Protein AF-0000000084941086 (afdb_homodimer)

pLDDT: mean 76.82, std 32.76, range [15.24, 99.0]

Nearest PDB structures (foldseek):
  3d6x-assembly1_D  TM=9.545E-01  e=1.524E-13  Campylobacter jejuni subsp. jejuni 81-176
  3d6x-assembly1_A  TM=9.362E-01  e=7.195E-14  Campylobacter jejuni subsp. jejuni 81-176
  1u1z-assembly1_A  TM=9.597E-01  e=3.048E-13  Pseudomonas aeruginosa
  3d6x-assembly1_B  TM=9.109E-01  e=1.142E-13  Campylobacter jejuni subsp. jejuni 81-176
  5buy-assembly1_B  TM=9.090E-01  e=2.171E-12  Francisella tularensis subsp. tularensis SCHU S4

Radius of gyration: 41.55 Å; Cα contacts (8 Å, |Δi|>4): 781; chains: 2; bounding box: 78×143×113 Å

Foldseek 3Di:
DDDDDDPDDDDPDPPDDDDDDDDDDDDYYDDDDDDDDPPPPPPPPPPPPPPPPPPPPPLLPQQDPFFAPVSLVQFELDDPPLAFWGTWHDADAQFKTKTKGFQAQPPPCQCVCPVVDRFDDPVSVVSNLVSRVSSRDCSNVSNGNFDKDWDDKAPKDFDDTHHHGFMKMKIWGWDDDDQFKTKIWIWIDGVPHTGIIIITMMGTDDDD/DPPPPPDDDDDPVVPPPDDCPDDDDDDDDDCPPPPPPPPCPVPPPPPPPPPPPPPPPPLLPQQDPFFAPVSLVQFELDDPPLAFWGTWHDADAQFKTKTKGFQAQPPPCQCVCPVVDGFDDPVSVVSNLVSRVSSRDCSNVSNGNFDKDWDDKAPKDFDDTHHHGFMKMKIWGWDDDDQFKTKIWIWIDGVPHTGIIIITMMGTDDDD

Sequence (416 aa):
MTGQGGLSMEENRLRDEMPDREAKGAPAESSVRVEARERTASRESGSEPASEPASEPASEPAVSF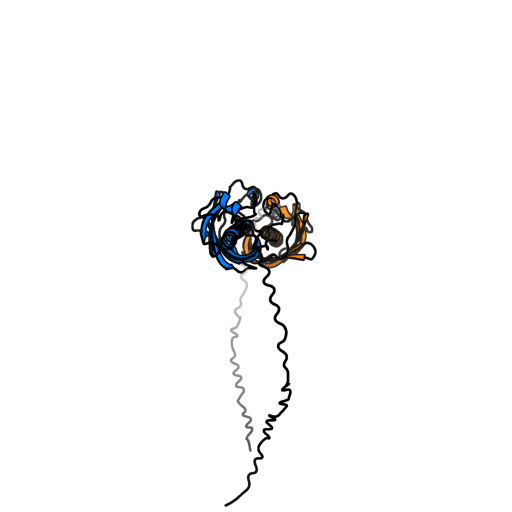PCGRAGVEALLPHRDPFIWVSRILACEPGVSITAELDVDPALPLFAGHFPSHPVLPGVILMEALAQAASCCVLSGRGRAGTIGFLTGIDKAKFRAQVHPGDTVRLEVRIIRDSSRMAVADVSAYVGDVLAAQATQKYVIARQGMTGQGGLSMEENRLRDEMPDREAKGAPAESSVRVEARERTASRESGSEPASEPASEPASEPAVSFPCGRAGVEALLPHRDPFIWVSRILACEPGVSITAELDVDPALPLFAGHFPSHPVLPGVILMEALAQAASCCVLSGRGRAGTIGFLTGIDKAKFRAQVHPGDTVRLEVRIIRDSSRMAVADVSAYVGDVLAAQATQKYVIARQG

InterPro domains:
  IPR010084 Beta-hydroxyacyl-(acyl-carrier-protein) dehydratase FabZ [NF000582] (72-200)
  IPR013114 Beta-hydroxydecanoyl thiol ester dehydrase, FabA/FabZ [PF07977] (76-198)
  IPR013114 Beta-hydroxydecanoyl thiol ester dehydrase, FabA/FabZ [PTHR30272] (71-201)
  IPR029069 HotDog domain superfamily [SSF54637] (72-204)

Organism: Slackia exigua (strain ATCC 700122 / DSM 15923 / CIP 105133 / JCM 11022 / KCTC 5966 / S-7) (NCBI:txid649764)

Solvent-accessible surface area (backbone atoms only — not comparable to full-atom values): 24240 Å² total; per-residue (Å²): 140,88,87,79,92,78,88,85,88,90,91,84,88,82,96,80,82,91,92,84,84,86,81,89,74,84,85,86,86,91,86,87,78,79,85,75,88,76,81,80,76,83,72,79,74,71,78,66,74,77,72,69,73,73,73,67,75,78,70,73,82,78,78,63,75,55,33,44,48,69,44,46,48,56,31,34,51,45,29,67,78,51,56,54,60,44,29,37,64,41,64,47,61,48,42,29,32,35,31,31,27,68,36,58,68,77,47,65,49,39,54,1,33,21,65,92,56,54,36,59,58,66,47,54,54,52,48,32,44,50,51,50,44,46,42,20,45,23,57,46,68,72,43,56,43,52,56,65,43,72,36,31,36,34,65,28,39,47,70,44,90,45,42,65,63,42,54,34,39,31,39,32,37,49,76,41,78,54,92,63,38,36,31,30,43,36,37,33,21,49,81,90,44,64,25,33,37,31,36,38,30,33,34,55,58,79,81,129,136,85,80,75,82,72,83,73,88,82,79,86,68,85,71,81,83,72,72,81,77,79,81,70,87,75,89,87,73,86,67,81,74,75,79,71,80,74,76,77,74,80,71,77,72,70,76,67,75,76,72,70,75,74,72,66,75,76,68,73,80,78,78,63,74,55,31,44,48,67,44,48,48,57,32,35,54,44,29,67,77,51,56,54,58,43,30,36,64,41,66,47,58,49,42,29,31,36,30,30,26,67,37,59,67,77,48,64,47,37,53,0,33,22,62,93,55,54,36,59,57,65,45,54,55,52,49,32,45,49,50,50,43,46,43,21,44,23,58,46,68,72,41,57,43,50,57,66,43,72,36,32,37,34,65,28,38,46,71,46,89,45,44,67,64,39,55,34,39,32,38,32,37,49,76,42,79,54,93,63,38,37,32,31,44,36,36,32,21,48,81,89,43,64,25,34,36,32,36,38,30,33,34,54,58,79,80,129

Secondary structure (DSSP, 8-state):
----------------------------------------------------------------SSB-HHHHHHH-S--TTS----EEEEEETTTEEEEEEE--TT-GGGGTS-TTS----HHHHHHHHHHHHHHHHHHHHT-TT--EEEEEEEEEEE-S---TT-EEEEEEEEEEE-SS-EEEEEEEEETTEEEEEEEEEEEEPP--/----------------------------------------------------------------SSB-HHHHHHH-S--TTS----EEEEEETTTEEEEEEE--TT-GGGGTS-TTS----HHHHHHHHHHHHHHHHHHHHT-TT--EEEEEEEEEEE-S---TT-EEEEEEEEEEE-SS-EEEEEEEEETTEEEEEEEEEEEEPP--

Structure (mmCIF, N/CA/C/O backbone):
data_AF-0000000084941086-model_v1
#
loop_
_entity.id
_entity.type
_entity.pdbx_description
1 polymer 'FabA-like domain protein'
#
loop_
_atom_site.group_PDB
_atom_site.id
_atom_site.type_symbol
_atom_site.label_atom_id
_atom_site.label_alt_id
_atom_site.label_comp_id
_atom_site.label_asym_id
_atom_site.label_entity_id
_atom_site.label_seq_id
_atom_site.pdbx_PDB_ins_code
_atom_site.Cartn_x
_atom_site.Cartn_y
_atom_site.Cartn_z
_atom_site.occupancy
_atom_site.B_iso_or_equiv
_atom_site.auth_seq_id
_atom_site.auth_comp_id
_atom_site.auth_asym_id
_atom_site.auth_atom_id
_atom_site.pdbx_PDB_model_num
ATOM 1 N N . MET A 1 1 ? 8.812 -44.031 88.188 1 19.05 1 MET A N 1
ATOM 2 C CA . MET A 1 1 ? 7.676 -44.844 87.75 1 19.05 1 MET A CA 1
ATOM 3 C C . MET A 1 1 ? 6.797 -44.094 86.75 1 19.05 1 MET A C 1
ATOM 5 O O . MET A 1 1 ? 7.027 -42.906 86.5 1 19.05 1 MET A O 1
ATOM 9 N N . THR A 1 2 ? 5.363 -43.688 86.75 1 17.78 2 THR A N 1
ATOM 10 C CA . THR A 1 2 ? 4.336 -44.156 85.812 1 17.78 2 THR A CA 1
ATOM 11 C C . THR A 1 2 ? 4.02 -43.094 84.75 1 17.78 2 THR A C 1
ATOM 13 O O . THR A 1 2 ? 3.92 -43.406 83.562 1 17.78 2 THR A O 1
ATOM 16 N N . GLY A 1 3 ? 3.555 -41.75 84.812 1 17.47 3 GLY A N 1
ATOM 17 C CA . GLY A 1 3 ? 2.166 -41.438 84.5 1 17.47 3 GLY A CA 1
ATOM 18 C C . GLY A 1 3 ? 1.954 -40.875 83.125 1 17.47 3 GLY A C 1
ATOM 19 O O . GLY A 1 3 ? 2.916 -40.656 82.375 1 17.47 3 GLY A O 1
ATOM 20 N N . GLN A 1 4 ? 1.145 -39.562 82.75 1 17.61 4 GLN A N 1
ATOM 21 C CA . GLN A 1 4 ? -0.218 -39.344 82.25 1 17.61 4 GLN A CA 1
ATOM 22 C C . GLN A 1 4 ? -0.226 -38.781 80.812 1 17.61 4 GLN A C 1
ATOM 24 O O . GLN A 1 4 ? -1.277 -38.688 80.188 1 17.61 4 GLN A O 1
ATOM 29 N N . GLY A 1 5 ? 0.778 -38.25 80 1 20.33 5 GLY A N 1
ATOM 30 C CA . GLY A 1 5 ? 0.46 -37.031 79.312 1 20.33 5 GLY A CA 1
ATOM 31 C C . GLY A 1 5 ? -0.357 -37.25 78.062 1 20.33 5 GLY A C 1
ATOM 32 O O . GLY A 1 5 ? -0.054 -38.156 77.25 1 20.33 5 GLY A O 1
ATOM 33 N N . GLY A 1 6 ? -1.713 -36.781 77.75 1 18.66 6 GLY A N 1
ATOM 34 C CA . GLY A 1 6 ? -2.969 -37.094 77.125 1 18.66 6 GLY A CA 1
ATOM 35 C C . GLY A 1 6 ? -3.023 -36.562 75.688 1 18.66 6 GLY A C 1
ATOM 36 O O . GLY A 1 6 ? -3.955 -35.844 75.312 1 18.66 6 GLY A O 1
ATOM 37 N N . LEU A 1 7 ? -2.131 -36.375 74.75 1 19 7 LEU A N 1
ATOM 38 C CA . LEU A 1 7 ? -2.244 -35.531 73.562 1 19 7 LEU A CA 1
ATOM 39 C C . LEU A 1 7 ? -3.168 -36.156 72.5 1 19 7 LEU A C 1
ATOM 41 O O . LEU A 1 7 ? -2.941 -37.281 72.062 1 19 7 LEU A O 1
ATOM 45 N N . SER A 1 8 ? -4.586 -35.719 72.312 1 18.36 8 SER A N 1
ATOM 46 C CA . SER A 1 8 ? -5.75 -36.25 71.625 1 18.36 8 SER A CA 1
ATOM 47 C C . SER A 1 8 ? -5.688 -35.969 70.125 1 18.36 8 SER A C 1
ATOM 49 O O . SER A 1 8 ? -5.535 -34.812 69.688 1 18.36 8 SER A O 1
ATOM 51 N N . MET A 1 9 ? -5.324 -36.812 69.062 1 18.05 9 MET A N 1
ATOM 52 C CA . MET A 1 9 ? -5.09 -36.875 67.625 1 18.05 9 MET A CA 1
ATOM 53 C C . MET A 1 9 ? -6.391 -36.688 66.812 1 18.05 9 MET A C 1
ATOM 55 O O . MET A 1 9 ? -7.453 -37.125 67.25 1 18.05 9 MET A O 1
ATOM 59 N N . GLU A 1 10 ? -6.477 -35.75 65.688 1 17.2 10 GLU A N 1
ATOM 60 C CA . GLU A 1 10 ? -7.25 -35.125 64.688 1 17.2 10 GLU A CA 1
ATOM 61 C C . GLU A 1 10 ? -7.734 -36.125 63.625 1 17.2 10 GLU A C 1
ATOM 63 O O . GLU A 1 10 ? -6.984 -37.031 63.219 1 17.2 10 GLU A O 1
ATOM 68 N N . GLU A 1 11 ? -9.094 -36.188 63.094 1 16.02 11 GLU A N 1
ATOM 69 C CA . GLU A 1 11 ? -10.125 -37.094 62.594 1 16.02 11 GLU A CA 1
ATOM 70 C C . GLU A 1 11 ? -10.109 -37.156 61.062 1 16.02 11 GLU A C 1
ATOM 72 O O . GLU A 1 11 ? -10.266 -36.125 60.406 1 16.02 11 GLU A O 1
ATOM 77 N N . ASN A 1 12 ? -9.461 -38.125 60.156 1 16.8 12 ASN A N 1
ATOM 78 C CA . ASN A 1 12 ? -9.164 -38.562 58.781 1 16.8 12 ASN A CA 1
ATOM 79 C C . ASN A 1 12 ? -10.422 -39 58.062 1 16.8 12 ASN A C 1
ATOM 81 O O . ASN A 1 12 ? -10.758 -40.188 58.062 1 16.8 12 ASN A O 1
ATOM 85 N N . ARG A 1 13 ? -11.617 -38.344 57.875 1 15.79 13 ARG A N 1
ATOM 86 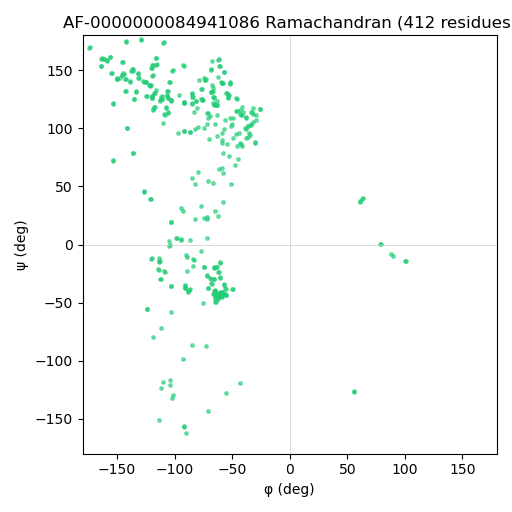C CA . ARG A 1 13 ? -12.719 -39.156 57.344 1 15.79 13 ARG A CA 1
ATOM 87 C C . ARG A 1 13 ? -12.633 -39.281 55.812 1 15.79 13 ARG A C 1
ATOM 89 O O . ARG A 1 13 ? -12.703 -38.281 55.094 1 15.79 13 ARG A O 1
ATOM 96 N N . LEU A 1 14 ? -12.133 -40.312 54.938 1 17.38 14 LEU A N 1
ATOM 97 C CA . LEU A 1 14 ? -11.875 -40.812 53.594 1 17.38 14 LEU A CA 1
ATOM 98 C C . LEU A 1 14 ? -13.148 -41.375 52.969 1 17.38 14 LEU A C 1
ATOM 100 O O . LEU A 1 14 ? -13.352 -42.594 52.969 1 17.38 14 LEU A O 1
ATOM 104 N N . ARG A 1 15 ? -14.469 -40.812 52.594 1 16.08 15 ARG A N 1
ATOM 105 C CA . ARG A 1 15 ? -15.586 -41.688 52.219 1 16.08 15 ARG A CA 1
ATOM 106 C C . ARG A 1 15 ? -15.5 -42.094 50.75 1 16.08 15 ARG A C 1
ATOM 108 O O . ARG A 1 15 ? -15.492 -41.219 49.875 1 16.08 15 ARG A O 1
ATOM 115 N N . ASP A 1 16 ? -15.266 -43.438 50.031 1 17.06 16 ASP A N 1
ATOM 116 C CA . ASP A 1 16 ? -14.93 -44.344 48.938 1 17.06 16 ASP A CA 1
ATOM 117 C C . ASP A 1 16 ? -16.156 -44.688 48.125 1 17.06 16 ASP A C 1
ATOM 119 O O . ASP A 1 16 ? -16.031 -45.188 47 1 17.06 16 ASP A O 1
ATOM 123 N N . GLU A 1 17 ? -17.562 -44.688 48.344 1 15.87 17 GLU A N 1
ATOM 124 C CA . GLU A 1 17 ? -18.266 -45.969 48.125 1 15.87 17 GLU A CA 1
ATOM 125 C C . GLU A 1 17 ? -18.609 -46.125 46.656 1 15.87 17 GLU A C 1
ATOM 127 O O . GLU A 1 17 ? -18.312 -47.156 46.031 1 15.87 17 GLU A O 1
ATOM 132 N N . MET A 1 18 ? -19.828 -45.656 45.781 1 16.16 18 MET A N 1
ATOM 133 C CA . MET A 1 18 ? -20.906 -46.625 45.688 1 16.16 18 MET A CA 1
ATOM 134 C C . MET A 1 18 ? -20.906 -47.312 44.344 1 16.16 18 MET A C 1
ATOM 136 O O . MET A 1 18 ? -20.25 -46.875 43.406 1 16.16 18 MET A O 1
ATOM 140 N N . PRO A 1 19 ? -22.188 -47.312 43.219 1 16.45 19 PRO A N 1
ATOM 141 C CA . PRO A 1 19 ? -23.094 -48.469 43.094 1 16.45 19 PRO A CA 1
ATOM 142 C C . PRO A 1 19 ? -22.906 -49.219 41.781 1 16.45 19 PRO A C 1
ATOM 144 O O . PRO A 1 19 ? -22.141 -48.781 40.906 1 16.45 19 PRO A O 1
ATOM 147 N N . ASP A 1 20 ? -23.984 -49.375 40.75 1 15.81 20 ASP A N 1
ATOM 148 C CA . ASP A 1 20 ? -24.812 -50.531 40.531 1 15.81 20 ASP A CA 1
ATOM 149 C C . ASP A 1 20 ? -24.547 -51.125 39.125 1 15.81 20 ASP A C 1
ATOM 151 O O . ASP A 1 20 ? -24.391 -50.406 38.156 1 15.81 20 ASP A O 1
ATOM 155 N N . ARG A 1 21 ? -24.344 -52.438 38.906 1 16.64 21 ARG A N 1
ATOM 156 C CA . ARG A 1 21 ? -23.875 -53.531 38.031 1 16.64 21 ARG A CA 1
ATOM 157 C C . ARG A 1 21 ? -24.938 -53.906 37.031 1 16.64 21 ARG A C 1
ATOM 159 O O . ARG A 1 21 ? -24.781 -54.906 36.312 1 16.64 21 ARG A O 1
ATOM 166 N N . GLU A 1 22 ? -26 -53.094 36.625 1 15.24 22 GLU A N 1
ATOM 167 C CA . GLU A 1 22 ? -27.094 -54 36.312 1 15.24 22 GLU A CA 1
ATOM 168 C C . GLU A 1 22 ? -26.812 -54.781 35.031 1 15.24 22 GLU A C 1
ATOM 170 O O . GLU A 1 22 ? -25.969 -54.375 34.219 1 15.24 22 GLU A O 1
ATOM 175 N N . ALA A 1 23 ? -27.953 -55.094 34.094 1 15.8 23 ALA A N 1
ATOM 176 C CA . ALA A 1 23 ? -28.781 -56.281 33.906 1 15.8 23 ALA A CA 1
ATOM 177 C C . ALA A 1 23 ? -28.516 -56.938 32.562 1 15.8 23 ALA A C 1
ATOM 179 O O . ALA A 1 23 ? -28.359 -58.156 32.469 1 15.8 23 ALA A O 1
ATOM 180 N N . LYS A 1 24 ? -28.875 -56.5 31.172 1 16 24 LYS A N 1
ATOM 181 C CA . LYS A 1 24 ? -29.984 -57.25 30.594 1 16 24 LYS A CA 1
ATOM 182 C C . LYS A 1 24 ? -29.516 -58.156 29.453 1 16 24 LYS A C 1
ATOM 184 O O . LYS A 1 24 ? -28.953 -57.656 28.484 1 16 24 LYS A O 1
ATOM 189 N N . GLY A 1 25 ? -29.359 -59.5 29.531 1 17.09 25 GLY A N 1
ATOM 190 C CA . GLY A 1 25 ? -28.812 -60.562 28.734 1 17.09 25 GLY A CA 1
ATOM 191 C C . GLY A 1 25 ? -29.766 -61.062 27.656 1 17.09 25 GLY A C 1
ATOM 192 O O . GLY A 1 25 ? -29.562 -62.125 27.078 1 17.09 25 GLY A O 1
ATOM 193 N N . ALA A 1 26 ? -30.328 -60.219 26.828 1 16.19 26 ALA A N 1
ATOM 194 C CA . ALA A 1 26 ? -31.516 -60.812 26.234 1 16.19 26 ALA A CA 1
ATOM 195 C C . ALA A 1 26 ? -31.141 -61.969 25.312 1 16.19 26 ALA A C 1
ATOM 197 O O . ALA A 1 26 ? -30.109 -61.938 24.641 1 16.19 26 ALA A O 1
ATOM 198 N N . PRO A 1 27 ? -32.062 -62.875 25.047 1 16.67 27 PRO A N 1
ATOM 199 C CA . PRO A 1 27 ? -32.156 -64.312 24.844 1 16.67 27 PRO A CA 1
ATOM 200 C C . PRO A 1 27 ? -32.031 -64.688 23.375 1 16.67 27 PRO A C 1
ATOM 202 O O . PRO A 1 27 ? -31.172 -65.562 23.031 1 16.67 27 PRO A O 1
ATOM 205 N N . ALA A 1 28 ? -33.219 -64.938 22.609 1 16.59 28 ALA A N 1
ATOM 206 C CA . ALA A 1 28 ? -33.781 -66.25 22.312 1 16.59 28 ALA A CA 1
ATOM 207 C C . ALA A 1 28 ? -33.469 -66.625 20.875 1 16.59 28 ALA A C 1
ATOM 209 O O . ALA A 1 28 ? -33.094 -65.812 20.047 1 16.59 28 ALA A O 1
ATOM 210 N N . GLU A 1 29 ? -34.5 -66.812 19.875 1 16.98 29 GLU A N 1
ATOM 211 C CA . GLU A 1 29 ? -34.969 -68.062 19.344 1 16.98 29 GLU A CA 1
ATOM 212 C C . GLU A 1 29 ? -34.594 -68.25 17.875 1 16.98 29 GLU A C 1
ATOM 214 O O . GLU A 1 29 ? -34.156 -67.312 17.219 1 16.98 29 GLU A O 1
ATOM 219 N N . SER A 1 30 ? -35.531 -68.5 16.781 1 17.64 30 SER A N 1
ATOM 220 C CA . SER A 1 30 ? -35.875 -69.75 16.094 1 17.64 30 SER A CA 1
ATOM 221 C C . SER A 1 30 ? -35.438 -69.75 14.633 1 17.64 30 SER A C 1
ATOM 223 O O . SER A 1 30 ? -35.156 -68.688 14.078 1 17.64 30 SER A O 1
ATOM 225 N N . SER A 1 31 ? -36.125 -70.5 13.562 1 19.05 31 SER A N 1
ATOM 226 C CA . SER A 1 31 ? -35.938 -71.75 12.812 1 19.05 31 SER A CA 1
ATOM 227 C C . SER A 1 31 ? -35.781 -71.5 11.32 1 19.05 31 SER A C 1
ATOM 229 O O . SER A 1 31 ? -34.875 -72 10.68 1 19.05 31 SER A O 1
ATOM 231 N N . VAL A 1 32 ? -36.938 -71.25 10.422 1 20.89 32 VAL A N 1
ATOM 232 C CA . VAL A 1 32 ? -37.438 -72.125 9.367 1 20.89 32 VAL A CA 1
ATOM 233 C C . VAL A 1 32 ? -36.844 -71.688 8.023 1 20.89 32 VAL A C 1
ATOM 235 O O . VAL A 1 32 ? -36.938 -70.5 7.645 1 20.89 32 VAL A O 1
ATOM 238 N N . ARG A 1 33 ? -36.219 -72.5 7.164 1 19.7 33 ARG A N 1
ATOM 239 C CA . ARG A 1 33 ? -35.281 -72.5 6.055 1 19.7 33 ARG A CA 1
ATOM 240 C C . ARG A 1 33 ? -36 -72.438 4.719 1 19.7 33 ARG A C 1
ATOM 242 O O . ARG A 1 33 ? -35.438 -72.688 3.67 1 19.7 33 ARG A O 1
ATOM 249 N N . VAL A 1 34 ? -37.125 -71.875 4.641 1 20.83 34 VAL A N 1
ATOM 250 C CA . VAL A 1 34 ? -37.812 -72.312 3.449 1 20.83 34 VAL A CA 1
ATOM 251 C C . VAL A 1 34 ? -36.969 -72.062 2.207 1 20.83 34 VAL A C 1
ATOM 253 O O . VAL A 1 34 ? -36.031 -71.25 2.264 1 20.83 34 VAL A O 1
ATOM 256 N N . GLU A 1 35 ? -37.625 -71.312 1.108 1 21.47 35 GLU A N 1
ATOM 257 C CA . GLU A 1 35 ? -38.062 -71.625 -0.255 1 21.47 35 GLU A CA 1
ATOM 258 C C . GLU A 1 35 ? -37.094 -71.062 -1.278 1 21.47 35 GLU A C 1
ATOM 260 O O . GLU A 1 35 ? -36.719 -69.875 -1.219 1 21.47 35 GLU A O 1
ATOM 265 N N . ALA A 1 36 ? -36.5 -71.875 -2.199 1 20.91 36 ALA A N 1
ATOM 266 C CA . ALA A 1 36 ? -35.312 -71.812 -3.066 1 20.91 36 ALA A CA 1
ATOM 267 C C . ALA A 1 36 ? -35.594 -71.062 -4.355 1 20.91 36 ALA A C 1
ATOM 269 O O . ALA A 1 36 ? -34.688 -70.562 -5.004 1 20.91 36 ALA A O 1
ATOM 270 N N . ARG A 1 37 ? -36.812 -70.75 -4.973 1 26.88 37 ARG A N 1
ATOM 271 C CA . ARG A 1 37 ? -36.844 -71.062 -6.398 1 26.88 37 ARG A CA 1
ATOM 272 C C . ARG A 1 37 ? -35.969 -70.062 -7.191 1 26.88 37 ARG A C 1
ATOM 274 O O . ARG A 1 37 ? -36.156 -68.875 -7.102 1 26.88 37 ARG A O 1
ATOM 281 N N . GLU A 1 38 ? -34.719 -70.375 -7.691 1 24.45 38 GLU A N 1
ATOM 282 C CA . GLU A 1 38 ? -33.656 -69.562 -8.289 1 24.45 38 GLU A CA 1
ATOM 283 C C . GLU A 1 38 ? -33.906 -69.375 -9.773 1 24.45 38 GLU A C 1
ATOM 285 O O . GLU A 1 38 ? -33.875 -70.312 -10.57 1 24.45 38 GLU A O 1
ATOM 290 N N . ARG A 1 39 ? -35.062 -68.812 -10.336 1 27.44 39 ARG A N 1
ATOM 291 C CA . ARG A 1 39 ? -35.125 -68.625 -11.781 1 27.44 39 ARG A CA 1
ATOM 292 C C . ARG A 1 39 ? -33.906 -67.875 -12.297 1 27.44 39 ARG A C 1
ATOM 294 O O . ARG A 1 39 ? -33.594 -66.75 -11.781 1 27.44 39 ARG A O 1
ATOM 301 N N . THR A 1 40 ? -32.938 -68.375 -13 1 25.83 40 THR A N 1
ATOM 302 C CA . THR A 1 40 ? -31.688 -67.938 -13.586 1 25.83 40 THR A CA 1
ATOM 303 C C . THR A 1 40 ? -31.938 -67 -14.781 1 25.83 40 THR A C 1
ATOM 305 O O . THR A 1 40 ? -32.5 -67.438 -15.789 1 25.83 40 THR A O 1
ATOM 308 N N . ALA A 1 41 ? -32.625 -65.938 -14.789 1 27.75 41 ALA A N 1
ATOM 309 C CA . ALA A 1 41 ? -32.719 -65 -15.945 1 27.75 41 ALA A CA 1
ATOM 310 C C . ALA A 1 41 ? -31.344 -64.625 -16.469 1 27.75 41 ALA A C 1
ATOM 312 O O . ALA A 1 41 ? -30.484 -64.188 -15.695 1 27.75 41 ALA A O 1
ATOM 313 N N . SER A 1 42 ? -30.891 -65.188 -17.625 1 28.91 42 SER A N 1
ATOM 314 C CA . SER A 1 42 ? -29.656 -64.875 -18.359 1 28.91 42 SER A CA 1
ATOM 315 C C . SER A 1 42 ? -29.625 -63.406 -18.75 1 28.91 42 SER A C 1
ATOM 317 O O . SER A 1 42 ? -30.516 -62.938 -19.469 1 28.91 42 SER A O 1
ATOM 319 N N . ARG A 1 43 ? -29.328 -62.438 -17.969 1 27.58 43 ARG A N 1
ATOM 320 C CA . ARG A 1 43 ? -29.156 -61.031 -18.328 1 27.58 43 ARG A CA 1
ATOM 321 C C . ARG A 1 43 ? -28.062 -60.875 -19.375 1 27.58 43 ARG A C 1
ATOM 323 O O . ARG A 1 43 ? -26.922 -61.281 -19.156 1 27.58 43 ARG A O 1
ATOM 330 N N . GLU A 1 44 ? -28.469 -61 -20.672 1 36.53 44 GLU A N 1
ATOM 331 C CA . GLU A 1 44 ? -27.562 -60.5 -21.703 1 36.53 44 GLU A CA 1
ATOM 332 C C . GLU A 1 44 ? -26.969 -59.156 -21.328 1 36.53 44 GLU A C 1
ATOM 334 O O . GLU A 1 44 ? -27.703 -58.219 -21.016 1 36.53 44 GLU A O 1
ATOM 339 N N . SER A 1 45 ? -25.891 -59.094 -20.625 1 32.75 45 SER A N 1
ATOM 340 C CA . SER A 1 45 ? -25.141 -57.875 -20.25 1 32.75 45 SER A CA 1
ATOM 341 C C . SER A 1 45 ? -24.812 -57.031 -21.469 1 32.75 45 SER A C 1
ATOM 343 O O . SER A 1 45 ? -24.172 -57.531 -22.406 1 32.75 45 SER A O 1
ATOM 345 N N . GLY A 1 46 ? -25.812 -56.312 -21.984 1 36.44 46 GLY A N 1
ATOM 346 C CA . GLY A 1 46 ? -25.422 -55.25 -22.922 1 36.44 46 GLY A CA 1
ATOM 347 C C . GLY A 1 46 ? -24.156 -54.531 -22.5 1 36.44 46 GLY A C 1
ATOM 348 O O . GLY A 1 46 ? -24.031 -54.125 -21.344 1 36.44 46 GLY A O 1
ATOM 349 N N . SER A 1 47 ? -23.047 -54.938 -23.141 1 37.31 47 SER A N 1
ATOM 350 C CA . SER A 1 47 ? -21.797 -54.188 -22.922 1 37.31 47 SER A CA 1
ATOM 351 C C . SER A 1 47 ? -22.031 -52.688 -23 1 37.31 47 SER A C 1
ATOM 353 O O . SER A 1 47 ? -22.594 -52.188 -23.984 1 37.31 47 SER A O 1
ATOM 355 N N . GLU A 1 48 ? -22.453 -52.062 -21.875 1 44.03 48 GLU A N 1
ATOM 356 C CA . GLU A 1 48 ? -22.438 -50.594 -21.859 1 44.03 48 GLU A CA 1
ATOM 357 C C . GLU A 1 48 ? -21.188 -50.062 -22.531 1 44.03 48 GLU A C 1
ATOM 359 O O . GLU A 1 48 ? -20.078 -50.562 -22.312 1 44.03 48 GLU A O 1
ATOM 364 N N . PRO A 1 49 ? -21.406 -49.406 -23.641 1 46.16 49 PRO A N 1
ATOM 365 C CA . PRO A 1 49 ? -20.203 -48.812 -24.234 1 46.16 49 PRO A CA 1
ATOM 366 C C . PRO A 1 49 ? -19.297 -48.188 -23.188 1 46.16 49 PRO A C 1
ATOM 368 O O . PRO A 1 49 ? -19.766 -47.688 -22.156 1 46.16 49 PRO A O 1
ATOM 371 N N . ALA A 1 50 ? -18.031 -48.75 -23.094 1 44.72 50 ALA A N 1
ATOM 372 C CA . ALA A 1 50 ? -17 -48.125 -22.25 1 44.72 50 ALA A CA 1
ATOM 373 C C . ALA A 1 50 ? -17.062 -46.625 -22.312 1 44.72 50 ALA A C 1
ATOM 375 O O . ALA A 1 50 ? -17.062 -46.031 -23.406 1 44.72 50 ALA A O 1
ATOM 376 N N . SER A 1 51 ? -17.844 -45.969 -21.359 1 45.03 51 SER A N 1
ATOM 377 C CA . SER A 1 51 ? -17.719 -44.531 -21.25 1 45.03 51 SER A CA 1
ATOM 378 C C . SER A 1 51 ? -16.281 -44.062 -21.469 1 45.03 51 SER A C 1
ATOM 380 O O . SER A 1 51 ? -15.359 -44.625 -20.859 1 45.03 51 SER A O 1
ATOM 382 N N . GLU A 1 52 ? -15.914 -43.531 -22.609 1 45.69 52 GLU A N 1
ATOM 383 C CA . GLU A 1 52 ? -14.609 -42.875 -22.766 1 45.69 52 GLU A CA 1
ATOM 384 C C . GLU A 1 52 ? -14.242 -42.094 -21.516 1 45.69 52 GLU A C 1
ATOM 386 O O . GLU A 1 52 ? -15.094 -41.438 -20.906 1 45.69 52 GLU A O 1
ATOM 391 N N . PRO A 1 53 ? -13.219 -42.594 -20.75 1 38.81 53 PRO A N 1
ATOM 392 C CA . PRO A 1 53 ? -12.906 -41.781 -19.594 1 38.81 53 PRO A CA 1
ATOM 393 C C . PRO A 1 53 ? -13.109 -40.281 -19.844 1 38.81 53 PRO A C 1
ATOM 395 O O . PRO A 1 53 ? -12.867 -39.812 -20.953 1 38.81 53 PRO A O 1
ATOM 398 N N . ALA A 1 54 ? -14.039 -39.688 -19.188 1 44.94 54 ALA A N 1
ATOM 399 C CA . ALA A 1 54 ? -14.133 -38.219 -19.141 1 44.94 54 ALA A CA 1
ATOM 400 C C . ALA A 1 54 ? -12.75 -37.594 -19.172 1 44.94 54 ALA A C 1
ATOM 402 O O . ALA A 1 54 ? -11.844 -38.031 -18.453 1 44.94 54 ALA A O 1
ATOM 403 N N . SER A 1 55 ? -12.305 -37.031 -20.297 1 41.81 55 SER A N 1
ATOM 404 C CA . SER A 1 55 ? -11.07 -36.25 -20.344 1 41.81 55 SER A CA 1
ATOM 405 C C . SER A 1 55 ? -10.844 -35.5 -19.031 1 41.81 55 SER A C 1
ATOM 407 O O . SER A 1 55 ? -11.773 -34.906 -18.5 1 41.81 55 SER A O 1
ATOM 409 N N . GLU A 1 56 ? -9.945 -35.969 -18.156 1 46.69 56 GLU A N 1
ATOM 410 C CA . GLU A 1 56 ? -9.578 -35.125 -17.031 1 46.69 56 GLU A CA 1
ATOM 411 C C . GLU A 1 56 ? -9.648 -33.625 -17.406 1 46.69 56 GLU A C 1
ATOM 413 O O . GLU A 1 56 ? -9.359 -33.25 -18.531 1 46.69 56 GLU A O 1
ATOM 418 N N . PRO A 1 57 ? -10.547 -32.906 -16.859 1 43.69 57 PRO A N 1
ATOM 419 C CA . PRO A 1 57 ? -10.477 -31.469 -17.219 1 43.69 57 PRO A CA 1
ATOM 420 C C . PRO A 1 57 ? -9.055 -31.016 -17.531 1 43.69 57 PRO A C 1
ATOM 422 O O . PRO A 1 57 ? -8.094 -31.469 -16.891 1 43.69 57 PRO A O 1
ATOM 425 N N . ALA A 1 58 ? -8.734 -30.703 -18.703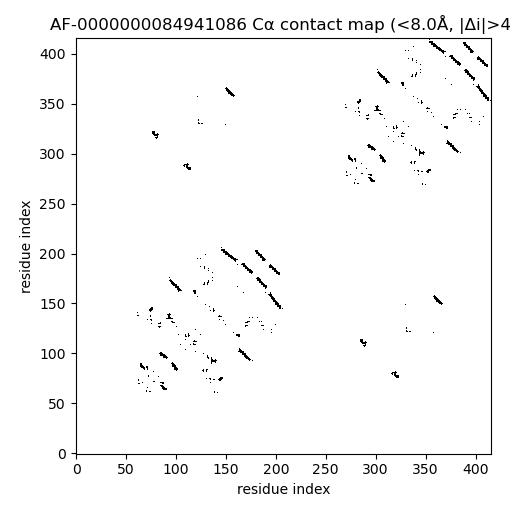 1 43.12 58 ALA A N 1
ATOM 426 C CA . ALA A 1 58 ? -7.441 -30.156 -19.109 1 43.12 58 ALA A CA 1
ATOM 427 C C . ALA A 1 58 ? -6.812 -29.328 -17.984 1 43.12 58 ALA A C 1
ATOM 429 O O . ALA A 1 58 ? -7.418 -28.375 -17.5 1 43.12 58 ALA A O 1
ATOM 430 N N . SER A 1 59 ? -6.055 -29.859 -17.047 1 48.16 59 SER A N 1
ATOM 431 C CA . SER A 1 59 ? -5.273 -29.125 -16.078 1 48.16 59 SER A CA 1
ATOM 432 C C . SER A 1 59 ? -4.723 -27.828 -16.672 1 48.16 59 SER A C 1
ATOM 434 O O . SER A 1 59 ? -4.16 -27.844 -17.766 1 48.16 59 SER A O 1
ATOM 436 N N . GLU A 1 60 ? -5.34 -26.656 -16.562 1 53.19 60 GLU A N 1
ATOM 437 C CA . GLU A 1 60 ? -4.734 -25.422 -17.031 1 53.19 60 GLU A CA 1
ATOM 438 C C . GLU A 1 60 ? -3.211 -25.516 -17.047 1 53.19 60 GLU A C 1
ATOM 440 O O . GLU A 1 60 ? -2.617 -26.172 -16.188 1 53.19 60 GLU A O 1
ATOM 445 N N . PRO A 1 61 ? -2.572 -25.422 -18.188 1 58.03 61 PRO A N 1
ATOM 446 C CA . PRO A 1 61 ? -1.122 -25.609 -18.281 1 58.03 61 PRO A CA 1
ATOM 447 C C . PRO A 1 61 ? -0.358 -24.922 -17.156 1 58.03 61 PRO A C 1
ATOM 449 O O . PRO A 1 61 ? -0.616 -23.75 -16.844 1 58.03 61 PRO A O 1
ATOM 452 N N . ALA A 1 62 ? 0.297 -25.688 -16.219 1 79.44 62 ALA A N 1
ATOM 453 C CA . ALA A 1 62 ? 1.203 -25.25 -15.148 1 79.44 62 ALA A CA 1
ATOM 454 C C . ALA A 1 62 ? 2.236 -24.266 -15.672 1 79.44 62 ALA A C 1
ATOM 456 O O . ALA A 1 62 ? 2.818 -24.469 -16.734 1 79.44 62 ALA A O 1
ATOM 457 N N . VAL A 1 63 ? 2.254 -22.953 -15.227 1 90.94 63 VAL A N 1
ATOM 458 C CA . VAL A 1 63 ? 3.25 -21.953 -15.562 1 90.94 63 VAL A CA 1
ATOM 459 C C . VAL A 1 63 ? 4.648 -22.469 -15.25 1 90.94 63 VAL A C 1
ATOM 461 O O . VAL A 1 63 ? 4.871 -23.078 -14.195 1 90.94 63 VAL A O 1
ATOM 464 N N . SER A 1 64 ? 5.527 -22.422 -16.219 1 96.25 64 SER A N 1
ATOM 465 C CA . SER A 1 64 ? 6.922 -22.797 -16 1 96.25 64 SER A CA 1
ATOM 466 C C . SER A 1 64 ? 7.766 -21.578 -15.641 1 96.25 64 SER A C 1
ATOM 468 O O . SER A 1 64 ? 7.422 -20.453 -16 1 96.25 64 SER A O 1
ATOM 470 N N . PHE A 1 65 ? 8.891 -21.891 -14.906 1 97.81 65 PHE A N 1
ATOM 471 C CA . PHE A 1 65 ? 9.766 -20.812 -14.469 1 97.81 65 PHE A CA 1
ATOM 472 C C . PHE A 1 65 ? 11.172 -20.984 -15.023 1 97.81 65 PHE A C 1
ATOM 474 O O . PHE A 1 65 ? 11.633 -22.109 -15.195 1 97.81 65 PHE A O 1
ATOM 481 N N . PRO A 1 66 ? 11.891 -19.859 -15.219 1 98.56 66 PRO A N 1
ATOM 482 C CA . PRO A 1 66 ? 11.43 -18.469 -15.133 1 98.56 66 PRO A CA 1
ATOM 483 C C . PRO A 1 66 ? 10.344 -18.141 -16.156 1 98.56 66 PRO A C 1
ATOM 485 O O . PRO A 1 66 ? 10.148 -18.906 -17.109 1 98.56 66 PRO A O 1
ATOM 488 N N . CYS A 1 67 ? 9.555 -17.094 -15.93 1 98.81 67 CYS A N 1
ATOM 489 C CA . CYS A 1 67 ? 8.562 -16.625 -16.891 1 98.81 67 CYS A CA 1
ATOM 490 C C . CYS A 1 67 ? 8.438 -15.109 -16.859 1 98.81 67 CYS A C 1
ATOM 492 O O . CYS A 1 67 ? 8.805 -14.477 -15.867 1 98.81 67 CYS A O 1
ATOM 494 N N . GLY A 1 68 ? 7.969 -14.523 -17.938 1 98.62 68 GLY A N 1
ATOM 495 C CA . GLY A 1 68 ? 7.727 -13.094 -18.047 1 98.62 68 GLY A CA 1
ATOM 496 C C . GLY A 1 68 ? 6.309 -12.703 -17.672 1 98.62 68 GLY A C 1
ATOM 497 O O . GLY A 1 68 ? 5.645 -13.406 -16.906 1 98.62 68 GLY A O 1
ATOM 498 N N . ARG A 1 69 ? 5.953 -11.586 -18.188 1 98.69 69 ARG A N 1
ATOM 499 C CA . ARG A 1 69 ? 4.668 -10.977 -17.875 1 98.69 69 ARG A CA 1
ATOM 500 C C . ARG A 1 69 ? 3.518 -11.93 -18.172 1 98.69 69 ARG A C 1
ATOM 502 O O . ARG A 1 69 ? 2.549 -12.008 -17.422 1 98.69 69 ARG A O 1
ATOM 509 N N . ALA A 1 70 ? 3.613 -12.672 -19.219 1 98.25 70 ALA A N 1
ATOM 510 C CA . ALA A 1 70 ? 2.541 -13.586 -19.594 1 98.25 70 ALA A CA 1
ATOM 511 C C . ALA A 1 70 ? 2.322 -14.648 -18.531 1 98.25 70 ALA A C 1
ATOM 513 O O . ALA A 1 70 ? 1.182 -15 -18.203 1 98.25 70 ALA A O 1
ATOM 514 N N . GLY A 1 71 ? 3.432 -15.195 -18 1 98.75 71 GLY A N 1
ATOM 515 C CA . GLY A 1 71 ? 3.328 -16.156 -16.922 1 98.75 71 GLY A CA 1
ATOM 516 C C . GLY A 1 71 ? 2.752 -15.57 -15.648 1 98.75 71 GLY A C 1
ATOM 517 O O . GLY A 1 71 ? 1.961 -16.219 -14.961 1 98.75 71 GLY A O 1
ATOM 518 N N . VAL A 1 72 ? 3.143 -14.336 -15.32 1 98.88 72 VAL A N 1
ATOM 519 C CA . VAL A 1 72 ? 2.619 -13.625 -14.148 1 98.88 72 VAL A CA 1
ATOM 520 C C . VAL A 1 72 ? 1.106 -13.469 -14.281 1 98.88 72 VAL A C 1
ATOM 522 O O . VAL A 1 72 ? 0.362 -13.766 -13.344 1 98.88 72 VAL A O 1
ATOM 525 N N . GLU A 1 73 ? 0.647 -13.086 -15.484 1 98.69 73 GLU A N 1
ATOM 526 C CA . GLU A 1 73 ? -0.771 -12.836 -15.727 1 98.69 73 GLU A CA 1
ATOM 527 C C . GLU A 1 73 ? -1.562 -14.141 -15.75 1 98.69 73 GLU A C 1
ATOM 529 O O . GLU A 1 73 ? -2.764 -14.156 -15.477 1 98.69 73 GLU A O 1
ATOM 534 N N . ALA A 1 74 ? -0.889 -15.234 -16.094 1 98.44 74 ALA A N 1
ATOM 535 C CA . ALA A 1 74 ? -1.551 -16.547 -16.062 1 98.44 74 ALA A CA 1
ATOM 536 C C . ALA A 1 74 ? -1.84 -16.969 -14.617 1 98.44 74 ALA A C 1
ATOM 538 O O . ALA A 1 74 ? -2.803 -17.688 -14.359 1 98.44 74 ALA A O 1
ATOM 539 N N . LEU A 1 75 ? -1.032 -16.516 -13.727 1 98.31 75 LEU A N 1
ATOM 540 C CA . LEU A 1 75 ? -1.158 -16.938 -12.328 1 98.31 75 LEU A CA 1
ATOM 541 C C . LEU A 1 75 ? -2.07 -15.984 -11.562 1 98.31 75 LEU A C 1
ATOM 543 O O . LEU A 1 75 ? -2.857 -16.422 -10.719 1 98.31 75 LEU A O 1
ATOM 547 N N . LEU A 1 76 ? -2 -14.727 -11.836 1 98.38 76 LEU A N 1
ATOM 548 C CA . LEU A 1 76 ? -2.693 -13.719 -11.047 1 98.38 76 LEU A CA 1
ATOM 549 C C . LEU A 1 76 ? -3.963 -13.25 -11.75 1 98.38 76 LEU A C 1
ATOM 551 O O . LEU A 1 76 ? -3.98 -13.109 -12.977 1 98.38 76 LEU A O 1
ATOM 555 N N . PRO A 1 77 ? -4.945 -12.859 -11 1 98.12 77 PRO A N 1
ATOM 556 C CA . PRO A 1 77 ? -6.125 -12.219 -11.586 1 98.12 77 PRO A CA 1
ATOM 557 C C . PRO A 1 77 ? -5.93 -10.727 -11.836 1 98.12 77 PRO A C 1
ATOM 559 O O . PRO A 1 77 ? -6.746 -10.102 -12.516 1 98.12 77 PRO A O 1
ATOM 562 N N . HIS A 1 78 ? -4.949 -10.125 -11.32 1 98.75 78 HIS A N 1
ATOM 563 C CA . HIS A 1 78 ? -4.621 -8.719 -11.508 1 98.75 78 HIS A CA 1
ATOM 564 C C . HIS A 1 78 ? -4.348 -8.406 -12.977 1 98.75 78 HIS A C 1
ATOM 566 O O . HIS A 1 78 ? -3.896 -9.273 -13.719 1 98.75 78 HIS A O 1
ATOM 572 N N . ARG A 1 79 ? -4.586 -7.184 -13.312 1 98.75 79 ARG A N 1
ATOM 573 C CA . ARG A 1 79 ? -4.219 -6.66 -14.625 1 98.75 79 ARG A CA 1
ATOM 574 C C . ARG A 1 79 ? -3.727 -5.223 -14.523 1 98.75 79 ARG A C 1
ATOM 576 O O . ARG A 1 79 ? -3.727 -4.633 -13.445 1 98.75 79 ARG A O 1
ATOM 583 N N . ASP A 1 80 ? -3.283 -4.727 -15.656 1 97.94 80 ASP A N 1
ATOM 584 C CA . ASP A 1 80 ? -2.939 -3.311 -15.703 1 97.94 80 ASP A CA 1
ATOM 585 C C . ASP A 1 80 ? -4.145 -2.439 -15.359 1 97.94 80 ASP A C 1
ATOM 587 O O . ASP A 1 80 ? -5.277 -2.768 -15.719 1 97.94 80 ASP A O 1
ATOM 591 N N . PRO A 1 81 ? -3.797 -1.415 -14.586 1 98.12 81 PRO A N 1
ATOM 592 C CA . PRO A 1 81 ? -2.502 -0.847 -14.203 1 98.12 81 PRO A CA 1
ATOM 593 C C . PRO A 1 81 ? -2.084 -1.232 -12.789 1 98.12 81 PRO A C 1
ATOM 595 O O . PRO A 1 81 ? -1.288 -0.526 -12.164 1 98.12 81 PRO A O 1
ATOM 598 N N . PHE A 1 82 ? -2.723 -2.365 -12.203 1 98.62 82 PHE A N 1
ATOM 599 C CA . PHE A 1 82 ? -2.385 -2.67 -10.82 1 98.62 82 PHE A CA 1
ATOM 600 C C . PHE A 1 82 ? -1.791 -4.066 -10.703 1 98.62 82 PHE A C 1
ATOM 602 O O . PHE A 1 82 ? -2.199 -4.852 -9.844 1 98.62 82 PHE A O 1
ATOM 609 N N . ILE A 1 83 ? -1.01 -4.387 -11.648 1 98.81 83 ILE A N 1
ATOM 610 C CA . ILE A 1 83 ? -0.124 -5.547 -11.633 1 98.81 83 ILE A CA 1
ATOM 611 C C . ILE A 1 83 ? 1.331 -5.082 -11.602 1 98.81 83 ILE A C 1
ATOM 613 O O . ILE A 1 83 ? 1.763 -4.316 -12.469 1 98.81 83 ILE A O 1
ATOM 617 N N . TRP A 1 84 ? 2.064 -5.539 -10.602 1 98.94 84 TRP A N 1
ATOM 618 C CA . TRP A 1 84 ? 3.334 -4.879 -10.32 1 98.94 84 TRP A CA 1
ATOM 619 C C . TRP A 1 84 ? 4.508 -5.812 -10.594 1 98.94 84 TRP A C 1
ATOM 621 O O . TRP A 1 84 ? 5.637 -5.363 -10.781 1 98.94 84 TRP A O 1
ATOM 631 N N . VAL A 1 85 ? 4.25 -7.129 -10.594 1 98.94 85 VAL A N 1
ATOM 632 C CA . VAL A 1 85 ? 5.32 -8.078 -10.867 1 98.94 85 VAL A CA 1
ATOM 633 C C . VAL A 1 85 ? 5.613 -8.109 -12.367 1 98.94 85 VAL A C 1
ATOM 635 O O . VAL A 1 85 ? 4.719 -8.367 -13.18 1 98.94 85 VAL A O 1
ATOM 638 N N . SER A 1 86 ? 6.812 -7.895 -12.734 1 98.94 86 SER A N 1
ATOM 639 C CA . SER A 1 86 ? 7.223 -7.832 -14.133 1 98.94 86 SER A CA 1
ATOM 640 C C . SER A 1 86 ? 7.566 -9.219 -14.672 1 98.94 86 SER A C 1
ATOM 642 O O . SER A 1 86 ? 7.281 -9.531 -15.828 1 98.94 86 SER A O 1
ATOM 644 N N . ARG A 1 87 ? 8.203 -10.023 -13.852 1 98.94 87 ARG A N 1
ATOM 645 C CA . ARG A 1 87 ? 8.625 -11.367 -14.227 1 98.94 87 ARG A CA 1
ATOM 646 C C . ARG A 1 87 ? 8.961 -12.195 -12.992 1 98.94 87 ARG A C 1
ATOM 648 O O . ARG A 1 87 ? 9.133 -11.656 -11.898 1 98.94 87 ARG A O 1
ATOM 655 N N . ILE A 1 88 ? 8.969 -13.469 -13.133 1 98.94 88 ILE A N 1
ATOM 656 C CA . ILE A 1 88 ? 9.383 -14.414 -12.102 1 98.94 88 ILE A CA 1
ATOM 657 C C . ILE A 1 88 ? 10.695 -15.078 -12.516 1 98.94 88 ILE A C 1
ATOM 659 O O . ILE A 1 88 ? 10.789 -15.672 -13.594 1 98.94 88 ILE A O 1
ATOM 663 N N . LEU A 1 89 ? 11.672 -14.984 -11.656 1 98.94 89 LEU A N 1
ATOM 664 C CA . LEU A 1 89 ? 12.992 -15.531 -11.945 1 98.94 89 LEU A CA 1
ATOM 665 C C . LEU A 1 89 ? 13.086 -16.984 -11.508 1 98.94 89 LEU A C 1
ATOM 667 O O . LEU A 1 89 ? 13.719 -17.812 -12.18 1 98.94 89 LEU A O 1
ATOM 671 N N . ALA A 1 90 ? 12.531 -17.281 -10.398 1 98.94 90 ALA A N 1
ATOM 672 C CA . ALA A 1 90 ? 12.531 -18.625 -9.812 1 98.94 90 ALA A CA 1
ATOM 673 C C . ALA A 1 90 ? 11.344 -18.812 -8.875 1 98.94 90 ALA A C 1
ATOM 675 O O . ALA A 1 90 ? 10.914 -17.859 -8.211 1 98.94 90 ALA A O 1
ATOM 676 N N . CYS A 1 91 ? 10.906 -20.094 -8.883 1 98.81 91 CYS A N 1
ATOM 677 C CA . CYS A 1 91 ? 9.805 -20.406 -7.984 1 98.81 91 CYS A CA 1
ATOM 678 C C . CYS A 1 91 ? 9.82 -21.875 -7.598 1 98.81 91 CYS A C 1
ATOM 680 O O . CYS A 1 91 ? 9.906 -22.75 -8.461 1 98.81 91 CYS A O 1
ATOM 682 N N . GLU A 1 92 ? 9.914 -22.094 -6.363 1 98.75 92 GLU A N 1
ATOM 683 C CA . GLU A 1 92 ? 9.469 -23.359 -5.797 1 98.75 92 GLU A CA 1
ATOM 684 C C . GLU A 1 92 ? 8.016 -23.281 -5.348 1 98.75 92 GLU A C 1
ATOM 686 O O . GLU A 1 92 ? 7.711 -22.75 -4.277 1 98.75 92 GLU A O 1
ATOM 691 N N . PRO A 1 93 ? 7.141 -23.734 -6.141 1 98.19 93 PRO A N 1
ATOM 692 C CA . PRO A 1 93 ? 5.707 -23.547 -5.914 1 98.19 93 PRO A CA 1
ATOM 693 C C . PRO A 1 93 ? 5.293 -23.844 -4.473 1 98.19 93 PRO A C 1
ATOM 695 O O . PRO A 1 93 ? 5.578 -24.938 -3.963 1 98.19 93 PRO A O 1
ATOM 698 N N . GLY A 1 94 ? 4.633 -22.875 -3.812 1 97.94 94 GLY A N 1
ATOM 699 C CA . GLY A 1 94 ? 4.113 -23.031 -2.463 1 97.94 94 GLY A CA 1
ATOM 700 C C . GLY A 1 94 ? 5.18 -22.875 -1.395 1 97.94 94 GLY A C 1
ATOM 701 O O . GLY A 1 94 ? 4.895 -23 -0.202 1 97.94 94 GLY A O 1
ATOM 702 N N . VAL A 1 95 ? 6.422 -22.609 -1.787 1 98.75 95 VAL A N 1
ATOM 703 C CA . VAL A 1 95 ? 7.512 -22.578 -0.816 1 98.75 95 VAL A CA 1
ATOM 704 C C . VAL A 1 95 ? 8.219 -21.234 -0.868 1 98.75 95 VAL A C 1
ATOM 706 O O . VAL A 1 95 ? 8.328 -20.531 0.147 1 98.75 95 VAL A O 1
ATOM 709 N N . SER A 1 96 ? 8.68 -20.875 -2.064 1 98.94 96 SER A N 1
ATOM 710 C CA . SER A 1 96 ? 9.406 -19.625 -2.203 1 98.94 96 SER A CA 1
ATOM 711 C C . SER A 1 96 ? 9.391 -19.141 -3.648 1 98.94 96 SER A C 1
ATOM 713 O O . SER A 1 96 ? 9.195 -19.922 -4.574 1 98.94 96 SER A O 1
ATOM 715 N N . ILE A 1 97 ? 9.609 -17.875 -3.807 1 98.94 97 ILE A N 1
ATOM 716 C CA . ILE A 1 97 ? 9.633 -17.281 -5.141 1 98.94 97 ILE A CA 1
ATOM 717 C C . ILE A 1 97 ? 10.57 -16.078 -5.152 1 98.94 97 ILE A C 1
ATOM 719 O O . ILE A 1 97 ? 10.688 -15.359 -4.156 1 98.94 97 ILE A O 1
ATOM 723 N N . THR A 1 98 ? 11.297 -15.875 -6.211 1 99 98 THR A N 1
ATOM 724 C CA . THR A 1 98 ? 12.039 -14.664 -6.543 1 99 98 THR A CA 1
ATOM 725 C C . THR A 1 98 ? 11.5 -14.031 -7.824 1 99 98 THR A C 1
ATOM 727 O O . THR A 1 98 ? 11.484 -14.672 -8.875 1 99 98 THR A O 1
ATOM 730 N N . ALA A 1 99 ? 11.023 -12.875 -7.75 1 99 99 ALA A N 1
ATOM 731 C CA . ALA A 1 99 ? 10.445 -12.133 -8.867 1 99 99 ALA A CA 1
ATOM 732 C C . ALA A 1 99 ? 11.047 -10.734 -8.961 1 99 99 ALA A C 1
ATOM 734 O O . ALA A 1 99 ? 11.914 -10.367 -8.156 1 99 99 ALA A O 1
ATOM 735 N N . GLU A 1 100 ? 10.617 -10 -10 1 99 100 GLU A N 1
ATOM 736 C CA . GLU A 1 100 ? 11.109 -8.633 -10.141 1 99 100 GLU A CA 1
ATOM 737 C C . GLU A 1 100 ? 9.984 -7.68 -10.523 1 99 100 GLU A C 1
ATOM 739 O O . GLU A 1 100 ? 9.039 -8.07 -11.211 1 99 100 GLU A O 1
ATOM 744 N N . LEU A 1 101 ? 10.109 -6.477 -10.133 1 98.94 101 LEU A N 1
ATOM 745 C CA . LEU A 1 101 ? 9.328 -5.309 -10.531 1 98.94 101 LEU A CA 1
ATOM 746 C C . LEU A 1 101 ? 10.211 -4.266 -11.203 1 98.94 101 LEU A C 1
ATOM 748 O O . LEU A 1 101 ? 11.148 -3.75 -10.594 1 98.94 101 LEU A O 1
ATOM 752 N N . ASP A 1 102 ? 9.945 -4 -12.453 1 98.94 102 ASP A N 1
ATOM 753 C CA . ASP A 1 102 ? 10.562 -2.855 -13.125 1 98.94 102 ASP A CA 1
ATOM 754 C C . ASP A 1 102 ? 9.773 -1.577 -12.859 1 98.94 102 ASP A C 1
ATOM 756 O O . ASP A 1 102 ? 8.594 -1.489 -13.211 1 98.94 102 ASP A O 1
ATOM 760 N N . VAL A 1 103 ? 10.453 -0.604 -12.281 1 98.94 103 VAL A N 1
ATOM 761 C CA . VAL A 1 103 ? 9.781 0.653 -11.969 1 98.94 103 VAL A CA 1
ATOM 762 C C . VAL A 1 103 ? 9.836 1.586 -13.18 1 98.94 103 VAL A C 1
ATOM 764 O O . VAL A 1 103 ? 10.82 2.305 -13.367 1 98.94 103 VAL A O 1
ATOM 767 N N . ASP A 1 104 ? 8.789 1.578 -13.914 1 98.69 104 ASP A N 1
ATOM 768 C CA . ASP A 1 104 ? 8.664 2.432 -15.094 1 98.69 104 ASP A CA 1
ATOM 769 C C . ASP A 1 104 ? 8.695 3.908 -14.703 1 98.69 104 ASP A C 1
ATOM 771 O O . ASP A 1 104 ? 7.848 4.375 -13.945 1 98.69 104 ASP A O 1
ATOM 775 N N . PRO A 1 105 ? 9.664 4.668 -15.203 1 98.44 105 PRO A N 1
ATOM 776 C CA . PRO A 1 105 ? 9.742 6.086 -14.852 1 98.44 105 PRO A CA 1
ATOM 777 C C . PRO A 1 105 ? 8.5 6.871 -15.273 1 98.44 105 PRO A C 1
ATOM 779 O O . PRO A 1 105 ? 8.281 7.984 -14.789 1 98.44 105 PRO A O 1
ATOM 782 N N . ALA A 1 106 ? 7.688 6.328 -16.109 1 98 106 ALA A N 1
ATOM 783 C CA . ALA A 1 106 ? 6.535 7.043 -16.656 1 98 106 ALA A CA 1
ATOM 784 C C . ALA A 1 106 ? 5.277 6.758 -15.836 1 98 106 ALA A C 1
ATOM 786 O O . ALA A 1 106 ? 4.184 7.199 -16.203 1 98 106 ALA A O 1
ATOM 787 N N . LEU A 1 107 ? 5.418 6.023 -14.773 1 98.44 107 LEU A N 1
ATOM 788 C CA . LEU A 1 107 ? 4.25 5.766 -13.938 1 98.44 107 LEU A CA 1
ATOM 789 C C . LEU A 1 107 ? 3.584 7.07 -13.516 1 98.44 107 LEU A C 1
ATOM 791 O O . LEU A 1 107 ? 4.246 7.965 -12.984 1 98.44 107 LEU A O 1
ATOM 795 N N . PRO A 1 108 ? 2.303 7.184 -13.68 1 98.06 108 PRO A N 1
ATOM 796 C CA . PRO A 1 108 ? 1.595 8.422 -13.344 1 98.06 108 PRO A CA 1
ATOM 797 C C . PRO A 1 108 ? 1.726 8.797 -11.867 1 98.06 108 PRO A C 1
ATOM 799 O O . PRO A 1 108 ? 1.697 9.984 -11.523 1 98.06 108 PRO A O 1
ATOM 802 N N . LEU A 1 109 ? 1.889 7.848 -11.016 1 98.5 109 LEU A N 1
ATOM 803 C CA . LEU A 1 109 ? 1.882 8.109 -9.586 1 98.5 109 LEU A CA 1
ATOM 804 C C . LEU A 1 109 ? 3.045 9.016 -9.188 1 98.5 109 LEU A C 1
ATOM 806 O O . LEU A 1 109 ? 2.99 9.688 -8.156 1 98.5 109 LEU A O 1
ATOM 810 N N . PHE A 1 110 ? 4.078 9.141 -10 1 98.56 110 PHE A N 1
ATOM 811 C CA . PHE A 1 110 ? 5.246 9.938 -9.656 1 98.56 110 PHE A CA 1
ATOM 812 C C . PHE A 1 110 ? 4.934 11.43 -9.766 1 98.56 110 PHE A C 1
ATOM 814 O O . PHE A 1 110 ? 5.652 12.258 -9.211 1 98.56 110 PHE A O 1
ATOM 821 N N . ALA A 1 111 ? 3.873 11.781 -10.492 1 98.31 111 ALA A N 1
ATOM 822 C CA . ALA A 1 111 ? 3.428 13.172 -10.539 1 98.31 111 ALA A CA 1
ATOM 823 C C . ALA A 1 111 ? 2.922 13.633 -9.18 1 98.31 111 ALA A C 1
ATOM 825 O O . ALA A 1 111 ? 2.943 14.828 -8.875 1 98.31 111 ALA A O 1
ATOM 826 N N . GLY A 1 112 ? 2.594 12.625 -8.367 1 98.56 112 GLY A N 1
ATOM 827 C CA . GLY A 1 112 ? 1.973 13 -7.109 1 98.56 112 GLY A CA 1
ATOM 828 C C . GLY A 1 112 ? 2.758 12.539 -5.895 1 98.56 112 GLY A C 1
ATOM 829 O O . GLY A 1 112 ? 2.459 12.938 -4.77 1 98.56 112 GLY A O 1
ATOM 830 N N . HIS A 1 113 ? 3.764 11.648 -6.02 1 98.56 113 HIS A N 1
ATOM 831 C CA . HIS A 1 113 ? 4.523 11.078 -4.914 1 98.56 113 HIS A CA 1
ATOM 832 C C . HIS A 1 113 ? 6.016 11.062 -5.223 1 98.56 113 HIS A C 1
ATOM 834 O O . HIS A 1 113 ? 6.57 10.016 -5.574 1 98.56 113 HIS A O 1
ATOM 840 N N . PHE A 1 114 ? 6.73 12.07 -5.121 1 97.31 114 PHE A N 1
ATOM 841 C CA . PHE A 1 114 ? 6.234 13.43 -4.977 1 97.31 114 PHE A CA 1
ATOM 842 C C . PHE A 1 114 ? 6.625 14.281 -6.18 1 97.31 114 PHE A C 1
ATOM 844 O O . PHE A 1 114 ? 7.617 13.992 -6.852 1 97.31 114 PHE A O 1
ATOM 851 N N . PRO A 1 115 ? 5.984 15.266 -6.5 1 96.31 115 PRO A N 1
ATOM 852 C CA . PRO A 1 115 ? 6.301 16.078 -7.676 1 96.31 115 PRO A CA 1
ATOM 853 C C . PRO A 1 115 ? 7.773 16.484 -7.734 1 96.31 115 PRO A C 1
ATOM 855 O O . PRO A 1 115 ? 8.406 16.375 -8.789 1 96.31 115 PRO A O 1
ATOM 858 N N . SER A 1 116 ? 8.43 16.812 -6.641 1 94.75 116 SER A N 1
ATOM 859 C CA . SER A 1 116 ? 9.812 17.281 -6.641 1 94.75 116 SER A CA 1
ATOM 860 C C . SER A 1 116 ? 10.766 16.188 -6.164 1 94.75 116 SER A C 1
ATOM 862 O O . SER A 1 116 ? 11.984 16.391 -6.137 1 94.75 116 SER A O 1
ATOM 864 N N . HIS A 1 117 ? 10.297 15.086 -5.832 1 97.12 117 HIS A N 1
ATOM 865 C CA . HIS A 1 117 ? 11.07 13.984 -5.273 1 97.12 117 HIS A CA 1
ATOM 866 C C . HIS A 1 117 ? 10.414 12.641 -5.574 1 97.12 117 HIS A C 1
ATOM 868 O O . HIS A 1 117 ? 9.906 11.977 -4.664 1 97.12 117 HIS A O 1
ATOM 874 N N . PRO A 1 118 ? 10.5 12.281 -6.812 1 98.44 118 PRO A N 1
ATOM 875 C CA . PRO A 1 118 ? 9.781 11.062 -7.191 1 98.44 118 PRO A CA 1
ATOM 876 C C . PRO A 1 118 ? 10.344 9.805 -6.531 1 98.44 118 PRO A C 1
ATOM 878 O O . PRO A 1 118 ? 11.539 9.516 -6.676 1 98.44 118 PRO A O 1
ATOM 881 N N . VAL A 1 119 ? 9.57 9.133 -5.809 1 98.69 119 VAL A N 1
ATOM 882 C CA . VAL A 1 119 ? 9.906 7.859 -5.176 1 98.69 119 VAL A CA 1
ATOM 883 C C . VAL A 1 119 ? 8.688 6.934 -5.211 1 98.69 119 VAL A C 1
ATOM 885 O O . VAL A 1 119 ? 7.551 7.391 -5.117 1 98.69 119 VAL A O 1
ATOM 888 N N . LEU A 1 120 ? 8.914 5.648 -5.422 1 98.94 120 LEU A N 1
ATOM 889 C CA . LEU A 1 120 ? 7.832 4.676 -5.371 1 98.94 120 LEU A CA 1
ATOM 890 C C . LEU A 1 120 ? 7.266 4.566 -3.959 1 98.94 120 LEU A C 1
ATOM 892 O O . LEU A 1 120 ? 8.016 4.355 -3 1 98.94 120 LEU A O 1
ATOM 896 N N . PRO A 1 121 ? 5.965 4.723 -3.818 1 98.81 121 PRO A N 1
ATOM 897 C CA . PRO A 1 121 ? 5.41 4.598 -2.469 1 98.81 121 PRO A CA 1
ATOM 898 C C . PRO A 1 121 ? 5.699 3.24 -1.835 1 98.81 121 PRO A C 1
ATOM 900 O O . PRO A 1 121 ? 5.594 2.209 -2.502 1 98.81 121 PRO A O 1
ATOM 903 N N . GLY A 1 122 ? 6.035 3.24 -0.571 1 98.88 122 GLY A N 1
ATOM 904 C CA . GLY A 1 122 ? 6.305 1.999 0.137 1 98.88 122 GLY A CA 1
ATOM 905 C C . GLY A 1 122 ? 5.145 1.024 0.096 1 98.88 122 GLY A C 1
ATOM 906 O O . GLY A 1 122 ? 5.348 -0.19 0.039 1 98.88 122 GLY A O 1
ATOM 907 N N . VAL A 1 123 ? 3.953 1.458 0.107 1 98.94 123 VAL A N 1
ATOM 908 C CA . VAL A 1 123 ? 2.771 0.602 0.111 1 98.94 123 VAL A CA 1
ATOM 909 C C . VAL A 1 123 ? 2.689 -0.173 -1.202 1 98.94 123 VAL A C 1
ATOM 911 O O . VAL A 1 123 ? 2.148 -1.28 -1.244 1 98.94 123 VAL A O 1
ATOM 914 N N . ILE A 1 124 ? 3.199 0.379 -2.324 1 98.94 124 ILE A N 1
ATOM 915 C CA . ILE A 1 124 ? 3.207 -0.316 -3.607 1 98.94 124 ILE A CA 1
ATOM 916 C C . ILE A 1 124 ? 4.215 -1.463 -3.566 1 98.94 124 ILE A C 1
ATOM 918 O O . ILE A 1 124 ? 3.979 -2.523 -4.148 1 98.94 124 ILE A O 1
ATOM 922 N N . LEU A 1 125 ? 5.34 -1.24 -2.908 1 98.94 125 LEU A N 1
ATOM 923 C CA . LEU A 1 125 ? 6.258 -2.352 -2.693 1 98.94 125 LEU A CA 1
ATOM 924 C C . LEU A 1 125 ? 5.562 -3.5 -1.969 1 98.94 125 LEU A C 1
ATOM 926 O O . LEU A 1 125 ? 5.758 -4.668 -2.314 1 98.94 125 LEU A O 1
ATOM 930 N N . MET A 1 126 ? 4.77 -3.172 -0.956 1 98.94 126 MET A N 1
ATOM 931 C CA . MET A 1 126 ? 4.02 -4.199 -0.237 1 98.94 126 MET A CA 1
ATOM 932 C C . MET A 1 126 ? 3.064 -4.93 -1.1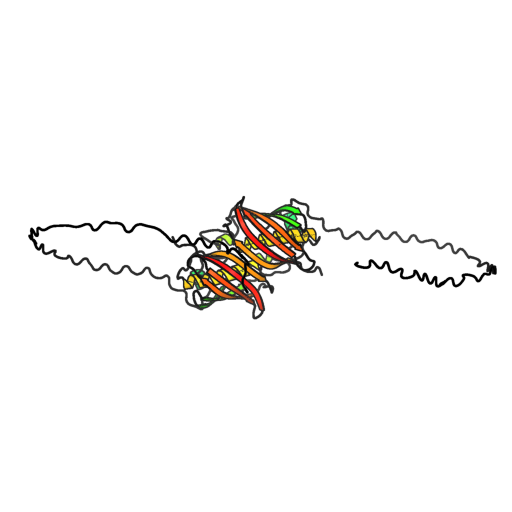73 1 98.94 126 MET A C 1
ATOM 934 O O . MET A 1 126 ? 2.906 -6.148 -1.074 1 98.94 126 MET A O 1
ATOM 938 N N . GLU A 1 127 ? 2.412 -4.188 -2.037 1 98.94 127 GLU A N 1
ATOM 939 C CA . GLU A 1 127 ? 1.522 -4.797 -3.02 1 98.94 127 GLU A CA 1
ATOM 940 C C . GLU A 1 127 ? 2.289 -5.727 -3.955 1 98.94 127 GLU A C 1
ATOM 942 O O . GLU A 1 127 ? 1.846 -6.844 -4.23 1 98.94 127 GLU A O 1
ATOM 947 N N . ALA A 1 128 ? 3.43 -5.277 -4.48 1 99 128 ALA A N 1
ATOM 948 C CA . ALA A 1 128 ? 4.242 -6.094 -5.375 1 99 128 ALA A CA 1
ATOM 949 C C . ALA A 1 128 ? 4.656 -7.398 -4.699 1 99 128 ALA A C 1
ATOM 951 O O . ALA A 1 128 ? 4.617 -8.469 -5.316 1 99 128 ALA A O 1
ATOM 952 N N . LEU A 1 129 ? 5.008 -7.281 -3.457 1 99 129 LEU A N 1
ATOM 953 C CA . LEU A 1 129 ? 5.395 -8.453 -2.678 1 99 129 LEU A CA 1
ATOM 954 C C . LEU A 1 129 ? 4.203 -9.391 -2.479 1 99 129 LEU A C 1
ATOM 956 O O . LEU A 1 129 ? 4.348 -10.609 -2.574 1 99 129 LEU A O 1
ATOM 960 N N . ALA A 1 130 ? 3.051 -8.828 -2.184 1 98.94 130 ALA A N 1
ATOM 961 C CA . ALA A 1 130 ? 1.84 -9.633 -2.051 1 98.94 130 ALA A CA 1
ATOM 962 C C . ALA A 1 130 ? 1.524 -10.367 -3.35 1 98.94 130 ALA A C 1
ATOM 964 O O . ALA A 1 130 ? 1.135 -11.539 -3.328 1 98.94 130 ALA A O 1
ATOM 965 N N . GLN A 1 131 ? 1.678 -9.695 -4.426 1 98.94 131 GLN A N 1
ATOM 966 C CA . GLN A 1 131 ? 1.435 -10.32 -5.727 1 98.94 131 GLN A CA 1
ATOM 967 C C . GLN A 1 131 ? 2.416 -11.453 -5.984 1 98.94 131 GLN A C 1
ATOM 969 O O . GLN A 1 131 ? 2.023 -12.531 -6.449 1 98.94 131 GLN A O 1
ATOM 974 N N . ALA A 1 132 ? 3.715 -11.234 -5.688 1 98.94 132 ALA A N 1
ATOM 975 C CA . ALA A 1 132 ? 4.703 -12.297 -5.832 1 98.94 132 ALA A CA 1
ATOM 976 C C . ALA A 1 132 ? 4.348 -13.5 -4.957 1 98.94 132 ALA A C 1
ATOM 978 O O . ALA A 1 132 ? 4.402 -14.641 -5.414 1 98.94 132 ALA A O 1
ATOM 979 N N . ALA A 1 133 ? 3.975 -13.234 -3.736 1 98.94 133 ALA A N 1
ATOM 980 C CA . ALA A 1 133 ? 3.57 -14.297 -2.822 1 98.94 133 ALA A CA 1
ATOM 981 C C . ALA A 1 133 ? 2.369 -15.062 -3.371 1 98.94 133 ALA A C 1
ATOM 983 O O . ALA A 1 133 ? 2.322 -16.297 -3.297 1 98.94 133 ALA A O 1
ATOM 984 N N . SER A 1 134 ? 1.418 -14.328 -3.879 1 98.56 134 SER A N 1
ATOM 985 C CA . SER A 1 134 ? 0.231 -14.953 -4.453 1 98.56 134 SER A CA 1
ATOM 986 C C . SER A 1 134 ? 0.598 -15.875 -5.613 1 98.56 134 SER A C 1
ATOM 988 O O . SER A 1 134 ? 0.053 -16.969 -5.734 1 98.56 134 SER A O 1
ATOM 990 N N . CYS A 1 135 ? 1.51 -15.438 -6.477 1 98.75 135 CYS A N 1
ATOM 991 C CA . CYS A 1 135 ? 1.979 -16.312 -7.551 1 98.75 135 CYS A CA 1
ATOM 992 C C . CYS A 1 135 ? 2.508 -17.625 -6.996 1 98.75 135 CYS A C 1
ATOM 994 O O . CYS A 1 135 ? 2.203 -18.688 -7.527 1 98.75 135 CYS A O 1
ATOM 996 N N . CYS A 1 136 ? 3.271 -17.562 -5.926 1 98.69 136 CYS A N 1
ATOM 997 C CA . CYS A 1 136 ? 3.879 -18.734 -5.312 1 98.69 136 CYS A CA 1
ATOM 998 C C . CYS A 1 136 ? 2.814 -19.672 -4.762 1 98.69 136 CYS A C 1
ATOM 1000 O O . CYS A 1 136 ? 2.832 -20.875 -5.043 1 98.69 136 CYS A O 1
ATOM 1002 N N . VAL A 1 137 ? 1.917 -19.125 -4.016 1 98.25 137 VAL A N 1
ATOM 1003 C CA . VAL A 1 137 ? 0.872 -19.891 -3.355 1 98.25 137 VAL A CA 1
ATOM 1004 C C . VAL A 1 137 ? -0.041 -20.531 -4.402 1 98.25 137 VAL A C 1
ATOM 1006 O O . VAL A 1 137 ? -0.348 -21.719 -4.324 1 98.25 137 VAL A O 1
ATOM 1009 N N . LEU A 1 138 ? -0.458 -19.75 -5.395 1 97.19 138 LEU A N 1
ATOM 1010 C CA . LEU A 1 138 ? -1.376 -20.234 -6.418 1 97.19 138 LEU A CA 1
ATOM 1011 C C . LEU A 1 138 ? -0.726 -21.328 -7.254 1 97.19 138 LEU A C 1
ATOM 1013 O O . LEU A 1 138 ? -1.388 -22.297 -7.641 1 97.19 138 LEU A O 1
ATOM 1017 N N . SER A 1 139 ? 0.551 -21.125 -7.566 1 97.38 139 SER A N 1
ATOM 1018 C CA . SER A 1 139 ? 1.283 -22.156 -8.289 1 97.38 139 SER A CA 1
ATOM 1019 C C . SER A 1 139 ? 1.312 -23.469 -7.5 1 97.38 139 SER A C 1
ATOM 1021 O O . SER A 1 139 ? 1.127 -24.547 -8.062 1 97.38 139 SER A O 1
ATOM 1023 N N . GLY A 1 140 ? 1.532 -23.359 -6.211 1 96.31 140 GLY A N 1
ATOM 1024 C CA . GLY A 1 140 ? 1.588 -24.547 -5.359 1 96.31 140 GLY A CA 1
ATOM 1025 C C . GLY A 1 140 ? 0.249 -25.234 -5.219 1 96.31 140 GLY A C 1
ATOM 1026 O O . GLY A 1 140 ? 0.188 -26.469 -5.141 1 96.31 140 GLY A O 1
ATOM 1027 N N . ARG A 1 141 ? -0.792 -24.469 -5.234 1 94.88 141 ARG A N 1
ATOM 1028 C CA . ARG A 1 141 ? -2.133 -25 -5.02 1 94.88 141 ARG A CA 1
ATOM 1029 C C . ARG A 1 141 ? -2.771 -25.438 -6.336 1 94.88 141 ARG A C 1
ATOM 1031 O O . ARG A 1 141 ? -3.818 -26.078 -6.344 1 94.88 141 ARG A O 1
ATOM 1038 N N . GLY A 1 142 ? -2.174 -25.094 -7.414 1 94.94 142 GLY A N 1
ATOM 1039 C CA . GLY A 1 142 ? -2.805 -25.328 -8.703 1 94.94 142 GLY A CA 1
ATOM 1040 C C . GLY A 1 142 ? -4.09 -24.547 -8.891 1 94.94 142 GLY A C 1
ATOM 1041 O O . GLY A 1 142 ? -5.074 -25.078 -9.422 1 94.94 142 GLY A O 1
ATOM 1042 N N . ARG A 1 143 ? -4.105 -23.297 -8.438 1 95.25 143 ARG A N 1
ATOM 1043 C CA . ARG A 1 143 ? -5.305 -22.469 -8.453 1 95.25 143 ARG A CA 1
ATOM 1044 C C . ARG A 1 143 ? -5.039 -21.141 -9.141 1 95.25 143 ARG A C 1
ATOM 1046 O O . ARG A 1 143 ? -5.422 -20.078 -8.633 1 95.25 143 ARG A O 1
ATOM 1053 N N . ALA A 1 144 ? -4.387 -21.219 -10.258 1 96.62 144 ALA A N 1
ATOM 1054 C CA . ALA A 1 144 ? -4.098 -20.016 -11.047 1 96.62 144 ALA A CA 1
ATOM 1055 C C . ALA A 1 144 ? -5.367 -19.219 -11.297 1 96.62 144 ALA A C 1
ATOM 1057 O O . ALA A 1 144 ? -6.43 -19.781 -11.562 1 96.62 144 ALA A O 1
ATOM 1058 N N . GLY A 1 145 ? -5.184 -17.875 -11.172 1 95.75 145 GLY A N 1
ATOM 1059 C CA . GLY A 1 145 ? -6.266 -16.969 -11.523 1 95.75 145 GLY A CA 1
ATOM 1060 C C . GLY A 1 145 ? -7.203 -16.688 -10.367 1 95.75 145 GLY A C 1
ATOM 1061 O O . GLY A 1 145 ? -8.078 -15.812 -10.469 1 95.75 145 GLY A O 1
ATOM 1062 N N . THR A 1 146 ? -7.062 -17.391 -9.266 1 95.94 146 THR A N 1
ATOM 1063 C CA . THR A 1 146 ? -7.93 -17.188 -8.109 1 95.94 146 THR A CA 1
ATOM 1064 C C . THR A 1 146 ? -7.566 -15.898 -7.379 1 95.94 146 THR A C 1
ATOM 1066 O O . THR A 1 146 ? -6.387 -15.578 -7.219 1 95.94 146 THR A O 1
ATOM 1069 N N . ILE A 1 147 ? -8.57 -15.203 -6.863 1 96.88 147 ILE A N 1
ATOM 1070 C CA . ILE A 1 147 ? -8.336 -13.961 -6.133 1 96.88 147 ILE A CA 1
ATOM 1071 C C . ILE A 1 147 ? -7.797 -14.281 -4.738 1 96.88 147 ILE A C 1
ATOM 1073 O O . ILE A 1 147 ? -8.375 -15.102 -4.016 1 96.88 147 ILE A O 1
ATOM 1077 N N . GLY A 1 148 ? -6.711 -13.75 -4.41 1 96.44 148 GLY A N 1
ATOM 1078 C CA . GLY A 1 148 ? -6.203 -13.68 -3.047 1 96.44 148 GLY A CA 1
ATOM 1079 C C . GLY A 1 148 ? -6.336 -12.297 -2.434 1 96.44 148 GLY A C 1
ATOM 1080 O O . GLY A 1 148 ? -6.117 -11.289 -3.107 1 96.44 148 GLY A O 1
ATOM 1081 N N . PHE A 1 149 ? -6.691 -12.266 -1.197 1 98.06 149 PHE A N 1
ATOM 1082 C CA . PHE A 1 149 ? -6.824 -11 -0.488 1 98.06 149 PHE A CA 1
ATOM 1083 C C . PHE A 1 149 ? -5.734 -10.859 0.571 1 98.06 149 PHE A C 1
ATOM 1085 O O . PHE A 1 149 ? -5.508 -11.781 1.36 1 98.06 149 PHE A O 1
ATOM 1092 N N . LEU A 1 150 ? -5.008 -9.773 0.562 1 98.81 150 LEU A N 1
ATOM 1093 C CA . LEU A 1 150 ? -4.109 -9.391 1.646 1 98.81 150 LEU A CA 1
ATOM 1094 C C . LEU A 1 150 ? -4.898 -9.078 2.916 1 98.81 150 LEU A C 1
ATOM 1096 O O . LEU A 1 150 ? -5.727 -8.164 2.93 1 98.81 150 LEU A O 1
ATOM 1100 N N . THR A 1 151 ? -4.641 -9.797 3.992 1 98.81 151 THR A N 1
ATOM 1101 C CA . THR A 1 151 ? -5.473 -9.633 5.18 1 98.81 151 THR A CA 1
ATOM 1102 C C . THR A 1 151 ? -4.664 -9.031 6.324 1 98.81 151 THR A C 1
ATOM 1104 O O . THR A 1 151 ? -5.234 -8.57 7.32 1 98.81 151 THR A O 1
ATOM 1107 N N . GLY A 1 152 ? -3.346 -9.062 6.172 1 98.94 152 GLY A N 1
ATOM 1108 C CA . GLY A 1 152 ? -2.541 -8.484 7.238 1 98.94 152 GLY A CA 1
ATOM 1109 C C . GLY A 1 152 ? -1.108 -8.203 6.82 1 98.94 152 GLY A C 1
ATOM 1110 O O . GLY A 1 152 ? -0.578 -8.867 5.926 1 98.94 152 GLY A O 1
ATOM 1111 N N . ILE A 1 153 ? -0.501 -7.281 7.441 1 98.94 153 ILE A N 1
ATOM 1112 C CA . ILE A 1 153 ? 0.917 -6.953 7.34 1 98.94 153 ILE A CA 1
ATOM 1113 C C . ILE A 1 153 ? 1.494 -6.723 8.734 1 98.94 153 ILE A C 1
ATOM 1115 O O . ILE A 1 153 ? 0.993 -5.883 9.484 1 98.94 153 ILE A O 1
ATOM 1119 N N . ASP A 1 154 ? 2.533 -7.438 9.031 1 98.94 154 ASP A N 1
ATOM 1120 C CA . ASP A 1 154 ? 3.213 -7.273 10.32 1 98.94 154 ASP A CA 1
ATOM 1121 C C . ASP A 1 154 ? 4.676 -6.883 10.117 1 98.94 154 ASP A C 1
ATOM 1123 O O . ASP A 1 154 ? 5.34 -7.391 9.211 1 98.94 154 ASP A O 1
ATOM 1127 N N . LYS A 1 155 ? 5.156 -5.977 10.875 1 98.88 155 LYS A N 1
ATOM 1128 C CA . LYS A 1 155 ? 6.57 -5.629 10.992 1 98.88 155 LYS A CA 1
ATOM 1129 C C . LYS A 1 155 ? 7.137 -5.156 9.656 1 98.88 155 LYS A C 1
ATOM 1131 O O . LYS A 1 155 ? 8.227 -5.57 9.25 1 98.88 155 LYS A O 1
ATOM 1136 N N . ALA A 1 156 ? 6.281 -4.441 8.93 1 99 156 ALA A N 1
ATOM 1137 C CA . ALA A 1 156 ? 6.816 -3.852 7.703 1 99 156 ALA A CA 1
ATOM 1138 C C . ALA A 1 156 ? 7.836 -2.758 8.023 1 99 156 ALA A C 1
ATOM 1140 O O . ALA A 1 156 ? 7.586 -1.898 8.867 1 99 156 ALA A O 1
ATOM 1141 N N . LYS A 1 157 ? 8.922 -2.828 7.395 1 98.94 157 LYS A N 1
ATOM 1142 C CA . LYS A 1 157 ? 9.969 -1.812 7.449 1 98.94 157 LYS A CA 1
ATOM 1143 C C . LYS A 1 157 ? 10.328 -1.312 6.055 1 98.94 157 LYS A C 1
ATOM 1145 O O . LYS A 1 157 ? 10.555 -2.109 5.141 1 98.94 157 LYS A O 1
ATOM 1150 N N . PHE A 1 158 ? 10.312 -0.055 5.883 1 98.94 158 PHE A N 1
ATOM 1151 C CA . PHE A 1 158 ? 10.758 0.607 4.664 1 98.94 158 PHE A CA 1
ATOM 1152 C C . PHE A 1 158 ? 12.109 1.277 4.879 1 98.94 158 PHE A C 1
ATOM 1154 O O . PHE A 1 158 ? 12.203 2.297 5.566 1 98.94 158 PHE A O 1
ATOM 1161 N N . ARG A 1 159 ? 13.141 0.781 4.215 1 98.75 159 ARG A N 1
ATOM 1162 C CA . ARG A 1 159 ? 14.508 1.063 4.652 1 98.75 159 ARG A CA 1
ATOM 1163 C C . ARG A 1 159 ? 15.234 1.944 3.645 1 98.75 159 ARG A C 1
ATOM 1165 O O . ARG A 1 159 ? 16.219 2.613 3.99 1 98.75 159 ARG A O 1
ATOM 1172 N N . ALA A 1 160 ? 14.867 1.827 2.43 1 98.75 160 ALA A N 1
ATOM 1173 C CA . ALA A 1 160 ? 15.5 2.615 1.376 1 98.75 160 ALA A CA 1
ATOM 1174 C C . ALA A 1 160 ? 14.492 3.012 0.304 1 98.75 160 ALA A C 1
ATOM 1176 O O . ALA A 1 160 ? 13.562 2.258 0.009 1 98.75 160 ALA A O 1
ATOM 1177 N N . GLN A 1 161 ? 14.727 4.168 -0.264 1 98.69 161 GLN A N 1
ATOM 1178 C CA . GLN A 1 161 ? 13.836 4.668 -1.304 1 98.69 161 GLN A CA 1
ATOM 1179 C C . GLN A 1 161 ? 14.039 3.914 -2.615 1 98.69 161 GLN A C 1
ATOM 1181 O O . GLN A 1 161 ? 15.164 3.512 -2.934 1 98.69 161 GLN A O 1
ATOM 1186 N N . VAL A 1 162 ? 12.961 3.666 -3.289 1 98.94 162 VAL A N 1
ATOM 1187 C CA . VAL A 1 162 ? 12.977 3.104 -4.633 1 98.94 162 VAL A CA 1
ATOM 1188 C C . VAL A 1 162 ? 12.617 4.188 -5.652 1 98.94 162 VAL A C 1
ATOM 1190 O O . VAL A 1 162 ? 11.625 4.895 -5.484 1 98.94 162 VAL A O 1
ATOM 1193 N N . HIS A 1 163 ? 13.383 4.301 -6.719 1 98.81 163 HIS A N 1
ATOM 1194 C CA . HIS A 1 163 ? 13.266 5.43 -7.637 1 98.81 163 HIS A CA 1
ATOM 1195 C C . HIS A 1 163 ? 12.82 4.969 -9.023 1 98.81 163 HIS A C 1
ATOM 1197 O O . HIS A 1 163 ? 12.938 3.787 -9.352 1 98.81 163 HIS A O 1
ATOM 1203 N N . PRO A 1 164 ? 12.289 6.02 -9.789 1 98.81 164 PRO A N 1
ATOM 1204 C CA . PRO A 1 164 ? 11.984 5.699 -11.18 1 98.81 164 PRO A CA 1
ATOM 1205 C C . PRO A 1 164 ? 13.18 5.098 -11.922 1 98.81 164 PRO A C 1
ATOM 1207 O O . PRO A 1 164 ? 14.289 5.629 -11.844 1 98.81 164 PRO A O 1
ATOM 1210 N N . GLY A 1 165 ? 12.93 3.945 -12.578 1 98.88 165 GLY A N 1
ATOM 1211 C CA . GLY A 1 165 ? 13.992 3.307 -13.344 1 98.88 165 GLY A CA 1
ATOM 1212 C C . GLY A 1 165 ? 14.641 2.146 -12.617 1 98.88 165 GLY A C 1
ATOM 1213 O O . GLY A 1 165 ? 15.352 1.344 -13.227 1 98.88 165 GLY A O 1
ATOM 1214 N N . ASP A 1 166 ? 14.406 2.021 -11.344 1 98.94 166 ASP A N 1
ATOM 1215 C CA . ASP A 1 166 ? 14.953 0.908 -10.578 1 98.94 166 ASP A CA 1
ATOM 1216 C C . ASP A 1 166 ? 14.305 -0.413 -10.992 1 98.94 166 ASP A C 1
ATOM 1218 O O . ASP A 1 166 ? 13.18 -0.43 -11.5 1 98.94 166 ASP A O 1
ATOM 1222 N N . THR A 1 167 ? 15.008 -1.461 -10.859 1 98.94 167 THR A N 1
ATOM 1223 C CA . THR A 1 167 ? 14.461 -2.812 -10.812 1 98.94 167 THR A CA 1
ATOM 1224 C C . THR A 1 167 ? 14.508 -3.367 -9.391 1 98.94 167 THR A C 1
ATOM 1226 O O . THR A 1 167 ? 15.57 -3.383 -8.758 1 98.94 167 THR A O 1
ATOM 1229 N N . VAL A 1 168 ? 13.398 -3.801 -8.898 1 99 168 VAL A N 1
ATOM 1230 C CA . VAL A 1 168 ? 13.273 -4.301 -7.535 1 99 168 VAL A CA 1
ATOM 1231 C C . VAL A 1 168 ? 13.219 -5.828 -7.547 1 99 168 VAL A C 1
ATOM 1233 O O . VAL A 1 168 ? 12.383 -6.418 -8.234 1 99 168 VAL A O 1
ATOM 1236 N N . ARG A 1 169 ? 14.078 -6.457 -6.832 1 99 169 ARG A N 1
ATOM 1237 C CA . ARG A 1 169 ? 13.977 -7.895 -6.605 1 99 169 ARG A CA 1
ATOM 1238 C C . ARG A 1 169 ? 13.039 -8.203 -5.441 1 99 169 ARG A C 1
ATOM 1240 O O . ARG A 1 169 ? 13.195 -7.652 -4.352 1 99 169 ARG A O 1
ATOM 1247 N N . LEU A 1 170 ? 12.117 -9.039 -5.711 1 99 170 LEU A N 1
ATOM 1248 C CA . LEU A 1 170 ? 11.102 -9.445 -4.746 1 99 170 LEU A CA 1
ATOM 1249 C C . LEU A 1 170 ? 11.352 -10.867 -4.266 1 99 170 LEU A C 1
ATOM 1251 O O . LEU A 1 170 ? 11.328 -11.812 -5.059 1 99 170 LEU A O 1
ATOM 1255 N N . GLU A 1 171 ? 11.586 -11.031 -3.012 1 99 171 GLU A N 1
ATOM 1256 C CA . GLU A 1 171 ? 11.828 -12.352 -2.436 1 99 171 GLU A CA 1
ATOM 1257 C C . GLU A 1 171 ? 10.758 -12.711 -1.412 1 99 171 GLU A C 1
ATOM 1259 O O . GLU A 1 171 ? 10.477 -11.922 -0.501 1 99 171 GLU A O 1
ATOM 1264 N N . VAL A 1 172 ? 10.227 -13.914 -1.599 1 99 172 VAL A N 1
ATOM 1265 C CA . VAL A 1 172 ? 9.125 -14.367 -0.751 1 99 172 VAL A CA 1
ATOM 1266 C C . VAL A 1 172 ? 9.391 -15.789 -0.262 1 99 172 VAL A C 1
ATOM 1268 O O . VAL A 1 172 ? 9.789 -16.656 -1.044 1 99 172 VAL A O 1
ATOM 1271 N N . ARG A 1 173 ? 9.234 -15.977 0.96 1 98.94 173 ARG A N 1
ATOM 1272 C CA . ARG A 1 173 ? 9.195 -17.312 1.555 1 98.94 173 ARG A CA 1
ATOM 1273 C C . ARG A 1 173 ? 7.863 -17.562 2.242 1 98.94 173 ARG A C 1
ATOM 1275 O O . ARG A 1 173 ? 7.469 -16.828 3.148 1 98.94 173 ARG A O 1
ATOM 1282 N N . ILE A 1 174 ? 7.211 -18.656 1.865 1 98.94 174 ILE A N 1
ATOM 1283 C CA . ILE A 1 174 ? 5.949 -19.031 2.498 1 98.94 174 ILE A CA 1
ATOM 1284 C C . ILE A 1 174 ? 6.234 -19.75 3.816 1 98.94 174 ILE A C 1
ATOM 1286 O O . ILE A 1 174 ? 6.879 -20.797 3.836 1 98.94 174 ILE A O 1
ATOM 1290 N N . ILE A 1 175 ? 5.684 -19.234 4.867 1 98.62 175 ILE A N 1
ATOM 1291 C CA . ILE A 1 175 ? 6.047 -19.812 6.156 1 98.62 175 ILE A CA 1
ATOM 1292 C C . ILE A 1 175 ? 4.867 -20.609 6.719 1 98.62 175 ILE A C 1
ATOM 1294 O O . ILE A 1 175 ? 5.035 -21.422 7.625 1 98.62 175 ILE A O 1
ATOM 1298 N N . ARG A 1 176 ? 3.73 -20.297 6.301 1 97.94 176 ARG A N 1
ATOM 1299 C CA . ARG A 1 176 ? 2.518 -21.047 6.605 1 97.94 176 ARG A CA 1
ATOM 1300 C C . ARG A 1 176 ? 1.581 -21.094 5.402 1 97.94 176 ARG A C 1
ATOM 1302 O O . ARG A 1 176 ? 1.402 -20.094 4.715 1 97.94 176 ARG A O 1
ATOM 1309 N N . ASP A 1 177 ? 1.098 -22.234 5.078 1 95.81 177 ASP A N 1
ATOM 1310 C CA . ASP A 1 177 ? 0.143 -22.406 3.986 1 95.81 177 ASP A CA 1
ATOM 1311 C C . ASP A 1 177 ? -0.925 -23.438 4.348 1 95.81 177 ASP A C 1
ATOM 1313 O O . ASP A 1 177 ? -0.704 -24.641 4.215 1 95.81 177 ASP A O 1
ATOM 1317 N N . SER A 1 178 ? -1.981 -22.938 4.703 1 93.25 178 SER A N 1
ATOM 1318 C CA . SER A 1 178 ? -3.145 -23.766 4.961 1 93.25 178 SER A CA 1
ATOM 1319 C C . SER A 1 178 ? -4.223 -23.562 3.904 1 93.25 178 SER A C 1
ATOM 1321 O O . SER A 1 178 ? -4.07 -22.734 3.006 1 93.25 178 SER A O 1
ATOM 1323 N N . SER A 1 179 ? -5.297 -24.375 3.955 1 88.44 179 SER A N 1
ATOM 1324 C CA . SER A 1 179 ? -6.395 -24.219 3.004 1 88.44 179 SER A CA 1
ATOM 1325 C C . SER A 1 179 ? -7.059 -22.844 3.139 1 88.44 179 SER A C 1
ATOM 1327 O O . SER A 1 179 ? -7.621 -22.328 2.174 1 88.44 179 SER A O 1
ATOM 1329 N N . ARG A 1 180 ? -6.965 -22.203 4.238 1 87 180 ARG A N 1
ATOM 1330 C CA . ARG A 1 180 ? -7.703 -20.984 4.551 1 87 180 ARG A CA 1
ATOM 1331 C C . ARG A 1 180 ? -6.812 -19.766 4.422 1 87 180 ARG A C 1
ATOM 1333 O O . ARG A 1 180 ? -7.273 -18.688 4.02 1 87 180 ARG A O 1
ATOM 1340 N N . MET A 1 181 ? -5.582 -19.953 4.777 1 96.19 181 MET A N 1
ATOM 1341 C CA . MET A 1 181 ? -4.723 -18.781 4.926 1 96.19 181 MET A CA 1
ATOM 1342 C C . MET A 1 181 ? -3.271 -19.125 4.609 1 96.19 181 MET A C 1
ATOM 1344 O O . MET A 1 181 ? -2.826 -20.25 4.859 1 96.19 181 MET A O 1
ATOM 1348 N N . ALA A 1 182 ? -2.604 -18.203 3.982 1 98.44 182 ALA A N 1
ATOM 1349 C CA . ALA A 1 182 ? -1.157 -18.297 3.795 1 98.44 182 ALA A CA 1
ATOM 1350 C C . ALA A 1 182 ? -0.446 -17.125 4.465 1 98.44 182 ALA A C 1
ATOM 1352 O O . ALA A 1 182 ? -0.99 -16.016 4.539 1 98.44 182 ALA A O 1
ATOM 1353 N N . VAL A 1 183 ? 0.756 -17.375 5.004 1 98.94 183 VAL A N 1
ATOM 1354 C CA . VAL A 1 183 ? 1.62 -16.359 5.598 1 98.94 183 VAL A CA 1
ATOM 1355 C C . VAL A 1 183 ? 2.992 -16.391 4.93 1 98.94 183 VAL A C 1
ATOM 1357 O O . VAL A 1 183 ? 3.537 -17.469 4.672 1 98.94 183 VAL A O 1
ATOM 1360 N N . ALA A 1 184 ? 3.553 -15.281 4.68 1 98.94 184 ALA A N 1
ATOM 1361 C CA . ALA A 1 184 ? 4.84 -15.227 3.99 1 98.94 184 ALA A CA 1
ATOM 1362 C C . ALA A 1 184 ? 5.75 -14.172 4.609 1 98.94 184 ALA A C 1
ATOM 1364 O O . ALA A 1 184 ? 5.289 -13.086 4.984 1 98.94 184 ALA A O 1
ATOM 1365 N N . ASP A 1 185 ? 7.027 -14.469 4.727 1 99 185 ASP A N 1
ATOM 1366 C CA . ASP A 1 185 ? 8.062 -13.453 4.895 1 99 185 ASP A CA 1
ATOM 1367 C C . ASP A 1 185 ? 8.508 -12.898 3.547 1 99 185 ASP A C 1
ATOM 1369 O O . ASP A 1 185 ? 8.812 -13.656 2.625 1 99 185 ASP A O 1
ATOM 1373 N N . VAL A 1 186 ? 8.539 -11.609 3.41 1 99 186 VAL A N 1
ATOM 1374 C CA . VAL A 1 186 ? 8.773 -10.992 2.107 1 99 186 VAL A CA 1
ATOM 1375 C C . VAL A 1 186 ? 9.844 -9.906 2.232 1 99 186 VAL A C 1
ATOM 1377 O O . VAL A 1 186 ? 9.938 -9.234 3.264 1 99 186 VAL A O 1
ATOM 1380 N N . SER A 1 187 ? 10.625 -9.742 1.187 1 99 187 SER A N 1
ATOM 1381 C CA . SER A 1 187 ? 11.664 -8.719 1.133 1 99 187 SER A CA 1
ATOM 1382 C C . SER A 1 187 ? 11.828 -8.164 -0.28 1 99 187 SER A C 1
ATOM 1384 O O . SER A 1 187 ? 11.672 -8.898 -1.26 1 99 187 SER A O 1
ATOM 1386 N N . ALA A 1 188 ? 12.133 -6.945 -0.384 1 99 188 ALA A N 1
ATOM 1387 C CA . ALA A 1 188 ? 12.391 -6.246 -1.64 1 99 188 ALA A CA 1
ATOM 1388 C C . ALA A 1 188 ? 13.789 -5.633 -1.646 1 99 188 ALA A C 1
ATOM 1390 O O . ALA A 1 188 ? 14.195 -5.004 -0.668 1 99 188 ALA A O 1
ATOM 1391 N N . TYR A 1 189 ? 14.445 -5.781 -2.75 1 98.94 189 TYR A N 1
ATOM 1392 C CA . TYR A 1 189 ? 15.812 -5.297 -2.873 1 98.94 189 TYR A CA 1
ATOM 1393 C C . TYR A 1 189 ? 15.992 -4.484 -4.152 1 98.94 189 TYR A C 1
ATOM 1395 O O . TYR A 1 189 ? 15.438 -4.832 -5.195 1 98.94 189 TYR A O 1
ATOM 1403 N N . VAL A 1 190 ? 16.766 -3.445 -4.176 1 98.94 190 VAL A N 1
ATOM 1404 C CA . VAL A 1 190 ? 17.375 -2.826 -5.344 1 98.94 190 VAL A CA 1
ATOM 1405 C C . VAL A 1 190 ? 18.875 -3.096 -5.34 1 98.94 190 VAL A C 1
ATOM 1407 O O . VAL A 1 190 ? 19.609 -2.568 -4.496 1 98.94 190 VAL A O 1
ATOM 1410 N N . GLY A 1 191 ? 19.312 -3.867 -6.266 1 98.44 191 GLY A N 1
ATOM 1411 C CA . GLY A 1 191 ? 20.641 -4.441 -6.07 1 98.44 191 GLY A CA 1
ATOM 1412 C C . GLY A 1 191 ? 20.766 -5.215 -4.773 1 98.44 191 GLY A C 1
ATOM 1413 O O . GLY A 1 191 ? 19.969 -6.105 -4.492 1 98.44 191 GLY A O 1
ATOM 1414 N N . ASP A 1 192 ? 21.75 -4.891 -3.967 1 98.5 192 ASP A N 1
ATOM 1415 C CA . ASP A 1 192 ? 21.969 -5.582 -2.699 1 98.5 192 ASP A CA 1
ATOM 1416 C C . ASP A 1 192 ? 21.359 -4.801 -1.536 1 98.5 192 ASP A C 1
ATOM 1418 O O . ASP A 1 192 ? 21.469 -5.219 -0.382 1 98.5 192 ASP A O 1
ATOM 1422 N N . VAL A 1 193 ? 20.656 -3.715 -1.864 1 98.88 193 VAL A N 1
ATOM 1423 C CA . VAL A 1 193 ? 20.109 -2.854 -0.822 1 98.88 193 VAL A CA 1
ATOM 1424 C C . VAL A 1 193 ? 18.703 -3.301 -0.471 1 98.88 193 VAL A C 1
ATOM 1426 O O . VAL A 1 193 ? 17.828 -3.363 -1.343 1 98.88 193 VAL A O 1
ATOM 1429 N N . LEU A 1 194 ? 18.5 -3.633 0.794 1 98.94 194 LEU A N 1
ATOM 1430 C CA . LEU A 1 194 ? 17.156 -3.967 1.289 1 98.94 194 LEU A CA 1
ATOM 1431 C C . LEU A 1 194 ? 16.281 -2.723 1.363 1 98.94 194 LEU A C 1
ATOM 1433 O O . LEU A 1 194 ? 16.531 -1.833 2.182 1 98.94 194 LEU A O 1
ATOM 1437 N N . ALA A 1 195 ? 15.266 -2.686 0.536 1 98.94 195 ALA A N 1
ATOM 1438 C CA . ALA A 1 195 ? 14.375 -1.529 0.468 1 98.94 195 ALA A CA 1
ATOM 1439 C C . ALA A 1 195 ? 13.195 -1.688 1.42 1 98.94 195 ALA A C 1
ATOM 1441 O O . ALA A 1 195 ? 12.734 -0.712 2.02 1 98.94 195 ALA A O 1
ATOM 1442 N N . ALA A 1 196 ? 12.703 -2.955 1.581 1 99 196 ALA A N 1
ATOM 1443 C CA . ALA A 1 196 ? 11.57 -3.201 2.463 1 99 196 ALA A CA 1
ATOM 1444 C C . ALA A 1 196 ? 11.484 -4.672 2.854 1 99 196 ALA A C 1
ATOM 1446 O O . ALA A 1 196 ? 11.984 -5.543 2.137 1 99 196 ALA A O 1
ATOM 1447 N N . GLN A 1 197 ? 10.797 -4.926 3.918 1 99 197 GLN A N 1
ATOM 1448 C CA . GLN A 1 197 ? 10.5 -6.281 4.371 1 99 197 GLN A CA 1
ATOM 1449 C C . GLN A 1 197 ? 9.25 -6.309 5.246 1 99 197 GLN A C 1
ATOM 1451 O O . GLN A 1 197 ? 8.859 -5.285 5.809 1 99 197 GLN A O 1
ATOM 1456 N N . ALA A 1 198 ? 8.656 -7.488 5.406 1 99 198 ALA A N 1
ATOM 1457 C CA . ALA A 1 198 ? 7.465 -7.66 6.234 1 99 198 ALA A CA 1
ATOM 1458 C C . ALA A 1 198 ? 7.09 -9.141 6.352 1 99 198 ALA A C 1
ATOM 1460 O O . ALA A 1 198 ? 7.699 -9.992 5.699 1 99 198 ALA A O 1
ATOM 1461 N N . THR A 1 199 ? 6.18 -9.406 7.234 1 99 199 THR A N 1
ATOM 1462 C CA . THR A 1 199 ? 5.367 -10.617 7.184 1 99 199 THR A CA 1
ATOM 1463 C C . THR A 1 199 ? 3.943 -10.289 6.738 1 99 199 THR A C 1
ATOM 1465 O O . THR A 1 199 ? 3.301 -9.398 7.289 1 99 199 THR A O 1
ATOM 1468 N N . GLN A 1 200 ? 3.51 -11.016 5.738 1 98.94 200 GLN A N 1
ATOM 1469 C CA . GLN A 1 200 ? 2.189 -10.75 5.172 1 98.94 200 GLN A CA 1
ATOM 1470 C C . GLN A 1 200 ? 1.28 -11.969 5.309 1 98.94 200 GLN A C 1
ATOM 1472 O O . GLN A 1 200 ? 1.758 -13.102 5.371 1 98.94 200 GLN A O 1
ATOM 1477 N N . LYS A 1 201 ? -0.012 -11.68 5.324 1 98.88 201 LYS A N 1
ATOM 1478 C CA . LYS A 1 201 ? -1.037 -12.711 5.445 1 98.88 201 LYS A CA 1
ATOM 1479 C C . LYS A 1 201 ? -2.07 -12.594 4.328 1 98.88 201 LYS A C 1
ATOM 1481 O O . LYS A 1 201 ? -2.48 -11.492 3.969 1 98.88 201 LYS A O 1
ATOM 1486 N N . TYR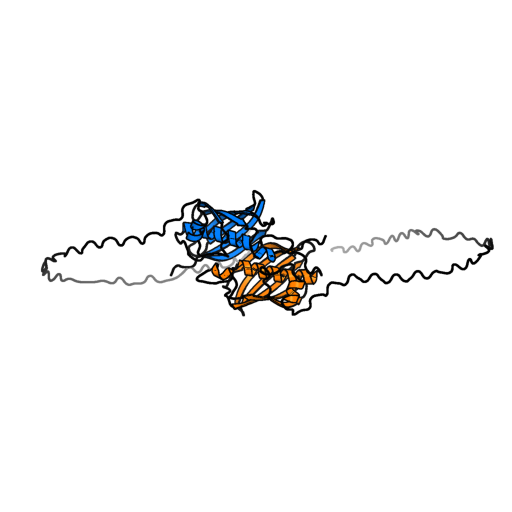 A 1 202 ? -2.527 -13.719 3.795 1 98.12 202 TYR A N 1
ATOM 1487 C CA . TYR A 1 202 ? -3.445 -13.758 2.662 1 98.12 202 TYR A CA 1
ATOM 1488 C C . TYR A 1 202 ? -4.531 -14.805 2.877 1 98.12 202 TYR A C 1
ATOM 1490 O O . TYR A 1 202 ? -4.277 -15.859 3.469 1 98.12 202 TYR A O 1
ATOM 1498 N N . VAL A 1 203 ? -5.656 -14.555 2.348 1 98.06 203 VAL A N 1
ATOM 1499 C CA . VAL A 1 203 ? -6.695 -15.57 2.201 1 98.06 203 VAL A CA 1
ATOM 1500 C C . VAL A 1 203 ? -7.027 -15.758 0.723 1 98.06 203 VAL A C 1
ATOM 1502 O O . VAL A 1 203 ? -7.273 -14.789 0.006 1 98.06 203 VAL A O 1
ATOM 1505 N N . ILE A 1 204 ? -7 -16.969 0.261 1 94.44 204 ILE A N 1
ATOM 1506 C CA . ILE A 1 204 ? -7.344 -17.297 -1.117 1 94.44 204 ILE A CA 1
ATOM 1507 C C . ILE A 1 204 ? -8.828 -17.641 -1.21 1 94.44 204 ILE A C 1
ATOM 1509 O O . ILE A 1 204 ? -9.32 -18.5 -0.481 1 94.44 204 ILE A O 1
ATOM 1513 N N . ALA A 1 205 ? -9.461 -16.906 -2.027 1 90.81 205 ALA A N 1
ATOM 1514 C CA . ALA A 1 205 ? -10.906 -17.094 -2.17 1 90.81 205 ALA A CA 1
ATOM 1515 C C . ALA A 1 205 ? -11.234 -18.531 -2.572 1 90.81 205 ALA A C 1
ATOM 1517 O O . ALA A 1 205 ? -10.461 -19.188 -3.281 1 90.81 205 ALA A O 1
ATOM 1518 N N . ARG A 1 206 ? -12.383 -18.953 -2.104 1 82.06 206 ARG A N 1
ATOM 1519 C CA . ARG A 1 206 ? -12.82 -20.297 -2.457 1 82.06 206 ARG A CA 1
ATOM 1520 C C . ARG A 1 206 ? -13.352 -20.344 -3.885 1 82.06 206 ARG A C 1
ATOM 1522 O O . ARG A 1 206 ? -13.992 -19.391 -4.348 1 82.06 206 ARG A O 1
ATOM 1529 N N . GLN A 1 207 ? -12.953 -21.328 -4.668 1 67.75 207 GLN A N 1
ATOM 1530 C CA . GLN A 1 207 ? -13.508 -21.547 -6 1 67.75 207 GLN A CA 1
ATOM 1531 C C . GLN A 1 207 ? -14.945 -22.062 -5.926 1 67.75 207 GLN A C 1
ATOM 1533 O O . GLN A 1 207 ? -15.281 -22.859 -5.051 1 67.75 207 GLN A O 1
ATOM 1538 N N . GLY A 1 208 ? -15.945 -21.281 -6.285 1 52.5 208 GLY A N 1
ATOM 1539 C CA . GLY A 1 208 ? -17.281 -21.844 -6.379 1 52.5 208 GLY A CA 1
ATOM 1540 C C . GLY A 1 208 ? -17.328 -23.141 -7.148 1 52.5 208 GLY A C 1
ATOM 1541 O O . GLY A 1 208 ? -16.406 -23.469 -7.887 1 52.5 208 GLY A O 1
ATOM 1542 N N . MET B 1 1 ? 12.812 -8.469 88 1 23.3 1 MET B N 1
ATOM 1543 C CA . MET B 1 1 ? 13.125 -7.207 88.688 1 23.3 1 MET B CA 1
ATOM 1544 C C . MET B 1 1 ? 13.836 -6.254 87.688 1 23.3 1 MET B C 1
ATOM 1546 O O . MET B 1 1 ? 15.062 -6.266 87.625 1 23.3 1 MET B O 1
ATOM 1550 N N . THR B 1 2 ? 13.43 -6.238 86.375 1 25.31 2 THR B N 1
ATOM 1551 C CA . THR B 1 2 ? 14.031 -5.887 85.125 1 25.31 2 THR B CA 1
ATOM 1552 C C . THR B 1 2 ? 14.25 -4.379 85 1 25.31 2 THR B C 1
ATOM 1554 O O . THR B 1 2 ? 13.305 -3.6 85.125 1 25.31 2 THR B O 1
ATOM 1557 N N . GLY B 1 3 ? 15.453 -3.973 85.438 1 20.47 3 GLY B N 1
ATOM 1558 C CA . GLY B 1 3 ? 16.016 -2.674 85.812 1 20.47 3 GLY B CA 1
ATOM 1559 C C . GLY B 1 3 ? 16.094 -1.739 84.625 1 20.47 3 GLY B C 1
ATOM 1560 O O . GLY B 1 3 ? 16.547 -2.133 83.5 1 20.47 3 GLY B O 1
ATOM 1561 N N . GLN B 1 4 ? 15.203 -0.698 84.438 1 23.61 4 GLN B N 1
ATOM 1562 C CA . GLN B 1 4 ? 14.695 0.414 83.625 1 23.61 4 GLN B CA 1
ATOM 1563 C C . GLN B 1 4 ? 15.758 1.485 83.438 1 23.61 4 GLN B C 1
ATOM 1565 O O . GLN B 1 4 ? 15.445 2.633 83.125 1 23.61 4 GLN B O 1
ATOM 1570 N N . GLY B 1 5 ? 17.141 0.975 83.562 1 20.59 5 GLY B N 1
ATOM 1571 C CA . GLY B 1 5 ? 17.969 2.121 83.875 1 20.59 5 GLY B CA 1
ATOM 1572 C C . GLY B 1 5 ? 17.984 3.166 82.75 1 20.59 5 GLY B C 1
ATOM 1573 O O . GLY B 1 5 ? 17.859 2.834 81.562 1 20.59 5 GLY B O 1
ATOM 1574 N N . GLY B 1 6 ? 17.609 4.441 83.062 1 21.53 6 GLY B N 1
ATOM 1575 C CA . GLY B 1 6 ? 17.234 5.785 82.625 1 21.53 6 GLY B CA 1
ATOM 1576 C C . GLY B 1 6 ? 18.406 6.582 82.062 1 21.53 6 GLY B C 1
ATOM 1577 O O . GLY B 1 6 ? 18.297 7.793 81.875 1 21.53 6 GLY B O 1
ATOM 1578 N N . LEU B 1 7 ? 19.562 5.801 81.562 1 20.62 7 LEU B N 1
ATOM 1579 C CA . LEU B 1 7 ? 20.75 6.625 81.688 1 20.62 7 LEU B CA 1
ATOM 1580 C C . LEU B 1 7 ? 20.625 7.891 80.812 1 20.62 7 LEU B C 1
ATOM 1582 O O . LEU B 1 7 ? 19.906 7.906 79.812 1 20.62 7 LEU B O 1
ATOM 1586 N N . SER B 1 8 ? 21.188 9.086 81.312 1 19.12 8 SER B N 1
ATOM 1587 C CA . SER B 1 8 ? 21.297 10.531 81.5 1 19.12 8 SER B CA 1
ATOM 1588 C C . SER B 1 8 ? 22.109 11.172 80.375 1 19.12 8 SER B C 1
ATOM 1590 O O . SER B 1 8 ? 22.312 12.383 80.375 1 19.12 8 SER B O 1
ATOM 1592 N N . MET B 1 9 ? 22.594 10.414 79.25 1 20.05 9 MET B N 1
ATOM 1593 C CA . MET B 1 9 ? 23.875 10.969 78.875 1 20.05 9 MET B CA 1
ATOM 1594 C C . MET B 1 9 ? 23.703 12.391 78.312 1 20.05 9 MET B C 1
ATOM 1596 O O . MET B 1 9 ? 22.703 12.695 77.688 1 20.05 9 MET B O 1
ATOM 1600 N N . GLU B 1 10 ? 24.641 13.359 78.75 1 17.61 10 GLU B N 1
ATOM 1601 C CA . GLU B 1 10 ? 25.062 14.75 78.938 1 17.61 10 GLU B CA 1
ATOM 1602 C C . GLU B 1 10 ? 25.297 15.43 77.625 1 17.61 10 GLU B C 1
ATOM 1604 O O . GLU B 1 10 ? 25.734 14.781 76.625 1 17.61 10 GLU B O 1
ATOM 1609 N N . GLU B 1 11 ? 24.703 16.734 77.438 1 18.66 11 GLU B N 1
ATOM 1610 C CA . GLU B 1 11 ? 24.234 17.844 76.625 1 18.66 11 GLU B CA 1
ATOM 1611 C C . GLU B 1 11 ? 25.391 18.656 76.062 1 18.66 11 GLU B C 1
ATOM 1613 O O . GLU B 1 11 ? 25.188 19.719 75.438 1 18.66 11 GLU B O 1
ATOM 1618 N N . ASN B 1 12 ? 26.75 17.984 75.938 1 18.81 12 ASN B N 1
ATOM 1619 C CA . ASN B 1 12 ? 27.844 18.953 75.938 1 18.81 12 ASN B CA 1
ATOM 1620 C C . ASN B 1 12 ? 27.719 19.875 74.688 1 18.81 12 ASN B C 1
ATOM 1622 O O . ASN B 1 12 ? 27.75 19.406 73.562 1 18.81 12 ASN B O 1
ATOM 1626 N N . ARG B 1 13 ? 27.047 21.047 74.875 1 18.61 13 ARG B N 1
ATOM 1627 C CA . ARG B 1 13 ? 26.594 22.188 74.062 1 18.61 13 ARG B CA 1
ATOM 1628 C C . ARG B 1 13 ? 27.781 22.953 73.5 1 18.61 13 ARG B C 1
ATOM 1630 O O . ARG B 1 13 ? 27.625 24.094 73.062 1 18.61 13 ARG B O 1
ATOM 1637 N N . LEU B 1 14 ? 29.016 22.25 73.25 1 19.02 14 LEU B N 1
ATOM 1638 C CA . LEU B 1 14 ? 30.172 23.125 73.062 1 19.02 14 LEU B CA 1
ATOM 1639 C C . LEU B 1 14 ? 29.922 24.109 71.938 1 19.02 14 LEU B C 1
ATOM 1641 O O . LEU B 1 14 ? 29.594 23.703 70.812 1 19.02 14 LEU B O 1
ATOM 1645 N N . ARG B 1 15 ? 29.688 25.453 72.188 1 18.52 15 ARG B N 1
ATOM 1646 C CA . ARG B 1 15 ? 29.25 26.766 71.75 1 18.52 15 ARG B CA 1
ATOM 1647 C C . ARG B 1 15 ? 30.25 27.391 70.812 1 18.52 15 ARG B C 1
ATOM 1649 O O . ARG B 1 15 ? 30.922 28.375 71.125 1 18.52 15 ARG B O 1
ATOM 1656 N N . ASP B 1 16 ? 31.156 26.531 70.062 1 19.42 16 ASP B N 1
ATOM 1657 C CA . ASP B 1 16 ? 32.375 27.234 69.688 1 19.42 16 ASP B CA 1
ATOM 1658 C C . ASP B 1 16 ? 32.062 28.391 68.75 1 19.42 16 ASP B C 1
ATOM 1660 O O . ASP B 1 16 ? 31.234 28.25 67.812 1 19.42 16 ASP B O 1
ATOM 1664 N N . GLU B 1 17 ? 32.25 29.562 69.25 1 20.11 17 GLU B N 1
ATOM 1665 C CA . GLU B 1 17 ? 32.094 31 69.062 1 20.11 17 GLU B CA 1
ATOM 1666 C C . GLU B 1 17 ? 32.812 31.453 67.812 1 20.11 17 GLU B C 1
ATOM 1668 O O . GLU B 1 17 ? 34.062 31.359 67.688 1 20.11 17 GLU B O 1
ATOM 1673 N N . MET B 1 18 ? 32.188 30.891 66.562 1 18.72 18 MET B N 1
ATOM 1674 C CA . MET B 1 18 ? 32.781 31.094 65.25 1 18.72 18 MET B CA 1
ATOM 1675 C C . MET B 1 18 ? 33.25 32.531 65.062 1 18.72 18 MET B C 1
ATOM 1677 O O . MET B 1 18 ? 34.406 32.781 64.75 1 18.72 18 MET B O 1
ATOM 1681 N N . PRO B 1 19 ? 32.656 33.188 64.062 1 20.69 19 PRO B N 1
ATOM 1682 C CA . PRO B 1 19 ? 33.281 33.625 62.812 1 20.69 19 PRO B CA 1
ATOM 1683 C C . PRO B 1 19 ? 33.562 35.125 62.781 1 20.69 19 PRO B C 1
ATOM 1685 O O . PRO B 1 19 ? 34.188 35.656 61.844 1 20.69 19 PRO B O 1
ATOM 1688 N N . ASP B 1 20 ? 33.312 35.969 63.875 1 18.45 20 ASP B N 1
ATOM 1689 C CA . ASP B 1 20 ? 32.656 37.188 63.406 1 18.45 20 ASP B CA 1
ATOM 1690 C C . ASP B 1 20 ? 33.656 38.125 62.75 1 18.45 20 ASP B C 1
ATOM 1692 O O . ASP B 1 20 ? 34.406 38.812 63.438 1 18.45 20 ASP B O 1
ATOM 1696 N N . ARG B 1 21 ? 34.719 37.594 62.062 1 19.64 21 ARG B N 1
ATOM 1697 C CA . ARG B 1 21 ? 35.812 38.531 61.844 1 19.64 21 ARG B CA 1
ATOM 1698 C C . ARG B 1 21 ? 35.344 39.844 61.281 1 19.64 21 ARG B C 1
ATOM 1700 O O . ARG B 1 21 ? 34.656 39.906 60.25 1 19.64 21 ARG B O 1
ATOM 1707 N N . GLU B 1 22 ? 35.406 40.875 62.125 1 17.73 22 GLU B N 1
ATOM 1708 C CA . GLU B 1 22 ? 35 42.25 62.25 1 17.73 22 GLU B CA 1
ATOM 1709 C C . GLU B 1 22 ? 35.438 43.094 61.031 1 17.73 22 GLU B C 1
ATOM 1711 O O . GLU B 1 22 ? 36.5 42.812 60.469 1 17.73 22 GLU B O 1
ATOM 1716 N N . ALA B 1 23 ? 34.531 44 60.594 1 19.73 23 ALA B N 1
ATOM 1717 C CA . ALA B 1 23 ? 33.969 44.812 59.531 1 19.73 23 ALA B CA 1
ATOM 1718 C C . ALA B 1 23 ? 34.875 46.031 59.281 1 19.73 23 ALA B C 1
ATOM 1720 O O . ALA B 1 23 ? 34.625 46.781 58.344 1 19.73 23 ALA B O 1
ATOM 1721 N N . LYS B 1 24 ? 36.031 46.312 60.125 1 18.03 24 LYS B N 1
ATOM 1722 C CA . LYS B 1 24 ? 35.844 47.719 60.469 1 18.03 24 LYS B CA 1
ATOM 1723 C C . LYS B 1 24 ? 36.188 48.625 59.281 1 18.03 24 LYS B C 1
ATOM 1725 O O . LYS B 1 24 ? 35.656 49.719 59.125 1 18.03 24 LYS B O 1
ATOM 1730 N N . GLY B 1 25 ? 37.344 48.5 58.594 1 18.47 25 GLY B N 1
ATOM 1731 C CA . GLY B 1 25 ? 38.125 49.719 58.719 1 18.47 25 GLY B CA 1
ATOM 1732 C C . GLY B 1 25 ? 37.625 50.812 57.812 1 18.47 25 GLY B C 1
ATOM 1733 O O . GLY B 1 25 ? 37.094 50.562 56.719 1 18.47 25 GLY B O 1
ATOM 1734 N N . ALA B 1 26 ? 37.625 52.062 58.25 1 18.64 26 ALA B N 1
ATOM 1735 C CA . ALA B 1 26 ? 36.875 53.312 58.062 1 18.64 26 ALA B CA 1
ATOM 1736 C C . ALA B 1 26 ? 37.188 53.938 56.688 1 18.64 26 ALA B C 1
ATOM 1738 O O . ALA B 1 26 ? 36.281 54.25 55.906 1 18.64 26 ALA B O 1
ATOM 1739 N N . PRO B 1 27 ? 38.281 54.812 56.531 1 18.22 27 PRO B N 1
ATOM 1740 C CA . PRO B 1 27 ? 37.906 56.219 56.469 1 18.22 27 PRO B CA 1
ATOM 1741 C C . PRO B 1 27 ? 37.625 56.688 55.031 1 18.22 27 PRO B C 1
ATOM 1743 O O . PRO B 1 27 ? 37.969 56 54.062 1 18.22 27 PRO B O 1
ATOM 1746 N N . ALA B 1 28 ? 37.625 58.125 54.781 1 18.06 28 ALA B N 1
ATOM 1747 C CA . ALA B 1 28 ? 36.844 59.25 54.312 1 18.06 28 ALA B CA 1
ATOM 1748 C C . ALA B 1 28 ? 37.25 59.625 52.875 1 18.06 28 ALA B C 1
ATOM 1750 O O . ALA B 1 28 ? 38.25 59.094 52.344 1 18.06 28 ALA B O 1
ATOM 1751 N N . GLU B 1 29 ? 37.5 60.906 52.562 1 19.11 29 GLU B N 1
ATOM 1752 C CA . GLU B 1 29 ? 36.781 61.938 51.875 1 19.11 29 GLU B CA 1
ATOM 1753 C C . GLU B 1 29 ? 37.438 62.312 50.562 1 19.11 29 GLU B C 1
ATOM 1755 O O . GLU B 1 29 ? 36.844 62.969 49.688 1 19.11 29 GLU B O 1
ATOM 1760 N N . SER B 1 30 ? 38.75 61.938 50.188 1 20.59 30 SER B N 1
ATOM 1761 C CA . SER B 1 30 ? 39.375 63.125 49.594 1 20.59 30 SER B CA 1
ATOM 1762 C C . SER B 1 30 ? 38.719 63.531 48.281 1 20.59 30 SER B C 1
ATOM 1764 O O . SER B 1 30 ? 38.344 62.688 47.5 1 20.59 30 SER B O 1
ATOM 1766 N N . SER B 1 31 ? 38.281 64.75 48.094 1 21.23 31 SER B N 1
ATOM 1767 C CA . SER B 1 31 ? 37.406 65.625 47.344 1 21.23 31 SER B CA 1
ATOM 1768 C C . SER B 1 31 ? 37.938 65.812 45.906 1 21.23 31 SER B C 1
ATOM 1770 O O . SER B 1 31 ? 37.312 66.562 45.125 1 21.23 31 SER B O 1
ATOM 1772 N N . VAL B 1 32 ? 38.938 65.188 45.406 1 23.14 32 VAL B N 1
ATOM 1773 C CA . VAL B 1 32 ? 39.594 65.938 44.375 1 23.14 32 VAL B CA 1
ATOM 1774 C C . VAL B 1 32 ? 38.625 66.25 43.25 1 23.14 32 VAL B C 1
ATOM 1776 O O . VAL B 1 32 ? 38.062 65.375 42.625 1 23.14 32 VAL B O 1
ATOM 1779 N N . ARG B 1 33 ? 38 67.375 43.188 1 22.98 33 ARG B N 1
ATOM 1780 C CA . ARG B 1 33 ? 37 68 42.375 1 22.98 33 ARG B CA 1
ATOM 1781 C C . ARG B 1 33 ? 37.438 68.062 40.906 1 22.98 33 ARG B C 1
ATOM 1783 O O . ARG B 1 33 ? 38.312 68.875 40.562 1 22.98 33 ARG B O 1
ATOM 1790 N N . VAL B 1 34 ? 38.125 67.125 40.312 1 24.98 34 VAL B N 1
ATOM 1791 C CA . VAL B 1 34 ? 38.688 67.5 39 1 24.98 34 VAL B CA 1
ATOM 1792 C C . VAL B 1 34 ? 37.531 67.938 38.094 1 24.98 34 VAL B C 1
ATOM 1794 O O . VAL B 1 34 ? 36.562 67.188 37.875 1 24.98 34 VAL B O 1
ATOM 1797 N N . GLU B 1 35 ? 37.25 69.188 37.906 1 24.39 35 GLU B N 1
ATOM 1798 C CA . GLU B 1 35 ? 36.25 69.938 37.156 1 24.39 35 GLU B CA 1
ATOM 1799 C C . GLU B 1 35 ? 36.281 69.625 35.688 1 24.39 35 GLU B C 1
ATOM 1801 O O . GLU B 1 35 ? 37.281 69.875 35 1 24.39 35 GLU B O 1
ATOM 1806 N N . ALA B 1 36 ? 36.031 68.375 35.281 1 26.25 36 ALA B N 1
ATOM 1807 C CA . ALA B 1 36 ? 36.125 68 33.875 1 26.25 36 ALA B CA 1
ATOM 1808 C C . ALA B 1 36 ? 35.188 68.812 33 1 26.25 36 ALA B C 1
ATOM 1810 O O . ALA B 1 36 ? 33.969 68.812 33.219 1 26.25 36 ALA B O 1
ATOM 1811 N N . ARG B 1 37 ? 35.594 69.938 32.469 1 26.83 37 ARG B N 1
ATOM 1812 C CA . ARG B 1 37 ? 34.812 70.812 31.578 1 26.83 37 ARG B CA 1
ATOM 1813 C C . ARG B 1 37 ? 34.188 70 30.438 1 26.83 37 ARG B C 1
ATOM 1815 O O . ARG B 1 37 ? 34.875 69.312 29.703 1 26.83 37 ARG B O 1
ATOM 1822 N N . GLU B 1 38 ? 32.906 69.5 30.656 1 29.16 38 GLU B N 1
ATOM 1823 C CA . GLU B 1 38 ? 32.062 68.688 29.797 1 29.16 38 GLU B CA 1
ATOM 1824 C C . GLU B 1 38 ? 31.75 69.438 28.484 1 29.16 38 GLU B C 1
ATOM 1826 O O . GLU B 1 38 ? 31.109 70.438 28.469 1 29.16 38 GLU B O 1
ATOM 1831 N N . ARG B 1 39 ? 32.75 69.75 27.578 1 29.45 39 ARG B N 1
ATOM 1832 C CA . ARG B 1 39 ? 32.281 70.312 26.359 1 29.45 39 ARG B CA 1
ATOM 1833 C C . ARG B 1 39 ? 31.125 69.562 25.766 1 29.45 39 ARG B C 1
ATOM 1835 O O . ARG B 1 39 ? 31.219 68.312 25.594 1 29.45 39 ARG B O 1
ATOM 1842 N N . THR B 1 40 ? 29.859 69.875 25.953 1 28.45 40 THR B N 1
ATOM 1843 C CA . THR B 1 40 ? 28.562 69.375 25.547 1 28.45 40 THR B CA 1
ATOM 1844 C C . THR B 1 40 ? 28.5 69.188 24.016 1 28.45 40 THR B C 1
ATOM 1846 O O . THR B 1 40 ? 28.531 70.188 23.297 1 28.45 40 THR B O 1
ATOM 1849 N N . ALA B 1 41 ? 29.406 68.5 23.312 1 31.22 41 ALA B N 1
ATOM 1850 C CA . ALA B 1 41 ? 29.156 68.375 21.875 1 31.22 41 ALA B CA 1
ATOM 1851 C C . ALA B 1 41 ? 27.734 67.875 21.625 1 31.22 41 ALA B C 1
ATOM 1853 O O . ALA B 1 41 ? 27.312 66.875 22.203 1 31.22 41 ALA B O 1
ATOM 1854 N N . SER B 1 42 ? 26.734 68.688 21.25 1 29.66 42 SER B N 1
ATOM 1855 C CA . SER B 1 42 ? 25.359 68.438 20.844 1 29.66 42 SER B CA 1
ATOM 1856 C C . SER B 1 42 ? 25.312 67.312 19.812 1 29.66 42 SER B C 1
ATOM 1858 O O . SER B 1 42 ? 25.828 67.438 18.703 1 29.66 42 SER B O 1
ATOM 1860 N N . ARG B 1 43 ? 25.609 66.062 20.125 1 29.67 43 ARG B N 1
ATOM 1861 C CA . ARG B 1 43 ? 25.438 65 19.125 1 29.67 43 ARG B CA 1
ATOM 1862 C C . ARG B 1 43 ? 24.016 65 18.578 1 29.67 43 ARG B C 1
ATOM 1864 O O . ARG B 1 43 ? 23.062 64.875 19.328 1 29.67 43 ARG B O 1
ATOM 1871 N N . GLU B 1 44 ? 23.719 65.812 17.516 1 35.09 44 GLU B N 1
ATOM 1872 C CA . GLU B 1 44 ? 22.469 65.625 16.781 1 35.09 44 GLU B CA 1
ATOM 1873 C C . GLU B 1 44 ? 22.188 64.125 16.562 1 35.09 44 GLU B C 1
ATOM 1875 O O . GLU B 1 44 ? 23.031 63.406 16.031 1 35.09 44 GLU B O 1
ATOM 1880 N N . SER B 1 45 ? 21.547 63.469 17.5 1 34.44 45 SER B N 1
ATOM 1881 C CA . SER B 1 45 ? 21.062 62.094 17.422 1 34.44 45 SER B CA 1
ATOM 1882 C C . SER B 1 45 ? 20.359 61.812 16.109 1 34.44 45 SER B C 1
ATOM 1884 O O . SER B 1 45 ? 19.359 62.469 15.781 1 34.44 45 SER B O 1
ATOM 1886 N N . GLY B 1 46 ? 21.156 61.688 15.023 1 36.66 46 GLY B N 1
ATOM 1887 C CA . GLY B 1 46 ? 20.469 61.188 13.844 1 36.66 46 GLY B CA 1
ATOM 1888 C C . GLY B 1 46 ? 19.547 60.031 14.141 1 36.66 46 GLY B C 1
ATOM 1889 O O . GLY B 1 46 ? 19.953 59.062 14.805 1 36.66 46 GLY B O 1
ATOM 1890 N N . SER B 1 47 ? 18.25 60.344 14.328 1 38.12 47 SER B N 1
ATOM 1891 C CA . SER B 1 47 ? 17.25 59.312 14.5 1 38.12 47 SER B CA 1
ATOM 1892 C C . SER B 1 47 ? 17.484 58.156 13.531 1 38.12 47 SER B C 1
ATOM 1894 O O . SER B 1 47 ? 17.578 58.344 12.32 1 38.12 47 SER B O 1
ATOM 1896 N N . GLU B 1 48 ? 18.375 57.188 13.93 1 45.38 48 GLU B N 1
ATOM 1897 C CA . GLU B 1 48 ? 18.406 56 13.109 1 45.38 48 GLU B CA 1
ATOM 1898 C C . GLU B 1 48 ? 17 55.562 12.711 1 45.38 48 GLU B C 1
ATOM 1900 O O . GLU B 1 48 ? 16.094 55.531 13.555 1 45.38 48 GLU B O 1
ATOM 1905 N N . PRO B 1 49 ? 16.672 55.688 11.445 1 45.16 49 PRO B N 1
ATOM 1906 C CA . PRO B 1 49 ? 15.328 55.219 11.133 1 45.16 49 PRO B CA 1
ATOM 1907 C C . PRO B 1 49 ? 14.984 53.906 11.812 1 45.16 49 PRO B C 1
ATOM 1909 O O . PRO B 1 49 ? 15.875 53.062 12.031 1 45.16 49 PRO B O 1
ATOM 1912 N N . ALA B 1 50 ? 13.961 53.938 12.734 1 45.56 50 ALA B N 1
ATOM 1913 C CA . ALA B 1 50 ? 13.414 52.719 13.328 1 45.56 50 ALA B CA 1
ATOM 1914 C C . ALA B 1 50 ? 13.391 51.594 12.32 1 45.56 50 ALA B C 1
ATOM 1916 O O . ALA B 1 50 ? 12.875 51.75 11.211 1 45.56 50 ALA B O 1
ATOM 1917 N N . SER B 1 51 ? 14.492 50.75 12.289 1 45.88 51 SER B N 1
ATOM 1918 C CA . SER B 1 51 ? 14.367 49.531 11.492 1 45.88 51 SER B CA 1
ATOM 1919 C C . SER B 1 51 ? 12.961 48.938 11.609 1 45.88 51 SER B C 1
ATOM 1921 O O . SER B 1 51 ? 12.445 48.75 12.711 1 45.88 51 SER B O 1
ATOM 1923 N N . GLU B 1 52 ? 12.078 49.156 10.664 1 45.38 52 GLU B N 1
ATOM 1924 C CA . GLU B 1 52 ? 10.805 48.438 10.656 1 45.38 52 GLU B CA 1
ATOM 1925 C C . GLU B 1 52 ? 10.992 47 11.109 1 45.38 52 GLU B C 1
ATOM 1927 O O . GLU B 1 52 ? 11.953 46.344 10.719 1 45.38 52 GLU B O 1
ATOM 1932 N N . PRO B 1 53 ? 10.5 46.656 12.352 1 39.44 53 PRO B N 1
ATOM 1933 C CA . PRO B 1 53 ? 10.672 45.219 12.68 1 39.44 53 PRO B CA 1
ATOM 1934 C C . PRO B 1 53 ? 10.594 44.312 11.445 1 39.44 53 PRO B C 1
ATOM 1936 O O . PRO B 1 53 ? 9.867 44.625 10.5 1 39.44 53 PRO B O 1
ATOM 1939 N N . ALA B 1 54 ? 11.641 43.656 11.164 1 46.47 54 ALA B N 1
ATOM 1940 C CA . ALA B 1 54 ? 11.586 42.594 10.164 1 46.47 54 ALA B CA 1
ATOM 1941 C C . ALA B 1 54 ? 10.258 41.844 10.25 1 46.47 54 ALA B C 1
ATOM 1943 O O . ALA B 1 54 ? 9.836 41.438 11.336 1 46.47 54 ALA B O 1
ATOM 1944 N N . SER B 1 55 ? 9.312 42.094 9.383 1 41.41 55 SER B N 1
ATOM 1945 C CA . SER B 1 55 ? 8.094 41.281 9.32 1 41.41 55 SER B CA 1
ATOM 1946 C C . SER B 1 55 ? 8.367 39.844 9.695 1 41.41 55 SER B C 1
ATOM 1948 O O . SER B 1 55 ? 9.359 39.25 9.25 1 41.41 55 SER B O 1
ATOM 1950 N N . GLU B 1 56 ? 7.973 39.375 10.914 1 46.66 56 GLU B N 1
ATOM 1951 C CA . GLU B 1 56 ? 8.008 37.938 11.148 1 46.66 56 GLU B CA 1
ATOM 1952 C C . GLU B 1 56 ? 7.711 37.156 9.875 1 46.66 56 GLU B C 1
ATOM 1954 O O . GLU B 1 56 ? 6.918 37.594 9.039 1 46.66 56 GLU B O 1
ATOM 1959 N N . PRO B 1 57 ? 8.648 36.438 9.359 1 43.44 57 PRO B N 1
ATOM 1960 C CA . PRO B 1 57 ? 8.219 35.656 8.188 1 43.44 57 PRO B CA 1
ATOM 1961 C C . PRO B 1 57 ? 6.738 35.281 8.234 1 43.44 57 PRO B C 1
ATOM 1963 O O . PRO B 1 57 ? 6.219 34.969 9.305 1 43.44 57 PRO B O 1
ATOM 1966 N N . ALA B 1 58 ? 5.922 35.844 7.473 1 42.88 58 ALA B N 1
ATOM 1967 C CA . ALA B 1 58 ? 4.512 35.5 7.371 1 42.88 58 ALA B CA 1
ATOM 1968 C C . ALA B 1 58 ? 4.297 34 7.672 1 42.88 58 ALA B C 1
ATOM 1970 O O . ALA B 1 58 ? 4.871 33.156 7.008 1 42.88 58 ALA B O 1
ATOM 1971 N N . SER B 1 59 ? 4.105 33.562 8.914 1 47.97 59 SER B N 1
ATOM 1972 C CA . SER B 1 59 ? 3.701 32.188 9.25 1 47.97 59 SER B CA 1
ATOM 1973 C C . SER B 1 59 ? 2.75 31.625 8.203 1 47.97 59 SER B C 1
ATOM 1975 O O . SER B 1 59 ? 1.813 32.312 7.773 1 47.97 59 SER B O 1
ATOM 1977 N N . GLU B 1 60 ? 3.172 30.859 7.191 1 53.59 60 GLU B N 1
ATOM 1978 C CA . GLU B 1 60 ? 2.23 30.234 6.266 1 53.59 60 GLU B CA 1
ATOM 1979 C C . GLU B 1 60 ? 0.865 30.031 6.922 1 53.59 60 GLU B C 1
ATOM 1981 O O . GLU B 1 60 ? 0.779 29.766 8.117 1 53.59 60 GLU B O 1
ATOM 1986 N N . PRO B 1 61 ? -0.18 30.656 6.441 1 58.12 61 PRO B N 1
ATOM 1987 C CA . PRO B 1 61 ? -1.493 30.578 7.086 1 58.12 61 PRO B CA 1
ATOM 1988 C C . PRO B 1 61 ? -1.847 29.172 7.551 1 58.12 61 PRO B C 1
ATOM 1990 O O . PRO B 1 61 ? -1.698 28.219 6.793 1 58.12 61 PRO B O 1
ATOM 1993 N N . ALA B 1 62 ? -1.909 28.922 8.906 1 79.44 62 ALA B N 1
ATOM 1994 C CA . ALA B 1 62 ? -2.381 27.703 9.562 1 79.44 62 ALA B CA 1
ATOM 1995 C C . ALA B 1 62 ? -3.691 27.219 8.945 1 79.44 62 ALA B C 1
ATOM 1997 O O . ALA B 1 62 ? -4.602 28.016 8.711 1 79.44 62 ALA B O 1
ATOM 1998 N N . VAL B 1 63 ? -3.736 26.016 8.273 1 90.94 63 VAL B N 1
ATOM 1999 C CA . VAL B 1 63 ? -4.941 25.391 7.746 1 90.94 63 VAL B CA 1
ATOM 2000 C C . VAL B 1 63 ? -5.992 25.266 8.852 1 90.94 63 VAL B C 1
ATOM 2002 O O . VAL B 1 63 ? -5.672 24.891 9.977 1 90.94 63 VAL B O 1
ATOM 2005 N N . SER B 1 64 ? -7.168 25.781 8.602 1 96.06 64 SER B N 1
ATOM 2006 C CA . SER B 1 64 ? -8.273 25.641 9.539 1 96.06 64 SER B CA 1
ATOM 2007 C C . SER B 1 64 ? -9.109 24.406 9.219 1 96.06 64 SER B C 1
ATOM 2009 O O . SER B 1 64 ? -9.148 23.953 8.062 1 96.06 64 SER B O 1
ATOM 2011 N N . PHE B 1 65 ? -9.773 23.875 10.312 1 97.81 65 PHE B N 1
ATOM 2012 C CA . PHE B 1 65 ? -10.578 22.672 10.141 1 97.81 65 PHE B CA 1
ATOM 2013 C C . PHE B 1 65 ? -12.039 22.953 10.5 1 97.81 65 PHE B C 1
ATOM 2015 O O . PHE B 1 65 ? -12.32 23.766 11.383 1 97.81 65 PHE B O 1
ATOM 2022 N N . PRO B 1 66 ? -12.969 22.188 9.867 1 98.56 66 PRO B N 1
ATOM 2023 C CA . PRO B 1 66 ? -12.766 21.266 8.75 1 98.56 66 PRO B CA 1
ATOM 2024 C C . PRO B 1 66 ? -12.25 21.969 7.492 1 98.56 66 PRO B C 1
ATOM 2026 O O . PRO B 1 66 ? -12.32 23.188 7.391 1 98.56 66 PRO B O 1
ATOM 2029 N N . CYS B 1 67 ? -11.641 21.234 6.566 1 98.81 67 CYS B N 1
ATOM 2030 C CA . CYS B 1 67 ? -11.211 21.781 5.281 1 98.81 67 CYS B CA 1
ATOM 2031 C C . CYS B 1 67 ? -11.352 20.734 4.18 1 98.81 67 CYS B C 1
ATOM 2033 O O . CYS B 1 67 ? -11.406 19.531 4.453 1 98.81 67 CYS B O 1
ATOM 2035 N N . GLY B 1 68 ? -11.461 21.188 2.939 1 98.62 68 GLY B N 1
ATOM 2036 C CA . GLY B 1 68 ? -11.531 20.328 1.771 1 98.62 68 GLY B CA 1
ATOM 2037 C C . GLY B 1 68 ? -10.172 20.047 1.153 1 98.62 68 GLY B C 1
ATOM 2038 O O . GLY B 1 68 ? -9.148 20.109 1.838 1 98.62 68 GLY B O 1
ATOM 2039 N N . ARG B 1 69 ? -10.258 19.719 -0.092 1 98.69 69 ARG B N 1
ATOM 2040 C CA . ARG B 1 69 ? -9.078 19.312 -0.843 1 98.69 69 ARG B CA 1
ATOM 2041 C C . ARG B 1 69 ? -7.996 20.375 -0.798 1 98.69 69 ARG B C 1
ATOM 2043 O O . ARG B 1 69 ? -6.809 20.062 -0.687 1 98.69 69 ARG B O 1
ATOM 2050 N N . ALA B 1 70 ? -8.367 21.594 -0.838 1 98.25 70 ALA B N 1
ATOM 2051 C CA . ALA B 1 70 ? -7.391 22.688 -0.833 1 98.25 70 ALA B CA 1
ATOM 2052 C C . ALA B 1 70 ? -6.582 22.703 0.461 1 98.25 70 ALA B C 1
ATOM 2054 O O . ALA B 1 70 ? -5.367 22.906 0.442 1 98.25 70 ALA B O 1
ATOM 2055 N N . GLY B 1 71 ? -7.27 22.5 1.594 1 98.75 71 GLY B N 1
ATOM 2056 C CA . GLY B 1 71 ? -6.578 22.406 2.871 1 98.75 71 GLY B CA 1
ATOM 2057 C C . GLY B 1 71 ? -5.656 21.203 2.969 1 98.75 71 GLY B C 1
ATOM 2058 O O . GLY B 1 71 ? -4.559 21.312 3.52 1 98.75 71 GLY B O 1
ATOM 2059 N N . VAL B 1 72 ? -6.098 20.062 2.432 1 98.88 72 VAL B N 1
ATOM 2060 C CA . VAL B 1 72 ? -5.289 18.844 2.404 1 98.88 72 VAL B CA 1
ATOM 2061 C C . VAL B 1 72 ? -4.008 19.094 1.614 1 98.88 72 VAL B C 1
ATOM 2063 O O . VAL B 1 72 ? -2.912 18.766 2.076 1 98.88 72 VAL B O 1
ATOM 2066 N N . GLU B 1 73 ? -4.137 19.766 0.469 1 98.69 73 GLU B N 1
ATOM 2067 C CA . GLU B 1 73 ? -2.998 20.031 -0.407 1 98.69 73 GLU B CA 1
ATOM 2068 C C . GLU B 1 73 ? -2.066 21.078 0.191 1 98.69 73 GLU B C 1
ATOM 2070 O O . GLU B 1 73 ? -0.874 21.109 -0.118 1 98.69 73 GLU B O 1
ATOM 2075 N N . ALA B 1 74 ? -2.619 21.953 1.026 1 98.44 74 ALA B N 1
ATOM 2076 C CA . ALA B 1 74 ? -1.778 22.938 1.712 1 98.44 74 ALA B CA 1
ATOM 2077 C C . ALA B 1 74 ? -0.873 22.25 2.736 1 98.44 74 ALA B C 1
ATOM 2079 O O . ALA B 1 74 ? 0.227 22.734 3.018 1 98.44 74 ALA B O 1
ATOM 2080 N N . LEU B 1 75 ? -1.318 21.172 3.262 1 98.31 75 LEU B N 1
ATOM 2081 C CA . LEU B 1 75 ? -0.577 20.5 4.316 1 98.31 75 LEU B CA 1
ATOM 2082 C C . LEU B 1 75 ? 0.382 19.469 3.725 1 98.31 75 LEU B C 1
ATOM 2084 O O . LEU B 1 75 ? 1.503 19.297 4.211 1 98.31 75 LEU B O 1
ATOM 2088 N N . LEU B 1 76 ? -0.015 18.797 2.693 1 98.38 76 LEU B N 1
ATOM 2089 C CA . LEU B 1 76 ? 0.742 17.656 2.162 1 98.38 76 LEU B CA 1
ATOM 2090 C C . LEU B 1 76 ? 1.523 18.062 0.918 1 98.38 76 LEU B C 1
ATOM 2092 O O . LEU B 1 76 ? 1.031 18.844 0.097 1 98.38 76 LEU B O 1
ATOM 2096 N N . PRO B 1 77 ? 2.641 17.438 0.693 1 98.19 77 PRO B N 1
ATOM 2097 C CA . PRO B 1 77 ? 3.359 17.641 -0.568 1 98.19 77 PRO B CA 1
ATOM 2098 C C . PRO B 1 77 ? 2.818 16.75 -1.695 1 98.19 77 PRO B C 1
ATOM 2100 O O . PRO B 1 77 ? 3.178 16.953 -2.859 1 98.19 77 PRO B O 1
ATOM 2103 N N . HIS B 1 78 ? 2.033 15.805 -1.431 1 98.75 78 HIS B N 1
ATOM 2104 C CA . HIS B 1 78 ? 1.416 14.914 -2.41 1 98.75 78 HIS B CA 1
ATOM 2105 C C . HIS B 1 78 ? 0.535 15.695 -3.381 1 98.75 78 HIS B C 1
ATOM 2107 O O . HIS B 1 78 ? -0.015 16.734 -3.023 1 98.75 78 HIS B O 1
ATOM 2113 N N . ARG B 1 79 ? 0.393 15.148 -4.539 1 98.75 79 ARG B N 1
ATOM 2114 C CA . ARG B 1 79 ? -0.547 15.656 -5.535 1 98.75 79 ARG B CA 1
ATOM 2115 C C . ARG B 1 79 ? -1.207 14.516 -6.301 1 98.75 79 ARG B C 1
ATOM 2117 O O . ARG B 1 79 ? -0.875 13.344 -6.09 1 98.75 79 ARG B O 1
ATOM 2124 N N . ASP B 1 80 ? -2.15 14.891 -7.121 1 97.94 80 ASP B N 1
ATOM 2125 C CA . ASP B 1 80 ? -2.727 13.898 -8.023 1 97.94 80 ASP B CA 1
ATOM 2126 C C . ASP B 1 80 ? -1.653 13.281 -8.914 1 97.94 80 ASP B C 1
ATOM 2128 O O . ASP B 1 80 ? -0.722 13.969 -9.344 1 97.94 80 ASP B O 1
ATOM 2132 N N . PRO B 1 81 ? -1.836 11.977 -9.055 1 98.12 81 PRO B N 1
ATOM 2133 C CA . PRO B 1 81 ? -2.945 11.078 -8.727 1 98.12 81 PRO B CA 1
ATOM 2134 C C . PRO B 1 81 ? -2.689 10.258 -7.465 1 98.12 81 PRO B C 1
ATOM 2136 O O . PRO B 1 81 ? -3.27 9.18 -7.293 1 98.12 81 PRO B O 1
ATOM 2139 N N . PHE B 1 82 ? -1.689 10.734 -6.57 1 98.62 82 PHE B N 1
ATOM 2140 C CA . PHE B 1 82 ? -1.389 9.906 -5.41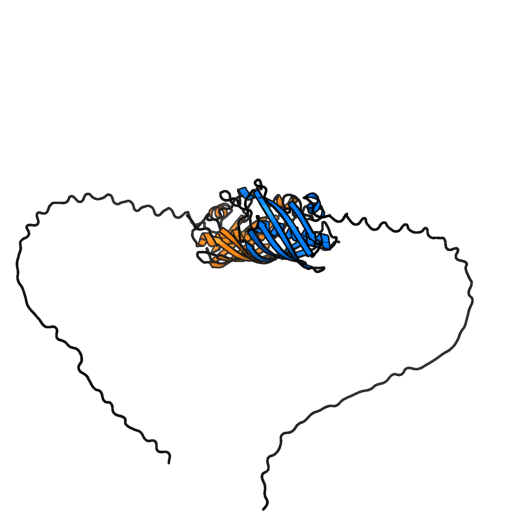4 1 98.62 82 PHE B CA 1
ATOM 2141 C C . PHE B 1 82 ? -1.628 10.672 -4.117 1 98.62 82 PHE B C 1
ATOM 2143 O O . PHE B 1 82 ? -0.778 10.672 -3.225 1 98.62 82 PHE B O 1
ATOM 2150 N N . ILE B 1 83 ? -2.656 11.43 -4.129 1 98.81 83 ILE B N 1
ATOM 2151 C CA . ILE B 1 83 ? -3.242 12.047 -2.945 1 98.81 83 ILE B CA 1
ATOM 2152 C C . ILE B 1 83 ? -4.625 11.453 -2.684 1 98.81 83 ILE B C 1
ATOM 2154 O O . ILE B 1 83 ? -5.492 11.469 -3.561 1 98.81 83 ILE B O 1
ATOM 2158 N N . TRP B 1 84 ? -4.812 10.922 -1.482 1 98.94 84 TRP B N 1
ATOM 2159 C CA . TRP B 1 84 ? -5.965 10.047 -1.293 1 98.94 84 TRP B CA 1
ATOM 2160 C C . TRP B 1 84 ? -6.961 10.664 -0.321 1 98.94 84 TRP B C 1
ATOM 2162 O O . TRP B 1 84 ? -8.133 10.281 -0.302 1 98.94 84 TRP B O 1
ATOM 2172 N N . VAL B 1 85 ? -6.5 11.609 0.504 1 98.94 85 VAL B N 1
ATOM 2173 C CA . VAL B 1 85 ? -7.406 12.266 1.443 1 98.94 85 VAL B CA 1
ATOM 2174 C C . VAL B 1 85 ? -8.266 13.289 0.708 1 98.94 85 VAL B C 1
ATOM 2176 O O . VAL B 1 85 ? -7.734 14.203 0.064 1 98.94 85 VAL B O 1
ATOM 2179 N N . SER B 1 86 ? -9.539 13.188 0.817 1 98.94 86 SER B N 1
ATOM 2180 C CA . SER B 1 86 ? -10.469 14.062 0.122 1 98.94 86 SER B CA 1
ATOM 2181 C C . SER B 1 86 ? -10.742 15.328 0.929 1 98.94 86 SER B C 1
ATOM 2183 O O . SER B 1 86 ? -10.898 16.406 0.361 1 98.94 86 SER B O 1
ATOM 2185 N N . ARG B 1 87 ? -10.836 15.18 2.232 1 98.94 87 ARG B N 1
ATOM 2186 C CA . ARG B 1 87 ? -11.133 16.281 3.137 1 98.94 87 ARG B CA 1
ATOM 2187 C C . ARG B 1 87 ? -10.797 15.914 4.578 1 98.94 87 ARG B C 1
ATOM 2189 O O . ARG B 1 87 ? -10.617 14.742 4.898 1 98.94 87 ARG B O 1
ATOM 2196 N N . ILE B 1 88 ? -10.633 16.891 5.398 1 98.94 88 ILE B N 1
ATOM 2197 C CA . ILE B 1 88 ? -10.43 16.719 6.836 1 98.94 88 ILE B CA 1
ATOM 2198 C C . ILE B 1 88 ? -11.656 17.234 7.59 1 98.94 88 ILE B C 1
ATOM 2200 O O . ILE B 1 88 ? -12.062 18.391 7.426 1 98.94 88 ILE B O 1
ATOM 2204 N N . LEU B 1 89 ? -12.219 16.391 8.414 1 98.94 89 LEU B N 1
ATOM 2205 C CA . LEU B 1 89 ? -13.43 16.734 9.156 1 98.94 89 LEU B CA 1
ATOM 2206 C C . LEU B 1 89 ? -13.078 17.406 10.484 1 98.94 89 LEU B C 1
ATOM 2208 O O . LEU B 1 89 ? -13.773 18.328 10.922 1 98.94 89 LEU B O 1
ATOM 2212 N N . ALA B 1 90 ? -12.086 16.906 11.125 1 98.94 90 ALA B N 1
ATOM 2213 C CA . ALA B 1 90 ? -11.617 17.406 12.414 1 98.94 90 ALA B CA 1
ATOM 2214 C C . ALA B 1 90 ? -10.148 17.078 12.625 1 98.94 90 ALA B C 1
ATOM 2216 O O . ALA B 1 90 ? -9.664 16.047 12.164 1 98.94 90 ALA B O 1
ATOM 2217 N N . CYS B 1 91 ? -9.531 18.031 13.344 1 98.81 91 CYS B N 1
ATOM 2218 C CA . CYS B 1 91 ? -8.125 17.797 13.656 1 98.81 91 CYS B CA 1
ATOM 2219 C C . CYS B 1 91 ? -7.727 18.531 14.938 1 98.81 91 CYS B C 1
ATOM 2221 O O . CYS B 1 91 ? -7.992 19.719 15.086 1 98.81 91 CYS B O 1
ATOM 2223 N N . GLU B 1 92 ? -7.285 17.781 15.844 1 98.75 92 GLU B N 1
ATOM 2224 C CA . GLU B 1 92 ? -6.434 18.328 16.891 1 98.75 92 GLU B CA 1
ATOM 2225 C C . GLU B 1 92 ? -4.957 18.219 16.531 1 98.75 92 GLU B C 1
ATOM 2227 O O . GLU B 1 92 ? -4.359 17.141 16.641 1 98.75 92 GLU B O 1
ATOM 2232 N N . PRO B 1 93 ? -4.41 19.234 16.047 1 98.19 93 PRO B N 1
ATOM 2233 C CA . PRO B 1 93 ? -3.061 19.188 15.477 1 98.19 93 PRO B CA 1
ATOM 2234 C C . PRO B 1 93 ? -2.066 18.453 16.359 1 98.19 93 PRO B C 1
ATOM 2236 O O . PRO B 1 93 ? -1.935 18.781 17.547 1 98.19 93 PRO B O 1
ATOM 2239 N N . GLY B 1 94 ? -1.368 17.453 15.797 1 97.94 94 GLY B N 1
ATOM 2240 C CA . GLY B 1 94 ? -0.341 16.688 16.5 1 97.94 94 GLY B CA 1
ATOM 2241 C C . GLY B 1 94 ? -0.907 15.633 17.422 1 97.94 94 GLY B C 1
ATOM 2242 O O . GLY B 1 94 ? -0.156 14.914 18.094 1 97.94 94 GLY B O 1
ATOM 2243 N N . VAL B 1 95 ? -2.238 15.508 17.484 1 98.75 95 VAL B N 1
ATOM 2244 C CA . VAL B 1 95 ? -2.838 14.609 18.469 1 98.75 95 VAL B CA 1
ATOM 2245 C C . VAL B 1 95 ? -3.74 13.602 17.766 1 98.75 95 VAL B C 1
ATOM 2247 O O . VAL B 1 95 ? -3.559 12.391 17.906 1 98.75 95 VAL B O 1
ATOM 2250 N N . SER B 1 96 ? -4.688 14.133 17 1 98.94 96 SER B N 1
ATOM 2251 C CA . SER B 1 96 ? -5.625 13.25 16.312 1 98.94 96 SER B CA 1
ATOM 2252 C C . SER B 1 96 ? -6.27 13.938 15.117 1 98.94 96 SER B C 1
ATOM 2254 O O . SER B 1 96 ? -6.32 15.172 15.062 1 98.94 96 SER B O 1
ATOM 2256 N N . ILE B 1 97 ? -6.742 13.156 14.219 1 98.94 97 ILE B N 1
ATOM 2257 C CA . ILE B 1 97 ? -7.395 13.695 13.031 1 98.94 97 ILE B CA 1
ATOM 2258 C C . ILE B 1 97 ? -8.461 12.719 12.539 1 98.94 97 ILE B C 1
ATOM 2260 O O . ILE B 1 97 ? -8.289 11.5 12.656 1 98.94 97 ILE B O 1
ATOM 2264 N N . THR B 1 98 ? -9.562 13.203 12.055 1 99 98 THR B N 1
ATOM 2265 C CA . THR B 1 98 ? -10.578 12.477 11.297 1 99 98 THR B CA 1
ATOM 2266 C C . THR B 1 98 ? -10.711 13.055 9.891 1 99 98 THR B C 1
ATOM 2268 O O . THR B 1 98 ? -11.008 14.242 9.719 1 99 98 THR B O 1
ATOM 2271 N N . ALA B 1 99 ? -10.453 12.305 8.922 1 99 99 ALA B N 1
ATOM 2272 C CA . ALA B 1 99 ? -10.508 12.688 7.512 1 99 99 ALA B CA 1
ATOM 2273 C C . ALA B 1 99 ? -11.336 11.695 6.703 1 99 99 ALA B C 1
ATOM 2275 O O . ALA B 1 99 ? -11.867 10.727 7.254 1 99 99 ALA B O 1
ATOM 2276 N N . GLU B 1 100 ? -11.508 12.008 5.41 1 99 100 GLU B N 1
ATOM 2277 C CA . GLU B 1 100 ? -12.25 11.094 4.547 1 99 100 GLU B CA 1
ATOM 2278 C C . GLU B 1 100 ? -11.547 10.914 3.203 1 99 100 GLU B C 1
ATOM 2280 O O . GLU B 1 100 ? -10.891 11.828 2.709 1 99 100 GLU B O 1
ATOM 2285 N N . LEU B 1 101 ? -11.727 9.789 2.625 1 98.94 101 LEU B N 1
ATOM 2286 C CA . LEU B 1 101 ? -11.375 9.414 1.258 1 98.94 101 LEU B CA 1
ATOM 2287 C C . LEU B 1 101 ? -12.625 9.023 0.47 1 98.94 101 LEU B C 1
ATOM 2289 O O . LEU B 1 101 ? -13.312 8.07 0.83 1 98.94 101 LEU B O 1
ATOM 2293 N N . ASP B 1 102 ? -12.938 9.773 -0.542 1 98.94 102 ASP B N 1
ATOM 2294 C CA . ASP B 1 102 ? -13.961 9.359 -1.5 1 98.94 102 ASP B CA 1
ATOM 2295 C C . ASP B 1 102 ? -13.367 8.445 -2.572 1 98.94 102 ASP B C 1
ATOM 2297 O O . ASP B 1 102 ? -12.461 8.852 -3.305 1 98.94 102 ASP B O 1
ATOM 2301 N N . VAL B 1 103 ? -13.914 7.254 -2.656 1 98.94 103 VAL B N 1
ATOM 2302 C CA . VAL B 1 103 ? -13.406 6.297 -3.635 1 98.94 103 VAL B CA 1
ATOM 2303 C C . VAL B 1 103 ? -14.102 6.512 -4.977 1 98.94 103 VAL B C 1
ATOM 2305 O O . VAL B 1 103 ? -15.188 5.977 -5.211 1 98.94 103 VAL B O 1
ATOM 2308 N N . ASP B 1 104 ? -13.445 7.23 -5.816 1 98.75 104 ASP B N 1
ATOM 2309 C CA . ASP B 1 104 ? -13.953 7.508 -7.156 1 98.75 104 ASP B CA 1
ATOM 2310 C C . ASP B 1 104 ? -14.094 6.223 -7.969 1 98.75 104 ASP B C 1
ATOM 2312 O O . ASP B 1 104 ? -13.109 5.516 -8.195 1 98.75 104 ASP B O 1
ATOM 2316 N N . PRO B 1 105 ? -15.289 5.891 -8.422 1 98.44 105 PRO B N 1
ATOM 2317 C CA . PRO B 1 105 ? -15.477 4.664 -9.195 1 98.44 105 PRO B CA 1
ATOM 2318 C C . PRO B 1 105 ? -14.656 4.648 -10.484 1 98.44 105 PRO B C 1
ATOM 2320 O O . PRO B 1 105 ? -14.469 3.588 -11.086 1 98.44 105 PRO B O 1
ATOM 2323 N N . ALA B 1 106 ? -14.164 5.758 -10.906 1 98 106 ALA B N 1
ATOM 2324 C CA . ALA B 1 106 ? -13.461 5.859 -12.188 1 98 106 ALA B CA 1
ATOM 2325 C C . ALA B 1 106 ? -11.953 5.703 -12 1 98 106 ALA B C 1
ATOM 2327 O O . ALA B 1 106 ? -11.188 5.852 -12.953 1 98 106 ALA B O 1
ATOM 2328 N N . LEU B 1 107 ? -11.539 5.418 -10.812 1 98.5 107 LEU B N 1
ATOM 2329 C CA . LEU B 1 107 ? -10.109 5.211 -10.602 1 98.5 107 LEU B CA 1
ATOM 2330 C C . LEU B 1 107 ? -9.57 4.137 -11.547 1 98.5 107 LEU B C 1
ATOM 2332 O O . LEU B 1 107 ? -10.117 3.033 -11.609 1 98.5 107 LEU B O 1
ATOM 2336 N N . PRO B 1 108 ? -8.5 4.414 -12.234 1 98 108 PRO B N 1
ATOM 2337 C CA . PRO B 1 108 ? -7.953 3.461 -13.203 1 98 108 PRO B CA 1
ATOM 2338 C C . PRO B 1 108 ? -7.551 2.133 -12.562 1 98 108 PRO B C 1
ATOM 2340 O O . PRO B 1 108 ? -7.605 1.089 -13.211 1 98 108 PRO B O 1
ATOM 2343 N N . LEU B 1 109 ? -7.191 2.135 -11.328 1 98.5 109 LEU B N 1
ATOM 2344 C CA . LEU B 1 109 ? -6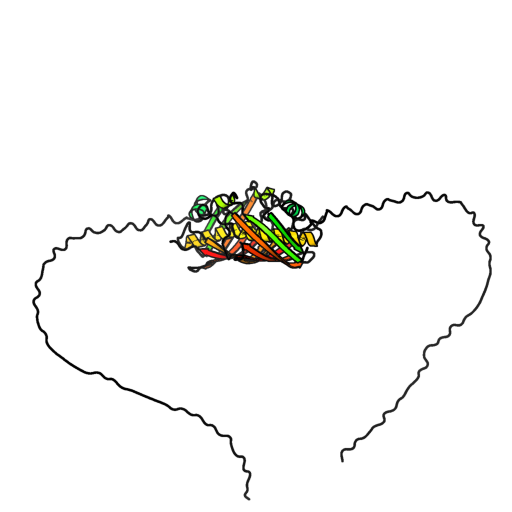.66 0.939 -10.68 1 98.5 109 LEU B CA 1
ATOM 2345 C C . LEU B 1 109 ? -7.711 -0.165 -10.633 1 98.5 109 LEU B C 1
ATOM 2347 O O . LEU B 1 109 ? -7.371 -1.347 -10.539 1 98.5 109 LEU B O 1
ATOM 2351 N N . PHE B 1 110 ? -8.977 0.141 -10.781 1 98.56 110 PHE B N 1
ATOM 2352 C CA . PHE B 1 110 ? -10.039 -0.855 -10.68 1 98.56 110 PHE B CA 1
ATOM 2353 C C . PHE B 1 110 ? -10.07 -1.738 -11.922 1 98.56 110 PHE B C 1
ATOM 2355 O O . PHE B 1 110 ? -10.641 -2.83 -11.898 1 98.56 110 PHE B O 1
ATOM 2362 N N . ALA B 1 111 ? -9.469 -1.277 -13.023 1 98.38 111 ALA B N 1
ATOM 2363 C CA . ALA B 1 111 ? -9.336 -2.113 -14.219 1 98.38 111 ALA B CA 1
ATOM 2364 C C . ALA B 1 111 ? -8.43 -3.309 -13.953 1 98.38 111 ALA B C 1
ATOM 2366 O O . ALA B 1 111 ? -8.547 -4.348 -14.602 1 98.38 111 ALA B O 1
ATOM 2367 N N . GLY B 1 112 ? -7.625 -3.141 -12.898 1 98.56 112 GLY B N 1
ATOM 2368 C CA . GLY B 1 112 ? -6.641 -4.188 -12.672 1 98.56 112 GLY B CA 1
ATOM 2369 C C . GLY B 1 112 ? -6.785 -4.867 -11.328 1 98.56 112 GLY B C 1
ATOM 2370 O O . GLY B 1 112 ? -6.145 -5.883 -11.062 1 98.56 112 GLY B O 1
ATOM 2371 N N . HIS B 1 113 ? -7.586 -4.355 -10.375 1 98.62 113 HIS B N 1
ATOM 2372 C CA . HIS B 1 113 ? -7.727 -4.875 -9.023 1 98.62 113 HIS B CA 1
ATOM 2373 C C . HIS B 1 113 ? -9.188 -4.91 -8.594 1 98.62 113 HIS B C 1
ATOM 2375 O O . HIS B 1 113 ? -9.633 -4.051 -7.828 1 98.62 113 HIS B O 1
ATOM 2381 N N . PHE B 1 114 ? -9.961 -5.793 -8.969 1 97.38 114 PHE B N 1
ATOM 2382 C CA . PHE B 1 114 ? -9.703 -6.742 -10.047 1 97.38 114 PHE B CA 1
ATOM 2383 C C . PHE B 1 114 ? -10.688 -6.543 -11.188 1 97.38 114 PHE B C 1
ATOM 2385 O O . PHE B 1 114 ? -11.797 -6.039 -10.984 1 97.38 114 PHE B O 1
ATOM 2392 N N . PRO B 1 115 ? -10.406 -6.867 -12.336 1 96.38 115 PRO B N 1
ATOM 2393 C CA . PRO B 1 115 ? -11.305 -6.641 -13.469 1 96.38 115 PRO B CA 1
ATOM 2394 C C . PRO B 1 115 ? -12.727 -7.129 -13.211 1 96.38 115 PRO B C 1
ATOM 2396 O O . PRO B 1 115 ? -13.695 -6.422 -13.508 1 96.38 115 PRO B O 1
ATOM 2399 N N . SER B 1 116 ? -12.961 -8.234 -12.547 1 94.75 116 SER B N 1
ATOM 2400 C CA . SER B 1 116 ? -14.289 -8.797 -12.336 1 94.75 116 SER B CA 1
ATOM 2401 C C . SER B 1 116 ? -14.766 -8.562 -10.906 1 94.75 116 SER B C 1
ATOM 2403 O O . SER B 1 116 ? -15.891 -8.93 -10.555 1 94.75 116 SER B O 1
ATOM 2405 N N . HIS B 1 117 ? -14 -7.965 -10.117 1 97.19 117 HIS B N 1
ATOM 2406 C CA . HIS B 1 117 ? -14.281 -7.746 -8.703 1 97.19 117 HIS B CA 1
ATOM 2407 C C . HIS B 1 117 ? -13.562 -6.504 -8.188 1 97.19 117 HIS B C 1
ATOM 2409 O O . HIS B 1 117 ? -12.625 -6.609 -7.387 1 97.19 117 HIS B O 1
ATOM 2415 N N . PRO B 1 118 ? -14.086 -5.406 -8.617 1 98.5 118 PRO B N 1
ATOM 2416 C CA . PRO B 1 118 ? -13.367 -4.18 -8.258 1 98.5 118 PRO B CA 1
ATOM 2417 C C . PRO B 1 118 ? -13.391 -3.896 -6.758 1 98.5 118 PRO B C 1
ATOM 2419 O O . PRO B 1 118 ? -14.469 -3.809 -6.16 1 98.5 118 PRO B O 1
ATOM 2422 N N . VAL B 1 119 ? -12.289 -3.795 -6.156 1 98.69 119 VAL B N 1
ATOM 2423 C CA . VAL B 1 119 ? -12.109 -3.438 -4.75 1 98.69 119 VAL B CA 1
ATOM 2424 C C . VAL B 1 119 ? -10.867 -2.564 -4.594 1 98.69 119 VAL B C 1
ATOM 2426 O O . VAL B 1 119 ? -9.883 -2.738 -5.32 1 98.69 119 VAL B O 1
ATOM 2429 N N . LEU B 1 120 ? -10.93 -1.596 -3.719 1 98.94 120 LEU B N 1
ATOM 2430 C CA . LEU B 1 120 ? -9.758 -0.778 -3.424 1 98.94 120 LEU B CA 1
ATOM 2431 C C . LEU B 1 120 ? -8.672 -1.609 -2.75 1 98.94 120 LEU B C 1
ATOM 2433 O O . LEU B 1 120 ? -8.93 -2.281 -1.748 1 98.94 120 LEU B O 1
ATOM 2437 N N . PRO B 1 121 ? -7.469 -1.591 -3.297 1 98.81 121 PRO B N 1
ATOM 2438 C CA . PRO B 1 121 ? -6.41 -2.365 -2.641 1 98.81 121 PRO B CA 1
ATOM 2439 C C . PRO B 1 121 ? -6.184 -1.942 -1.191 1 98.81 121 PRO B C 1
ATOM 2441 O O . PRO B 1 121 ? -6.172 -0.747 -0.887 1 98.81 121 PRO B O 1
ATOM 2444 N N . GLY B 1 122 ? -5.984 -2.889 -0.328 1 98.88 122 GLY B N 1
ATOM 2445 C CA . GLY B 1 122 ? -5.73 -2.596 1.073 1 98.88 122 GLY B CA 1
ATOM 2446 C C . GLY B 1 122 ? -4.527 -1.692 1.284 1 98.88 122 GLY B C 1
ATOM 2447 O O . GLY B 1 122 ? -4.523 -0.859 2.193 1 98.88 122 GLY B O 1
ATOM 2448 N N . VAL B 1 123 ? -3.531 -1.786 0.518 1 98.94 123 VAL B N 1
ATOM 2449 C CA . VAL B 1 123 ? -2.312 -0.996 0.663 1 98.94 123 VAL B CA 1
ATOM 2450 C C . VAL B 1 123 ? -2.621 0.479 0.416 1 98.94 123 VAL B C 1
ATOM 2452 O O . VAL B 1 123 ? -1.953 1.359 0.963 1 98.94 123 VAL B O 1
ATOM 2455 N N . ILE B 1 124 ? -3.625 0.804 -0.427 1 98.94 124 ILE B N 1
ATOM 2456 C CA . ILE B 1 124 ? -4.016 2.188 -0.68 1 98.94 124 ILE B CA 1
ATOM 2457 C C . ILE B 1 124 ? -4.707 2.76 0.556 1 98.94 124 ILE B C 1
ATOM 2459 O O . ILE B 1 124 ? -4.539 3.939 0.877 1 98.94 124 ILE B O 1
ATOM 2463 N N . LEU B 1 125 ? -5.484 1.945 1.231 1 98.94 125 LEU B N 1
ATOM 2464 C CA . LEU B 1 125 ? -6.031 2.385 2.51 1 98.94 125 LEU B CA 1
ATOM 2465 C C . LEU B 1 125 ? -4.914 2.779 3.473 1 98.94 125 LEU B C 1
ATOM 2467 O O . LEU B 1 125 ? -5.023 3.783 4.18 1 98.94 125 LEU B O 1
ATOM 2471 N N . MET B 1 126 ? -3.861 1.978 3.514 1 98.94 126 MET B N 1
ATOM 2472 C CA . MET B 1 126 ? -2.719 2.299 4.367 1 98.94 126 MET B CA 1
ATOM 2473 C C . MET B 1 126 ? -2.098 3.633 3.965 1 98.94 126 MET B C 1
ATOM 2475 O O . MET B 1 126 ? -1.699 4.418 4.824 1 98.94 126 MET B O 1
ATOM 2479 N N . GLU B 1 127 ? -1.996 3.854 2.666 1 98.94 127 GLU B N 1
ATOM 2480 C CA . GLU B 1 127 ? -1.477 5.125 2.174 1 98.94 127 GLU B CA 1
ATOM 2481 C C . GLU B 1 127 ? -2.373 6.285 2.59 1 98.94 127 GLU B C 1
ATOM 2483 O O . GLU B 1 127 ? -1.885 7.32 3.049 1 98.94 127 GLU B O 1
ATOM 2488 N N . ALA B 1 128 ? -3.676 6.148 2.436 1 99 128 ALA B N 1
ATOM 2489 C CA . ALA B 1 128 ? -4.617 7.195 2.816 1 99 128 ALA B CA 1
ATOM 2490 C C . ALA B 1 128 ? -4.496 7.531 4.301 1 99 128 ALA B C 1
ATOM 2492 O O . ALA B 1 128 ? -4.512 8.703 4.684 1 99 128 ALA B O 1
ATOM 2493 N N . LEU B 1 129 ? -4.34 6.512 5.07 1 99 129 LEU B N 1
ATOM 2494 C CA . LEU B 1 129 ? -4.172 6.691 6.508 1 99 129 LEU B CA 1
ATOM 2495 C C . LEU B 1 129 ? -2.855 7.395 6.816 1 99 129 LEU B C 1
ATOM 2497 O O . LEU B 1 129 ? -2.807 8.273 7.684 1 99 129 LEU B O 1
ATOM 2501 N N . ALA B 1 130 ? -1.804 7.012 6.133 1 98.94 130 ALA B N 1
ATOM 2502 C CA . ALA B 1 130 ? -0.516 7.68 6.305 1 98.94 130 ALA B CA 1
ATOM 2503 C C . ALA B 1 130 ? -0.614 9.156 5.945 1 98.94 130 ALA B C 1
ATOM 2505 O O . ALA B 1 130 ? -0.047 10.008 6.633 1 98.94 130 ALA B O 1
ATOM 2506 N N . GLN B 1 131 ? -1.297 9.438 4.906 1 98.94 131 GLN B N 1
ATOM 2507 C CA . GLN B 1 131 ? -1.481 10.82 4.492 1 98.94 131 GLN B CA 1
ATOM 2508 C C . GLN B 1 131 ? -2.268 11.609 5.539 1 98.94 131 GLN B C 1
ATOM 2510 O O . GLN B 1 131 ? -1.908 12.742 5.867 1 98.94 131 GLN B O 1
ATOM 2515 N N . ALA B 1 132 ? -3.35 11.016 6.074 1 98.94 132 ALA B N 1
ATOM 2516 C CA . ALA B 1 132 ? -4.109 11.672 7.141 1 98.94 132 ALA B CA 1
ATOM 2517 C C . ALA B 1 132 ? -3.229 11.93 8.359 1 98.94 132 ALA B C 1
ATOM 2519 O O . ALA B 1 132 ? -3.252 13.023 8.922 1 98.94 132 ALA B O 1
ATOM 2520 N N . ALA B 1 133 ? -2.457 10.953 8.719 1 98.94 133 ALA B N 1
ATOM 2521 C CA . ALA B 1 133 ? -1.54 11.102 9.852 1 98.94 133 ALA B CA 1
ATOM 2522 C C . ALA B 1 133 ? -0.539 12.227 9.594 1 98.94 133 ALA B C 1
ATOM 2524 O O . ALA B 1 133 ? -0.248 13.016 10.492 1 98.94 133 ALA B O 1
ATOM 2525 N N . SER B 1 134 ? -0.023 12.258 8.406 1 98.56 134 SER B N 1
ATOM 2526 C CA . SER B 1 134 ? 0.93 13.305 8.047 1 98.56 134 SER B CA 1
ATOM 2527 C C . SER B 1 134 ? 0.304 14.688 8.172 1 98.56 134 SER B C 1
ATOM 2529 O O . SER B 1 134 ? 0.943 15.617 8.664 1 98.56 134 SER B O 1
ATOM 2531 N N . CYS B 1 135 ? -0.928 14.836 7.727 1 98.75 135 CYS B N 1
ATOM 2532 C CA . CYS B 1 135 ? -1.623 16.109 7.906 1 98.75 135 CYS B CA 1
ATOM 2533 C C . CYS B 1 135 ? -1.647 16.516 9.375 1 98.75 135 CYS B C 1
ATOM 2535 O O . CYS B 1 135 ? -1.396 17.672 9.703 1 98.75 135 CYS B O 1
ATOM 2537 N N . CYS B 1 136 ? -1.92 15.578 10.242 1 98.69 136 CYS B N 1
ATOM 2538 C CA . CYS B 1 136 ? -2.018 15.836 11.672 1 98.69 136 CYS B CA 1
ATOM 2539 C C . CYS B 1 136 ? -0.673 16.281 12.242 1 98.69 136 CYS B C 1
ATOM 2541 O O . CYS B 1 136 ? -0.588 17.281 12.938 1 98.69 136 CYS B O 1
ATOM 2543 N N . VAL B 1 137 ? 0.331 15.531 11.93 1 98.19 137 VAL B N 1
ATOM 2544 C CA . VAL B 1 137 ? 1.671 15.773 12.453 1 98.19 137 VAL B CA 1
ATOM 2545 C C . VAL B 1 137 ? 2.191 17.109 11.93 1 98.19 137 VAL B C 1
ATOM 2547 O O . VAL B 1 137 ? 2.709 17.922 12.703 1 98.19 137 VAL B O 1
ATOM 2550 N N . LEU B 1 138 ? 2.023 17.359 10.641 1 97.19 138 LEU B N 1
ATOM 2551 C CA . LEU B 1 138 ? 2.529 18.578 10.023 1 97.19 138 LEU B CA 1
ATOM 2552 C C . LEU B 1 138 ? 1.807 19.812 10.57 1 97.19 138 LEU B C 1
ATOM 2554 O O . LEU B 1 138 ? 2.42 20.859 10.773 1 97.19 138 LEU B O 1
ATOM 2558 N N . SER B 1 139 ? 0.507 19.641 10.742 1 97.38 139 SER B N 1
ATOM 2559 C CA . SER B 1 139 ? -0.257 20.734 11.344 1 97.38 139 SER B CA 1
ATOM 2560 C C . SER B 1 139 ? 0.257 21.062 12.742 1 97.38 139 SER B C 1
ATOM 2562 O O . SER B 1 139 ? 0.382 22.234 13.102 1 97.38 139 SER B O 1
ATOM 2564 N N . GLY B 1 140 ? 0.555 20.047 13.508 1 96.25 140 GLY B N 1
ATOM 2565 C CA . GLY B 1 140 ? 1.049 20.234 14.859 1 96.25 140 GLY B CA 1
ATOM 2566 C C . GLY B 1 140 ? 2.434 20.859 14.906 1 96.25 140 GLY B C 1
ATOM 2567 O O . GLY B 1 140 ? 2.734 21.656 15.797 1 96.25 140 GLY B O 1
ATOM 2568 N N . ARG B 1 141 ? 3.232 20.531 13.945 1 94.81 141 ARG B N 1
ATOM 2569 C CA . ARG B 1 141 ? 4.621 20.984 13.922 1 94.81 141 ARG B CA 1
ATOM 2570 C C . ARG B 1 141 ? 4.75 22.312 13.203 1 94.81 141 ARG B C 1
ATOM 2572 O O . ARG B 1 141 ? 5.805 22.953 13.242 1 94.81 141 ARG B O 1
ATOM 2579 N N . GLY B 1 142 ? 3.721 22.75 12.578 1 94.81 142 GLY B N 1
ATOM 2580 C CA . GLY B 1 142 ? 3.824 23.938 11.742 1 94.81 142 GLY B CA 1
ATOM 2581 C C . GLY B 1 142 ? 4.77 23.766 10.57 1 94.81 142 GLY B C 1
ATOM 2582 O O . GLY B 1 142 ? 5.543 24.672 10.25 1 94.81 142 GLY B O 1
ATOM 2583 N N . ARG B 1 143 ? 4.746 22.578 9.945 1 95.12 143 ARG B N 1
ATOM 2584 C CA . ARG B 1 143 ? 5.676 22.234 8.875 1 95.12 143 ARG B CA 1
ATOM 2585 C C . ARG B 1 143 ? 4.93 21.766 7.625 1 95.12 143 ARG B C 1
ATOM 2587 O O . ARG B 1 143 ? 5.285 20.766 7.023 1 95.12 143 ARG B O 1
ATOM 2594 N N . ALA B 1 144 ? 3.916 22.516 7.289 1 96.62 144 ALA B N 1
ATOM 2595 C CA . ALA B 1 144 ? 3.133 22.219 6.094 1 96.62 144 ALA B CA 1
ATOM 2596 C C . ALA B 1 144 ? 4.031 22.062 4.871 1 96.62 144 ALA B C 1
ATOM 2598 O O . ALA B 1 144 ? 4.988 22.828 4.699 1 96.62 144 ALA B O 1
ATOM 2599 N N . GLY B 1 145 ? 3.688 21.031 4.066 1 95.69 145 GLY B N 1
ATOM 2600 C CA . GLY B 1 145 ? 4.359 20.859 2.791 1 95.69 145 GLY B CA 1
ATOM 2601 C C . GLY B 1 145 ? 5.609 20 2.887 1 95.69 145 GLY B C 1
ATOM 2602 O O . GLY B 1 145 ? 6.199 19.641 1.867 1 95.69 145 GLY B O 1
ATOM 2603 N N . THR B 1 146 ? 6.062 19.688 4.094 1 95.88 146 THR B N 1
ATOM 2604 C CA . THR B 1 146 ? 7.262 18.875 4.285 1 95.88 146 THR B CA 1
ATOM 2605 C C . THR B 1 146 ? 6.992 17.406 3.936 1 95.88 146 THR B C 1
ATOM 2607 O O . THR B 1 146 ? 5.938 16.875 4.27 1 95.88 146 THR B O 1
ATOM 2610 N N . ILE B 1 147 ? 7.961 16.75 3.338 1 96.88 147 ILE B N 1
ATOM 2611 C CA . ILE B 1 147 ? 7.82 15.344 2.977 1 96.88 147 ILE B CA 1
ATOM 2612 C C . ILE B 1 147 ? 7.945 14.469 4.227 1 96.88 147 ILE B C 1
ATOM 2614 O O . ILE B 1 147 ? 8.898 14.617 5 1 96.88 147 ILE B O 1
ATOM 2618 N N . GLY B 1 148 ? 6.992 13.68 4.473 1 96.44 148 GLY B N 1
ATOM 2619 C CA . GLY B 1 148 ? 7.062 12.578 5.414 1 96.44 148 GLY B CA 1
ATOM 2620 C C . GLY B 1 148 ? 7.184 11.227 4.734 1 96.44 148 GLY B C 1
ATOM 2621 O O . GLY B 1 148 ? 6.539 10.977 3.713 1 96.44 148 GLY B O 1
ATOM 2622 N N . PHE B 1 149 ? 7.992 10.391 5.301 1 98.06 149 PHE B N 1
ATOM 2623 C CA . PHE B 1 149 ? 8.164 9.047 4.762 1 98.06 149 PHE B CA 1
ATOM 2624 C C . PHE B 1 149 ? 7.582 8.008 5.711 1 98.06 149 PHE B C 1
ATOM 2626 O O . PHE B 1 149 ? 7.852 8.031 6.914 1 98.06 149 PHE B O 1
ATOM 2633 N N . LEU B 1 150 ? 6.719 7.148 5.219 1 98.81 150 LEU B N 1
ATOM 2634 C CA . LEU B 1 150 ? 6.273 5.957 5.93 1 98.81 150 LEU B CA 1
ATOM 2635 C C . LEU B 1 150 ? 7.43 4.98 6.133 1 98.81 150 LEU B C 1
ATOM 2637 O O . LEU B 1 150 ? 8.023 4.5 5.16 1 98.81 150 LEU B O 1
ATOM 2641 N N . THR B 1 151 ? 7.754 4.656 7.383 1 98.81 151 THR B N 1
ATOM 2642 C CA . THR B 1 151 ? 8.945 3.846 7.625 1 98.81 151 THR B CA 1
ATOM 2643 C C . THR B 1 151 ? 8.562 2.479 8.188 1 98.81 151 THR B C 1
ATOM 2645 O O . THR B 1 151 ? 9.391 1.562 8.211 1 98.81 151 THR B O 1
ATOM 2648 N N . GLY B 1 152 ? 7.316 2.373 8.633 1 98.94 152 GLY B N 1
ATOM 2649 C CA . GLY B 1 152 ? 6.91 1.081 9.164 1 98.94 152 GLY B CA 1
A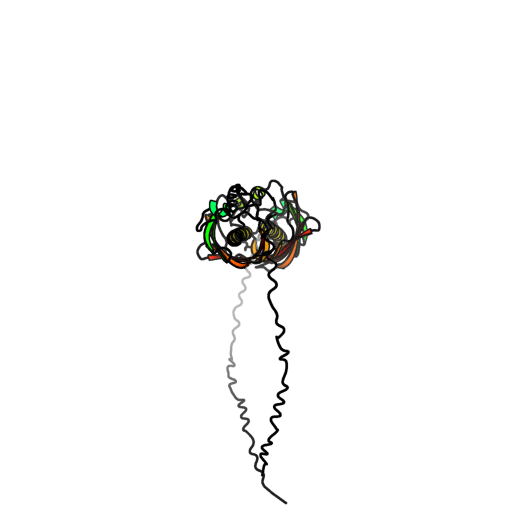TOM 2650 C C . GLY B 1 152 ? 5.406 0.936 9.289 1 98.94 152 GLY B C 1
ATOM 2651 O O . GLY B 1 152 ? 4.691 1.93 9.438 1 98.94 152 GLY B O 1
ATOM 2652 N N . ILE B 1 153 ? 4.934 -0.247 9.234 1 98.94 153 ILE B N 1
ATOM 2653 C CA . ILE B 1 153 ? 3.557 -0.649 9.508 1 98.94 153 ILE B CA 1
ATOM 2654 C C . ILE B 1 153 ? 3.547 -1.898 10.383 1 98.94 153 ILE B C 1
ATOM 2656 O O . ILE B 1 153 ? 4.148 -2.916 10.031 1 98.94 153 ILE B O 1
ATOM 2660 N N . ASP B 1 154 ? 2.857 -1.8 11.484 1 98.94 154 ASP B N 1
ATOM 2661 C CA . ASP B 1 154 ? 2.727 -2.939 12.383 1 98.94 154 ASP B CA 1
ATOM 2662 C C . ASP B 1 154 ? 1.262 -3.326 12.57 1 98.94 154 ASP B C 1
ATOM 2664 O O . ASP B 1 154 ? 0.392 -2.457 12.672 1 98.94 154 ASP B O 1
ATOM 2668 N N . LYS B 1 155 ? 0.966 -4.562 12.547 1 98.88 155 LYS B N 1
ATOM 2669 C CA . LYS B 1 155 ? -0.322 -5.137 12.93 1 98.88 155 LYS B CA 1
ATOM 2670 C C . LYS B 1 155 ? -1.442 -4.605 12.039 1 98.88 155 LYS B C 1
ATOM 2672 O O . LYS B 1 155 ? -2.51 -4.234 12.531 1 98.88 155 LYS B O 1
ATOM 2677 N N . ALA B 1 156 ? -1.096 -4.434 10.766 1 99 156 ALA B N 1
ATOM 2678 C CA . ALA B 1 156 ? -2.168 -4.062 9.852 1 99 156 ALA B CA 1
ATOM 2679 C C . ALA B 1 156 ? -3.152 -5.211 9.656 1 99 156 ALA B C 1
ATOM 2681 O O . ALA B 1 156 ? -2.744 -6.355 9.438 1 99 156 ALA B O 1
ATOM 2682 N N . LYS B 1 157 ? -4.355 -4.91 9.781 1 98.94 157 LYS B N 1
ATOM 2683 C CA . LYS B 1 157 ? -5.457 -5.828 9.508 1 98.94 157 LYS B CA 1
ATOM 2684 C C . LYS B 1 157 ? -6.418 -5.242 8.477 1 98.94 157 LYS B C 1
ATOM 2686 O O . LYS B 1 157 ? -6.844 -4.094 8.602 1 98.94 157 LYS B O 1
ATOM 2691 N N . PHE B 1 158 ? -6.695 -5.98 7.477 1 98.94 158 PHE B N 1
ATOM 2692 C CA . PHE B 1 158 ? -7.703 -5.645 6.477 1 98.94 158 PHE B CA 1
ATOM 2693 C C . PHE B 1 158 ? -8.953 -6.496 6.66 1 98.94 158 PHE B C 1
ATOM 2695 O O . PHE B 1 158 ? -8.945 -7.695 6.375 1 98.94 158 PHE B O 1
ATOM 2702 N N . ARG B 1 159 ? -10.055 -5.855 7.023 1 98.75 159 ARG B N 1
ATOM 2703 C CA . ARG B 1 159 ? -11.156 -6.602 7.617 1 98.75 159 ARG B CA 1
ATOM 2704 C C . ARG B 1 159 ? -12.367 -6.621 6.691 1 98.75 159 ARG B C 1
ATOM 2706 O O . ARG B 1 159 ? -13.227 -7.5 6.801 1 98.75 159 ARG B O 1
ATOM 2713 N N . ALA B 1 160 ? -12.508 -5.621 5.926 1 98.75 160 ALA B N 1
ATOM 2714 C CA . ALA B 1 160 ? -13.641 -5.523 5.008 1 98.75 160 ALA B CA 1
ATOM 2715 C C . ALA B 1 160 ? -13.227 -4.855 3.697 1 98.75 160 ALA B C 1
ATOM 2717 O O . ALA B 1 160 ? -12.375 -3.963 3.691 1 98.75 160 ALA B O 1
ATOM 2718 N N . GLN B 1 161 ? -13.867 -5.297 2.635 1 98.75 161 GLN B N 1
ATOM 2719 C CA . GLN B 1 161 ? -13.562 -4.734 1.322 1 98.75 161 GLN B CA 1
ATOM 2720 C C . GLN B 1 161 ? -14.133 -3.328 1.178 1 98.75 161 GLN B C 1
ATOM 2722 O O . GLN B 1 161 ? -15.195 -3.027 1.724 1 98.75 161 GLN B O 1
ATOM 2727 N N . VAL B 1 162 ? -13.383 -2.479 0.54 1 98.94 162 VAL B N 1
ATOM 2728 C CA . VAL B 1 162 ? -13.828 -1.142 0.162 1 98.94 162 VAL B CA 1
ATOM 2729 C C . VAL B 1 162 ? -14.094 -1.092 -1.341 1 98.94 162 VAL B C 1
ATOM 2731 O O . VAL B 1 162 ? -13.258 -1.518 -2.141 1 98.94 162 VAL B O 1
ATOM 2734 N N . HIS B 1 163 ? -15.227 -0.553 -1.737 1 98.81 163 HIS B N 1
ATOM 2735 C CA . HIS B 1 163 ? -15.68 -0.65 -3.121 1 98.81 163 HIS B CA 1
ATOM 2736 C C . HIS B 1 163 ? -15.75 0.726 -3.775 1 98.81 163 HIS B C 1
ATOM 2738 O O . HIS B 1 163 ? -15.781 1.745 -3.084 1 98.81 163 HIS B O 1
ATOM 2744 N N . PRO B 1 164 ? -15.75 0.649 -5.176 1 98.81 164 PRO B N 1
ATOM 2745 C CA . PRO B 1 164 ? -15.984 1.911 -5.879 1 98.81 164 PRO B CA 1
ATOM 2746 C C . PRO B 1 164 ? -17.25 2.627 -5.41 1 98.81 164 PRO B C 1
ATOM 2748 O O . PRO B 1 164 ? -18.312 2.006 -5.301 1 98.81 164 PRO B O 1
ATOM 2751 N N . GLY B 1 165 ? -17.078 3.93 -5.07 1 98.88 165 GLY B N 1
ATOM 2752 C CA . GLY B 1 165 ? -18.219 4.715 -4.645 1 98.88 165 GLY B CA 1
ATOM 2753 C C . GLY B 1 165 ? -18.312 4.871 -3.137 1 98.88 165 GLY B C 1
ATOM 2754 O O . GLY B 1 165 ? -19.047 5.723 -2.639 1 98.88 165 GLY B O 1
ATOM 2755 N N . ASP B 1 166 ? -17.578 4.102 -2.406 1 98.94 166 ASP B N 1
ATOM 2756 C CA . ASP B 1 166 ? -17.562 4.215 -0.951 1 98.94 166 ASP B CA 1
ATOM 2757 C C . ASP B 1 166 ? -16.906 5.52 -0.506 1 98.94 166 ASP B C 1
ATOM 2759 O O . ASP B 1 166 ? -16.094 6.086 -1.229 1 98.94 166 ASP B O 1
ATOM 2763 N N . THR B 1 167 ? -17.312 6.023 0.583 1 98.94 167 THR B N 1
ATOM 2764 C CA . THR B 1 167 ? -16.547 7.008 1.354 1 98.94 167 THR B CA 1
ATOM 2765 C C . THR B 1 167 ? -15.938 6.367 2.594 1 98.94 167 THR B C 1
ATOM 2767 O O . THR B 1 167 ? -16.641 5.742 3.391 1 98.94 167 THR B O 1
ATOM 2770 N N . VAL B 1 168 ? -14.672 6.504 2.744 1 99 168 VAL B N 1
ATOM 2771 C CA . VAL B 1 168 ? -13.93 5.898 3.848 1 99 168 VAL B CA 1
ATOM 2772 C C . VAL B 1 168 ? -13.609 6.957 4.902 1 99 168 VAL B C 1
ATOM 2774 O O . VAL B 1 168 ? -13.023 7.996 4.59 1 99 168 VAL B O 1
ATOM 2777 N N . ARG B 1 169 ? -13.992 6.73 6.105 1 99 169 ARG B N 1
ATOM 2778 C CA . ARG B 1 169 ? -13.562 7.566 7.219 1 99 169 ARG B CA 1
ATOM 2779 C C . ARG B 1 169 ? -12.203 7.117 7.75 1 99 169 ARG B C 1
ATOM 2781 O O . ARG B 1 169 ? -12.016 5.941 8.055 1 99 169 ARG B O 1
ATOM 2788 N N . LEU B 1 170 ? -11.328 8.031 7.82 1 99 170 LEU B N 1
ATOM 2789 C CA . LEU B 1 170 ? -9.961 7.805 8.273 1 99 170 LEU B CA 1
ATOM 2790 C C . LEU B 1 170 ? -9.742 8.391 9.664 1 99 170 LEU B C 1
ATOM 2792 O O . LEU B 1 170 ? -9.867 9.602 9.852 1 99 170 LEU B O 1
ATOM 2796 N N . GLU B 1 171 ? -9.438 7.582 10.594 1 99 171 GLU B N 1
ATOM 2797 C CA . GLU B 1 171 ? -9.195 8.031 11.961 1 99 171 GLU B CA 1
ATOM 2798 C C . GLU B 1 171 ? -7.758 7.738 12.391 1 99 171 GLU B C 1
ATOM 2800 O O . GLU B 1 171 ? -7.281 6.605 12.258 1 99 171 GLU B O 1
ATOM 2805 N N . VAL B 1 172 ? -7.129 8.781 12.922 1 99 172 VAL B N 1
ATOM 2806 C CA . VAL B 1 172 ? -5.723 8.68 13.297 1 99 172 VAL B CA 1
ATOM 2807 C C . VAL B 1 172 ? -5.523 9.258 14.695 1 99 172 VAL B C 1
ATOM 2809 O O . VAL B 1 172 ? -6.027 10.336 15.016 1 99 172 VAL B O 1
ATOM 2812 N N . ARG B 1 173 ? -4.859 8.555 15.484 1 98.94 173 ARG B N 1
ATOM 2813 C CA . ARG B 1 173 ? -4.359 9.047 16.766 1 98.94 173 ARG B CA 1
ATOM 2814 C C . ARG B 1 173 ? -2.836 8.977 16.812 1 98.94 173 ARG B C 1
ATOM 2816 O O . ARG B 1 173 ? -2.256 7.898 16.672 1 98.94 173 ARG B O 1
ATOM 2823 N N . ILE B 1 174 ? -2.207 10.094 17.109 1 98.94 174 ILE B N 1
ATOM 2824 C CA . ILE B 1 174 ? -0.755 10.133 17.25 1 98.94 174 ILE B CA 1
ATOM 2825 C C . ILE B 1 174 ? -0.36 9.633 18.641 1 98.94 174 ILE B C 1
ATOM 2827 O O . ILE B 1 174 ? -0.75 10.219 19.656 1 98.94 174 ILE B O 1
ATOM 2831 N N . ILE B 1 175 ? 0.467 8.633 18.672 1 98.69 175 ILE B N 1
ATOM 2832 C CA . ILE B 1 175 ? 0.752 8.047 19.969 1 98.69 175 ILE B CA 1
ATOM 2833 C C . ILE B 1 175 ? 2.178 8.391 20.391 1 98.69 175 ILE B C 1
ATOM 2835 O O . ILE B 1 175 ? 2.531 8.273 21.562 1 98.69 175 ILE B O 1
ATOM 2839 N N . ARG B 1 176 ? 2.988 8.695 19.484 1 97.94 176 ARG B N 1
ATOM 2840 C CA . ARG B 1 176 ? 4.336 9.203 19.719 1 97.94 176 ARG B CA 1
ATOM 2841 C C . ARG B 1 176 ? 4.711 10.258 18.688 1 97.94 176 ARG B C 1
ATOM 2843 O O . ARG B 1 176 ? 4.414 10.094 17.5 1 97.94 176 ARG B O 1
ATOM 2850 N N . ASP B 1 177 ? 5.219 11.344 19.109 1 95.75 177 ASP B N 1
ATOM 2851 C CA . ASP B 1 177 ? 5.676 12.406 18.219 1 95.75 177 ASP B CA 1
ATOM 2852 C C . ASP B 1 177 ? 6.965 13.047 18.734 1 95.75 177 ASP B C 1
ATOM 2854 O O . ASP B 1 177 ? 6.926 13.906 19.625 1 95.75 177 ASP B O 1
ATOM 2858 N N . SER B 1 178 ? 7.98 12.641 18.172 1 93.38 178 SER B N 1
ATOM 2859 C CA . SER B 1 178 ? 9.273 13.25 18.453 1 93.38 178 SER B CA 1
ATOM 2860 C C . SER B 1 178 ? 9.781 14.062 17.266 1 93.38 178 SER B C 1
ATOM 2862 O O . SER B 1 178 ? 9.125 14.109 16.219 1 93.38 178 SER B O 1
ATOM 2864 N N . SER B 1 179 ? 10.891 14.766 17.422 1 88.25 179 SER B N 1
ATOM 2865 C CA . SER B 1 179 ? 11.453 15.539 16.328 1 88.25 179 SER B CA 1
ATOM 2866 C C . SER B 1 179 ? 11.852 14.641 15.164 1 88.25 179 SER B C 1
ATOM 2868 O O . SER B 1 179 ? 11.867 15.086 14.008 1 88.25 179 SER B O 1
ATOM 2870 N N . ARG B 1 180 ? 12.102 13.414 15.383 1 86.88 180 ARG B N 1
ATOM 2871 C CA . ARG B 1 180 ? 12.664 12.508 14.391 1 86.88 180 ARG B CA 1
ATOM 2872 C C . ARG B 1 180 ? 11.594 11.594 13.812 1 86.88 180 ARG B C 1
ATOM 2874 O O . ARG B 1 180 ? 11.633 11.25 12.625 1 86.88 180 ARG B O 1
ATOM 2881 N N . MET B 1 181 ? 10.68 11.219 14.664 1 96.19 181 MET B N 1
ATOM 2882 C CA . MET B 1 181 ? 9.766 10.148 14.266 1 96.19 181 MET B CA 1
ATOM 2883 C C . MET B 1 181 ? 8.391 10.352 14.898 1 96.19 181 MET B C 1
ATOM 2885 O O . MET B 1 181 ? 8.289 10.867 16.016 1 96.19 181 MET B O 1
ATOM 2889 N N . ALA B 1 182 ? 7.387 10.031 14.156 1 98.44 182 ALA B N 1
ATOM 2890 C CA . ALA B 1 182 ? 6.027 9.969 14.68 1 98.44 182 ALA B CA 1
ATOM 2891 C C . ALA B 1 182 ? 5.445 8.562 14.523 1 98.44 182 ALA B C 1
ATOM 2893 O O . ALA B 1 182 ? 5.777 7.855 13.57 1 98.44 182 ALA B O 1
ATOM 2894 N N . VAL B 1 183 ? 4.621 8.133 15.492 1 98.94 183 VAL B N 1
ATOM 2895 C CA . VAL B 1 183 ? 3.898 6.863 15.453 1 98.94 183 VAL B CA 1
ATOM 2896 C C . VAL B 1 183 ? 2.402 7.117 15.633 1 98.94 183 VAL B C 1
ATOM 2898 O O . VAL B 1 183 ? 2.002 7.938 16.469 1 98.94 183 VAL B O 1
ATOM 2901 N N . ALA B 1 184 ? 1.608 6.445 14.922 1 98.94 184 ALA B N 1
ATOM 2902 C CA . ALA B 1 184 ? 0.167 6.672 14.984 1 98.94 184 ALA B CA 1
ATOM 2903 C C . ALA B 1 184 ? -0.597 5.348 14.953 1 98.94 184 ALA B C 1
ATOM 2905 O O . ALA B 1 184 ? -0.224 4.426 14.227 1 98.94 184 ALA B O 1
ATOM 2906 N N . ASP B 1 185 ? -1.643 5.246 15.734 1 99 185 ASP B N 1
ATOM 2907 C CA . ASP B 1 185 ? -2.688 4.25 15.523 1 99 185 ASP B CA 1
ATOM 2908 C C . ASP B 1 185 ? -3.727 4.75 14.523 1 99 185 ASP B C 1
ATOM 2910 O O . ASP B 1 185 ? -4.23 5.867 14.648 1 99 185 ASP B O 1
ATOM 2914 N N . VAL B 1 186 ? -4.043 3.959 13.539 1 99 186 VAL B N 1
ATOM 2915 C CA . VAL B 1 186 ? -4.875 4.422 12.438 1 99 186 VAL B CA 1
ATOM 2916 C C . VAL B 1 186 ? -5.984 3.406 12.164 1 99 186 VAL B C 1
ATOM 2918 O O . VAL B 1 186 ? -5.781 2.199 12.32 1 99 186 VAL B O 1
ATOM 2921 N N . SER B 1 187 ? -7.129 3.898 11.742 1 99 187 SER B N 1
ATOM 2922 C CA . SER B 1 187 ? -8.273 3.057 11.398 1 99 187 SER B CA 1
ATOM 2923 C C . SER B 1 187 ? -9.07 3.654 10.25 1 99 187 SER B C 1
ATOM 2925 O O . SER B 1 187 ? -9.195 4.875 10.141 1 99 187 SER B O 1
ATOM 2927 N N . ALA B 1 188 ? -9.602 2.834 9.438 1 99 188 ALA B N 1
ATOM 2928 C CA . ALA B 1 188 ? -10.453 3.205 8.312 1 99 188 ALA B CA 1
ATOM 2929 C C . ALA B 1 188 ? -11.828 2.541 8.43 1 99 188 ALA B C 1
ATOM 2931 O O . ALA B 1 188 ? -11.922 1.346 8.711 1 99 188 ALA B O 1
ATOM 2932 N N . TYR B 1 189 ? -12.828 3.318 8.156 1 98.94 189 TYR B N 1
ATOM 2933 C CA . TYR B 1 189 ? -14.195 2.832 8.281 1 98.94 189 TYR B CA 1
ATOM 2934 C C . TYR B 1 189 ? -15.008 3.156 7.027 1 98.94 189 TYR B C 1
ATOM 2936 O O . TYR B 1 189 ? -14.859 4.234 6.445 1 98.94 189 TYR B O 1
ATOM 2944 N N . VAL B 1 190 ? -15.891 2.318 6.574 1 98.94 190 VAL B N 1
ATOM 2945 C CA . VAL B 1 190 ? -17.016 2.615 5.695 1 98.94 190 VAL B CA 1
ATOM 2946 C C . VAL B 1 190 ? -18.328 2.527 6.484 1 98.94 190 VAL B C 1
ATOM 2948 O O . VAL B 1 190 ? -18.734 1.439 6.883 1 98.94 190 VAL B O 1
ATOM 2951 N N . GLY B 1 191 ? -18.953 3.646 6.668 1 98.44 191 GLY B N 1
ATOM 2952 C CA . GLY B 1 191 ? -19.969 3.662 7.711 1 98.44 191 GLY B CA 1
ATOM 2953 C C . GLY B 1 191 ? -19.438 3.24 9.07 1 98.44 191 GLY B C 1
ATOM 2954 O O . GLY B 1 191 ? -18.438 3.789 9.547 1 98.44 191 GLY B O 1
ATOM 2955 N N . ASP B 1 192 ? -20.047 2.27 9.695 1 98.5 192 ASP B N 1
ATOM 2956 C CA . ASP B 1 192 ? -19.625 1.799 11.008 1 98.5 192 ASP B CA 1
ATOM 2957 C C . ASP B 1 192 ? -18.766 0.545 10.891 1 98.5 192 ASP B C 1
ATOM 2959 O O . ASP B 1 192 ? -18.328 -0.006 11.906 1 98.5 192 ASP B O 1
ATOM 2963 N N . VAL B 1 193 ? -18.453 0.165 9.656 1 98.88 193 VAL B N 1
ATOM 2964 C CA . VAL B 1 193 ? -17.688 -1.065 9.438 1 98.88 193 VAL B CA 1
ATOM 2965 C C . VAL B 1 193 ? -16.203 -0.756 9.398 1 98.88 193 VAL B C 1
ATOM 2967 O O . VAL B 1 193 ? -15.75 0.057 8.594 1 98.88 193 VAL B O 1
ATOM 2970 N N . LEU B 1 194 ? -15.461 -1.397 10.297 1 98.94 194 LEU B N 1
ATOM 2971 C CA . LEU B 1 194 ? -14.008 -1.282 10.297 1 98.94 194 LEU B CA 1
ATOM 2972 C C . LEU B 1 194 ? -13.398 -2.027 9.109 1 98.94 194 LEU B C 1
ATOM 2974 O O . LEU B 1 194 ? -13.453 -3.258 9.055 1 98.94 194 LEU B O 1
ATOM 2978 N N . ALA B 1 195 ? -12.82 -1.279 8.195 1 98.94 195 ALA B N 1
ATOM 2979 C CA . ALA B 1 195 ? -12.258 -1.863 6.984 1 98.94 195 ALA B CA 1
ATOM 2980 C C . ALA B 1 195 ? -10.789 -2.223 7.184 1 98.94 195 ALA B C 1
ATOM 2982 O O . ALA B 1 195 ? -10.305 -3.229 6.652 1 98.94 195 ALA B O 1
ATOM 2983 N N . ALA B 1 196 ? -10.062 -1.389 7.977 1 99 196 ALA B N 1
ATOM 2984 C CA . ALA B 1 196 ? -8.641 -1.646 8.211 1 99 196 ALA B CA 1
ATOM 2985 C C . ALA B 1 196 ? -8.148 -0.906 9.453 1 99 196 ALA B C 1
ATOM 2987 O O . ALA B 1 196 ? -8.734 0.102 9.859 1 99 196 ALA B O 1
ATOM 2988 N N . GLN B 1 197 ? -7.062 -1.358 9.984 1 99 197 GLN B N 1
ATOM 2989 C CA . GLN B 1 197 ? -6.375 -0.705 11.094 1 99 197 GLN B CA 1
ATOM 2990 C C . GLN B 1 197 ? -4.898 -1.086 11.133 1 99 197 GLN B C 1
ATOM 2992 O O . GLN B 1 197 ? -4.504 -2.115 10.578 1 99 197 GLN B O 1
ATOM 2997 N N . ALA B 1 198 ? -4.094 -0.293 11.82 1 99 198 ALA B N 1
ATOM 2998 C CA . ALA B 1 198 ? -2.662 -0.548 11.953 1 99 198 ALA B CA 1
ATOM 2999 C C . ALA B 1 198 ? -2.018 0.438 12.922 1 99 198 ALA B C 1
ATOM 3001 O O . ALA B 1 198 ? -2.67 1.373 13.391 1 99 198 ALA B O 1
ATOM 3002 N N . THR B 1 199 ? -0.794 0.164 13.266 1 99 199 THR B N 1
ATOM 3003 C CA . THR B 1 199 ? 0.134 1.17 13.773 1 99 199 THR B CA 1
ATOM 3004 C C . THR B 1 199 ? 1.182 1.519 12.719 1 99 199 THR B C 1
ATOM 3006 O O . THR B 1 199 ? 1.813 0.628 12.148 1 99 199 THR B O 1
ATOM 3009 N N . GLN B 1 200 ? 1.314 2.793 12.484 1 98.94 200 GLN B N 1
ATOM 3010 C CA . GLN B 1 200 ? 2.234 3.246 11.445 1 98.94 200 GLN B CA 1
ATOM 3011 C C . GLN B 1 200 ? 3.324 4.141 12.031 1 98.94 200 GLN B C 1
ATOM 3013 O O . GLN B 1 200 ? 3.121 4.785 13.062 1 98.94 200 GLN B O 1
ATOM 3018 N N . LYS B 1 201 ? 4.457 4.164 11.328 1 98.88 201 LYS B N 1
ATOM 3019 C CA . LYS B 1 201 ? 5.613 4.965 11.719 1 98.88 201 LYS B CA 1
ATOM 3020 C C . LYS B 1 201 ? 6.078 5.859 10.578 1 98.88 201 LYS B C 1
ATOM 3022 O O . LYS B 1 201 ? 6.105 5.438 9.422 1 98.88 201 LYS B O 1
ATOM 3027 N N . TYR B 1 202 ? 6.453 7.09 10.883 1 98.12 202 TYR B N 1
ATOM 3028 C CA . TYR B 1 202 ? 6.84 8.086 9.891 1 98.12 202 TYR B CA 1
ATOM 3029 C C . TYR B 1 202 ? 8.094 8.836 10.328 1 98.12 202 TYR B C 1
ATOM 3031 O O . TYR B 1 202 ? 8.281 9.086 11.523 1 98.12 202 TYR B O 1
ATOM 3039 N N . VAL B 1 203 ? 8.859 9.242 9.406 1 98.06 203 VAL B N 1
ATOM 3040 C CA . VAL B 1 203 ? 9.922 10.219 9.633 1 98.06 203 VAL B CA 1
ATOM 3041 C C . VAL B 1 203 ? 9.664 11.461 8.773 1 98.06 203 VAL B C 1
ATOM 3043 O O . VAL B 1 203 ? 9.43 11.352 7.57 1 98.06 203 VAL B O 1
ATOM 3046 N N . ILE B 1 204 ? 9.664 12.602 9.367 1 94.5 204 ILE B N 1
ATOM 3047 C CA . ILE B 1 204 ? 9.492 13.867 8.664 1 94.5 204 ILE B CA 1
ATOM 3048 C C . ILE B 1 204 ? 10.859 14.43 8.266 1 94.5 204 ILE B C 1
ATOM 3050 O O . ILE B 1 204 ? 11.742 14.594 9.109 1 94.5 204 ILE B O 1
ATOM 3054 N N . ALA B 1 205 ? 10.984 14.625 7.012 1 90.88 205 ALA B N 1
ATOM 3055 C CA . ALA B 1 205 ? 12.258 15.102 6.492 1 90.88 205 ALA B CA 1
ATOM 3056 C C . ALA B 1 205 ? 12.656 16.422 7.145 1 90.88 205 ALA B C 1
ATOM 3058 O O . ALA B 1 205 ? 11.789 17.234 7.5 1 90.88 205 ALA B O 1
ATOM 3059 N N . ARG B 1 206 ? 13.953 16.594 7.27 1 82.5 206 ARG B N 1
ATOM 3060 C CA . ARG B 1 206 ? 14.453 17.844 7.84 1 82.5 206 ARG B CA 1
ATOM 3061 C C . ARG B 1 206 ? 14.375 18.969 6.828 1 82.5 206 ARG B C 1
ATOM 3063 O O . ARG B 1 206 ? 14.594 18.766 5.633 1 82.5 206 ARG B O 1
ATOM 3070 N N . GLN B 1 207 ? 13.875 20.141 7.23 1 68.12 207 GLN B N 1
ATOM 3071 C CA . GLN B 1 207 ? 13.883 21.328 6.387 1 68.12 207 GLN B CA 1
ATOM 3072 C C . GLN B 1 207 ? 15.305 21.859 6.188 1 68.12 207 GLN B C 1
ATOM 3074 O O . GLN B 1 207 ? 16.125 21.812 7.109 1 68.12 207 GLN B O 1
ATOM 3079 N N . GLY B 1 208 ? 15.891 21.781 5.02 1 53.28 208 GLY B N 1
ATOM 3080 C CA . GLY B 1 208 ? 17.172 22.438 4.809 1 53.28 208 GLY B CA 1
ATOM 3081 C C . GLY B 1 208 ? 17.172 23.891 5.285 1 53.28 208 GLY B C 1
ATOM 3082 O O . GLY B 1 208 ? 16.109 24.484 5.473 1 53.28 208 GLY B O 1
#